Protein AF-A0A938VTD5-F1 (afdb_monomer)

Structure (mmCIF, N/CA/C/O backbone)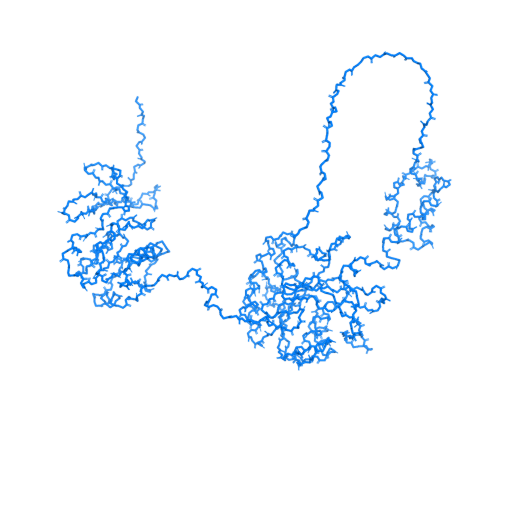:
data_AF-A0A938VTD5-F1
#
_entry.id   AF-A0A938VTD5-F1
#
loop_
_atom_site.group_PDB
_atom_site.id
_atom_site.type_symbol
_atom_site.label_atom_id
_atom_site.label_alt_id
_atom_site.label_comp_id
_atom_site.label_asym_id
_atom_site.label_entity_id
_atom_site.label_seq_id
_atom_site.pdbx_PDB_ins_code
_atom_site.Cartn_x
_atom_site.Cartn_y
_atom_site.Cartn_z
_atom_site.occupancy
_atom_site.B_iso_or_equiv
_atom_site.auth_seq_id
_atom_site.auth_comp_id
_atom_site.auth_asym_id
_atom_site.auth_atom_id
_atom_site.pdbx_PDB_model_num
ATOM 1 N N . MET A 1 1 ? 11.350 25.243 60.732 1.00 35.78 1 MET A N 1
ATOM 2 C CA . MET A 1 1 ? 10.054 25.683 60.171 1.00 35.78 1 MET A CA 1
ATOM 3 C C . MET A 1 1 ? 10.155 25.641 58.653 1.00 35.78 1 MET A C 1
ATOM 5 O O . MET A 1 1 ? 10.810 26.500 58.082 1.00 35.78 1 MET A O 1
ATOM 9 N N . LYS A 1 2 ? 9.618 24.600 58.004 1.00 32.19 2 LYS A N 1
ATOM 10 C CA . LYS A 1 2 ? 9.509 24.568 56.536 1.00 32.19 2 LYS A CA 1
ATOM 11 C C . LYS A 1 2 ? 8.369 25.510 56.149 1.00 32.19 2 LYS A C 1
ATOM 13 O O . LYS A 1 2 ? 7.269 25.360 56.676 1.00 32.19 2 LYS A O 1
ATOM 18 N N . SER A 1 3 ? 8.652 26.506 55.314 1.00 29.70 3 SER A N 1
ATOM 19 C CA . SER A 1 3 ? 7.646 27.438 54.814 1.00 29.70 3 SER A CA 1
ATOM 20 C C . SER A 1 3 ? 6.619 26.664 53.990 1.00 29.70 3 SER A C 1
ATOM 22 O O . SER A 1 3 ? 6.936 26.042 52.979 1.00 29.70 3 SER A O 1
ATOM 24 N N . VAL A 1 4 ? 5.375 26.669 54.459 1.00 34.66 4 VAL A N 1
ATOM 25 C CA . VAL A 1 4 ? 4.230 26.200 53.683 1.00 34.66 4 VAL A CA 1
ATOM 26 C C . VAL A 1 4 ? 3.960 27.281 52.642 1.00 34.66 4 VAL A C 1
ATOM 28 O O . VAL A 1 4 ? 3.379 28.321 52.949 1.00 34.66 4 VAL A O 1
ATOM 31 N N . THR A 1 5 ? 4.433 27.078 51.415 1.00 34.50 5 THR A N 1
ATOM 32 C CA . THR A 1 5 ? 4.006 27.866 50.258 1.00 34.50 5 THR A CA 1
ATOM 33 C C . THR A 1 5 ? 2.512 27.633 50.068 1.00 34.50 5 THR A C 1
ATOM 35 O O . THR A 1 5 ? 2.070 26.570 49.634 1.00 34.50 5 THR A O 1
ATOM 38 N N . ARG A 1 6 ? 1.712 28.628 50.458 1.00 35.59 6 ARG A N 1
ATOM 39 C CA . ARG A 1 6 ? 0.273 28.673 50.199 1.00 35.59 6 ARG A CA 1
ATOM 40 C C . ARG A 1 6 ? 0.091 28.610 48.671 1.00 35.59 6 ARG A C 1
ATOM 42 O O . ARG A 1 6 ? 0.716 29.422 47.986 1.00 35.59 6 ARG A O 1
ATOM 49 N N . PRO A 1 7 ? -0.689 27.664 48.116 1.00 40.06 7 PRO A N 1
ATOM 50 C CA . PRO A 1 7 ? -0.953 27.648 46.680 1.00 40.06 7 PRO A CA 1
ATOM 51 C C . PRO A 1 7 ? -1.590 28.987 46.271 1.00 40.06 7 PRO A C 1
ATOM 53 O O . PRO A 1 7 ? -2.241 29.616 47.115 1.00 40.06 7 PRO A O 1
ATOM 56 N N . PRO A 1 8 ? -1.393 29.446 45.020 1.00 46.22 8 PRO A N 1
ATOM 57 C CA . PRO A 1 8 ? -1.929 30.725 44.565 1.00 46.22 8 PRO A CA 1
ATOM 58 C C . PRO A 1 8 ? -3.423 30.792 44.883 1.00 46.22 8 PRO A C 1
ATOM 60 O O . PRO A 1 8 ? -4.145 29.812 44.680 1.00 46.22 8 PRO A O 1
ATOM 63 N N . SER A 1 9 ? -3.869 31.920 45.442 1.00 50.25 9 SER A N 1
ATOM 64 C CA . SER A 1 9 ? -5.270 32.140 45.789 1.00 50.25 9 SER A CA 1
ATOM 65 C C . SER A 1 9 ? -6.107 32.021 44.519 1.00 50.25 9 SER A C 1
ATOM 67 O O . SER A 1 9 ? -6.123 32.931 43.689 1.00 50.25 9 SER A O 1
ATOM 69 N N . ARG A 1 10 ? -6.763 30.871 44.344 1.00 60.66 10 ARG A N 1
ATOM 70 C CA . ARG A 1 10 ? -7.799 30.699 43.324 1.00 60.66 10 ARG A CA 1
ATOM 71 C C . ARG A 1 10 ? -8.911 31.717 43.585 1.00 60.66 10 ARG A C 1
ATOM 73 O O . ARG A 1 10 ? -9.015 32.240 44.697 1.00 60.66 10 ARG A O 1
ATOM 80 N N . GLY A 1 11 ? -9.683 32.030 42.545 1.00 65.56 11 GLY A N 1
ATOM 81 C CA . GLY A 1 11 ? -10.821 32.946 42.641 1.00 65.56 11 GLY A CA 1
ATOM 82 C C . GLY A 1 11 ? -11.805 32.541 43.743 1.00 65.56 11 GLY A C 1
ATOM 83 O O . GLY A 1 11 ? -11.663 31.501 44.388 1.00 65.56 11 GLY A O 1
ATOM 84 N N . ARG A 1 12 ? -12.816 33.373 43.985 1.00 77.50 12 ARG A N 1
ATOM 85 C CA . ARG A 1 12 ? -13.829 33.102 45.008 1.00 77.50 12 ARG A CA 1
ATOM 86 C C . ARG A 1 12 ? -14.551 31.782 44.709 1.00 77.50 12 ARG A C 1
ATOM 88 O O . ARG A 1 12 ? -14.943 31.542 43.573 1.00 77.50 12 ARG A O 1
ATOM 95 N N . GLU A 1 13 ? -14.719 30.933 45.720 1.00 84.69 13 GLU A N 1
ATOM 96 C CA . GLU A 1 13 ? -15.533 29.716 45.612 1.00 84.69 13 GLU A CA 1
ATOM 97 C C . GLU A 1 13 ? -17.001 30.096 45.351 1.00 84.69 13 GLU A C 1
ATOM 99 O O . GLU A 1 13 ? -17.585 30.865 46.118 1.00 84.69 13 GLU A O 1
ATOM 104 N N . THR A 1 14 ? -17.580 29.581 44.266 1.00 83.94 14 THR A N 1
ATOM 105 C CA . THR A 1 14 ? -18.966 29.857 43.840 1.00 83.94 14 THR A CA 1
ATOM 106 C C . THR A 1 14 ? -19.925 28.733 44.186 1.00 83.94 14 THR A C 1
ATOM 108 O O . THR A 1 14 ? -21.124 28.968 44.319 1.00 83.94 14 THR A O 1
ATOM 111 N N . GLY A 1 15 ? -19.415 27.514 44.348 1.00 85.69 15 GLY A N 1
ATOM 112 C CA . GLY A 1 15 ? -20.234 26.350 44.638 1.00 85.69 15 GLY A CA 1
ATOM 113 C C . GLY A 1 15 ? -19.402 25.164 45.095 1.00 85.69 15 GLY A C 1
ATOM 114 O O . GLY A 1 15 ? -18.248 24.998 44.703 1.00 85.69 15 GLY A O 1
ATOM 115 N N . ARG A 1 16 ? -20.008 24.312 45.919 1.00 90.12 16 ARG A N 1
ATOM 116 C CA . ARG A 1 16 ? -19.414 23.052 46.361 1.00 90.12 16 ARG A CA 1
ATOM 117 C C . ARG A 1 16 ? -20.474 21.971 46.367 1.00 90.12 16 ARG A C 1
ATOM 119 O O . ARG A 1 16 ? -21.520 22.135 46.989 1.00 90.12 16 ARG A O 1
ATOM 126 N N . LYS A 1 17 ? -20.185 20.859 45.701 1.00 92.25 17 LYS A N 1
ATOM 127 C CA . LYS A 1 17 ? -21.044 19.677 45.666 1.00 92.25 17 LYS A CA 1
ATOM 128 C C . LYS A 1 17 ? -20.249 18.448 46.091 1.00 92.25 17 LYS A C 1
ATOM 130 O O . LYS A 1 17 ? -19.060 18.336 45.793 1.00 92.25 17 LYS A O 1
ATOM 135 N N . ARG A 1 18 ? -20.904 17.565 46.837 1.00 93.94 18 ARG A N 1
ATOM 136 C CA . ARG A 1 18 ? -20.329 16.339 47.392 1.00 93.94 18 ARG A CA 1
ATOM 137 C C . ARG A 1 18 ? -21.072 15.139 46.824 1.00 93.94 18 ARG A C 1
ATOM 139 O O . ARG A 1 18 ? -22.299 15.157 46.799 1.00 93.94 18 ARG A O 1
ATOM 146 N N . TYR A 1 19 ? -20.322 14.134 46.395 1.00 94.81 19 TYR A N 1
ATOM 147 C CA . TYR A 1 19 ? -20.840 12.885 45.857 1.00 94.81 19 TYR A CA 1
ATOM 148 C C . TYR A 1 19 ? -20.260 11.722 46.658 1.00 94.81 19 TYR A C 1
ATOM 150 O O . TYR A 1 19 ? -19.058 11.463 46.605 1.00 94.81 19 TYR A O 1
ATOM 158 N N . ASP A 1 20 ? -21.099 11.049 47.436 1.00 95.19 20 ASP A N 1
ATOM 159 C CA . ASP A 1 20 ? -20.660 9.958 48.302 1.00 95.19 20 ASP A CA 1
ATOM 160 C C . ASP A 1 20 ? -20.623 8.630 47.532 1.00 95.19 20 ASP A C 1
ATOM 162 O O . ASP A 1 20 ? -21.620 8.204 46.946 1.00 95.19 20 ASP A O 1
ATOM 166 N N . ALA A 1 21 ? -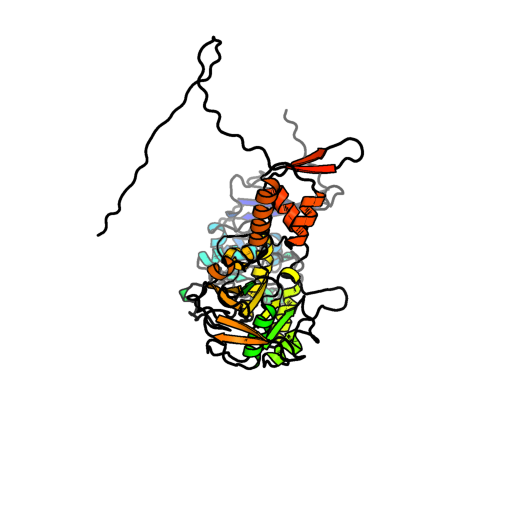19.475 7.950 47.562 1.00 94.06 21 ALA A N 1
ATOM 167 C CA . ALA A 1 21 ? -19.363 6.542 47.200 1.00 94.06 21 ALA A CA 1
ATOM 168 C C . ALA A 1 21 ? -19.863 5.705 48.379 1.00 94.06 21 ALA A C 1
ATOM 170 O O . ALA A 1 21 ? -19.200 5.619 49.418 1.00 94.06 21 ALA A O 1
ATOM 171 N N . VAL A 1 22 ? -21.036 5.099 48.219 1.00 95.94 22 VAL A N 1
ATOM 172 C CA . VAL A 1 22 ? -21.696 4.305 49.258 1.00 95.94 22 VAL A CA 1
ATOM 173 C C . VAL A 1 22 ? -21.588 2.826 48.905 1.00 95.94 22 VAL A C 1
ATOM 175 O O . VAL A 1 22 ? -21.912 2.433 47.786 1.00 95.94 22 VAL A O 1
ATOM 178 N N . ASP A 1 23 ? -21.123 2.003 49.843 1.00 93.88 23 ASP A N 1
ATOM 179 C CA . ASP A 1 23 ? -21.037 0.556 49.640 1.00 93.88 23 ASP A CA 1
ATOM 180 C C . ASP A 1 23 ? -22.402 -0.150 49.752 1.00 93.88 23 ASP A C 1
ATOM 182 O O . ASP A 1 23 ? -23.430 0.448 50.077 1.00 93.88 23 ASP A O 1
ATOM 186 N N . ALA A 1 24 ? -22.408 -1.462 49.506 1.00 92.12 24 ALA A N 1
ATOM 187 C CA . ALA A 1 24 ? -23.612 -2.289 49.570 1.00 92.12 24 ALA A CA 1
ATOM 188 C C . ALA A 1 24 ? -24.273 -2.338 50.964 1.00 92.12 24 ALA A C 1
ATOM 190 O O . ALA A 1 24 ? -25.438 -2.713 51.074 1.00 92.12 24 ALA A O 1
ATOM 191 N N . THR A 1 25 ? -23.557 -1.957 52.027 1.00 92.88 25 THR A N 1
ATOM 192 C CA . THR A 1 25 ? -24.091 -1.890 53.398 1.00 92.88 25 THR A CA 1
ATOM 193 C C . THR A 1 25 ? -24.717 -0.533 53.724 1.00 92.88 25 THR A C 1
ATOM 195 O O . THR A 1 25 ? -25.323 -0.375 54.782 1.00 92.88 25 THR A O 1
ATOM 198 N N . GLY A 1 26 ? -24.598 0.446 52.822 1.00 91.75 26 GLY A N 1
ATOM 199 C CA . GLY A 1 26 ? -25.057 1.815 53.041 1.00 91.75 26 GLY A CA 1
ATOM 200 C C . GLY A 1 26 ? -24.022 2.712 53.724 1.00 91.75 26 GLY A C 1
ATOM 201 O O . GLY A 1 26 ? -24.360 3.829 54.117 1.00 91.75 26 GLY A O 1
ATOM 202 N N . ARG A 1 27 ? -22.767 2.266 53.874 1.00 94.44 27 ARG A N 1
ATOM 203 C CA . ARG A 1 27 ? -21.697 3.069 54.476 1.00 94.44 27 ARG A CA 1
ATOM 204 C C . ARG A 1 27 ? -21.000 3.922 53.415 1.00 94.44 27 ARG A C 1
ATOM 206 O O . ARG A 1 27 ? -20.638 3.429 52.350 1.00 94.44 27 ARG A O 1
ATOM 213 N N . VAL A 1 28 ? -20.753 5.194 53.733 1.00 95.69 28 VAL A N 1
ATOM 214 C CA . VAL A 1 28 ? -19.911 6.076 52.909 1.00 95.69 28 VAL A CA 1
ATOM 215 C C . VAL A 1 28 ? -18.452 5.622 53.012 1.00 95.69 28 VAL A C 1
ATOM 217 O O . VAL A 1 28 ? -17.874 5.606 54.101 1.00 95.69 28 VAL A O 1
ATOM 220 N N . VAL A 1 29 ? -17.865 5.242 51.878 1.00 94.69 29 VAL A N 1
ATOM 221 C CA . VAL A 1 29 ? -16.475 4.769 51.762 1.00 94.69 29 VAL A CA 1
ATOM 222 C C . VAL A 1 29 ? -15.524 5.922 51.443 1.00 94.69 29 VAL A C 1
ATOM 224 O O . VAL A 1 29 ? -14.415 5.977 51.973 1.00 94.69 29 VAL A O 1
ATOM 227 N N . ALA A 1 30 ? -15.957 6.837 50.578 1.00 95.06 30 ALA A N 1
ATOM 228 C CA . ALA A 1 30 ? -15.243 8.051 50.203 1.00 95.06 30 ALA A CA 1
ATOM 229 C C . ALA A 1 30 ? -16.235 9.081 49.643 1.00 95.06 30 ALA A C 1
ATOM 231 O O . ALA A 1 30 ? -17.301 8.714 49.153 1.00 95.06 30 ALA A O 1
ATOM 232 N N . THR A 1 31 ? -15.860 10.354 49.657 1.00 95.19 31 THR A N 1
ATOM 233 C CA . THR A 1 31 ? -16.646 11.452 49.088 1.00 95.19 31 THR A CA 1
ATOM 234 C C . THR A 1 31 ? -15.836 12.149 48.002 1.00 95.19 31 THR A C 1
ATOM 236 O O . THR A 1 31 ? -14.723 12.619 48.248 1.00 95.19 31 THR A O 1
ATOM 239 N N . HIS A 1 32 ? -16.400 12.258 46.802 1.00 94.06 32 HIS A N 1
ATOM 240 C CA . HIS A 1 32 ? -15.864 13.083 45.730 1.00 94.06 32 HIS A CA 1
ATOM 241 C C . HIS A 1 32 ? -16.411 14.507 45.866 1.00 94.06 32 HIS A C 1
ATOM 243 O O . HIS A 1 32 ? -17.614 14.751 45.772 1.00 94.06 32 HIS A O 1
ATOM 249 N N . VAL A 1 33 ? -15.532 15.471 46.118 1.00 92.31 33 VAL A N 1
ATOM 250 C CA . VAL A 1 33 ? -15.890 16.879 46.293 1.00 92.31 33 VAL A CA 1
ATOM 251 C C . VAL A 1 33 ? -15.536 17.651 45.033 1.00 92.31 33 VAL A C 1
ATOM 253 O O . VAL A 1 33 ? -14.366 17.742 44.654 1.00 92.31 33 VAL A O 1
ATOM 256 N N . ARG A 1 34 ? -16.554 18.250 44.415 1.00 90.69 34 ARG A N 1
ATOM 257 C CA . ARG A 1 34 ? -16.419 19.214 43.323 1.00 90.69 34 ARG A CA 1
ATOM 258 C C . ARG A 1 34 ? -16.587 20.621 43.881 1.00 90.69 34 ARG A C 1
ATOM 260 O O . ARG A 1 34 ? -17.652 20.956 44.396 1.00 90.69 34 ARG A O 1
ATOM 267 N N . THR A 1 35 ? -15.565 21.448 43.721 1.00 89.56 35 THR A N 1
ATOM 268 C CA . THR A 1 35 ? -15.590 22.870 44.076 1.00 89.56 35 THR A CA 1
ATOM 269 C C . THR A 1 35 ? -15.479 23.714 42.815 1.00 89.56 35 THR A C 1
ATOM 271 O O . THR A 1 35 ? -14.586 23.493 41.997 1.00 89.56 35 THR A O 1
ATOM 274 N N . GLU A 1 36 ? -16.375 24.677 42.659 1.00 87.50 36 GLU A N 1
ATOM 275 C CA . GLU A 1 36 ? -16.405 25.638 41.560 1.00 87.50 36 GLU A CA 1
ATOM 276 C C . GLU A 1 36 ? -15.875 26.992 42.031 1.00 87.50 36 GLU A C 1
ATOM 278 O O . GLU A 1 36 ? -16.076 27.391 43.181 1.00 87.50 36 GLU A O 1
ATOM 283 N N . PHE A 1 37 ? -15.167 27.685 41.144 1.00 84.69 37 PHE A N 1
ATOM 284 C CA . PHE A 1 37 ? -14.532 28.968 41.423 1.00 84.69 37 PHE A CA 1
ATOM 285 C C . PHE A 1 37 ? -14.897 29.989 40.346 1.00 84.69 37 PHE A C 1
ATOM 287 O O . PHE A 1 37 ? -15.028 29.639 39.171 1.00 84.69 37 PHE A O 1
ATOM 294 N N . GLU A 1 38 ? -14.993 31.264 40.729 1.00 78.62 38 GLU A N 1
ATOM 295 C CA . GLU A 1 38 ? -15.067 32.367 39.770 1.00 78.62 38 GLU A CA 1
ATOM 296 C C . GLU A 1 38 ? -13.803 32.363 38.886 1.00 78.62 38 GLU A C 1
ATOM 298 O O . GLU A 1 38 ? -12.691 32.188 39.408 1.00 78.62 38 GLU A O 1
ATOM 303 N N . PRO A 1 39 ? -13.933 32.575 37.563 1.00 67.75 39 PRO A N 1
ATOM 304 C CA . PRO A 1 39 ? -12.782 32.741 36.684 1.00 67.75 39 PRO A CA 1
ATOM 305 C C . PRO A 1 39 ? -11.900 33.892 37.181 1.00 67.75 39 PRO A C 1
ATOM 307 O O . PRO A 1 39 ? -12.388 35.002 37.391 1.00 67.75 39 PRO A O 1
ATOM 310 N N . SER A 1 40 ? -10.600 33.653 37.370 1.00 62.31 40 SER A N 1
ATOM 311 C CA . SER A 1 40 ? -9.653 34.709 37.745 1.00 62.31 40 SER A CA 1
ATOM 312 C C . SER A 1 40 ? -8.772 35.091 36.557 1.00 62.31 40 SER A C 1
ATOM 314 O O . SER A 1 40 ? -8.508 34.271 35.677 1.00 62.31 40 SER A O 1
ATOM 316 N N . ALA A 1 41 ? -8.251 36.322 36.558 1.00 57.88 41 ALA A N 1
ATOM 317 C CA . ALA A 1 41 ? -7.318 36.802 35.534 1.00 57.88 41 ALA A CA 1
ATOM 318 C C . ALA A 1 41 ? -6.016 35.970 35.438 1.00 57.88 41 ALA A C 1
ATOM 320 O O . ALA A 1 41 ? -5.299 36.080 34.447 1.00 57.88 41 ALA A O 1
ATOM 321 N N . ALA A 1 42 ? -5.712 35.141 36.447 1.00 57.44 42 ALA A N 1
ATOM 322 C CA . ALA A 1 42 ? -4.509 34.311 36.517 1.00 57.44 42 ALA A CA 1
ATOM 323 C C . ALA A 1 42 ? -4.727 32.841 36.100 1.00 57.44 42 ALA A C 1
ATOM 325 O O . ALA A 1 42 ? -3.751 32.147 35.825 1.00 57.44 42 ALA A O 1
ATOM 326 N N . ASP A 1 43 ? -5.969 32.349 36.053 1.00 51.66 43 ASP A N 1
ATOM 327 C CA . ASP A 1 43 ? -6.275 30.967 35.656 1.00 51.66 43 ASP A CA 1
ATOM 328 C C . ASP A 1 43 ? -7.638 30.906 34.949 1.00 51.66 43 ASP A C 1
ATOM 330 O O . ASP A 1 43 ? -8.677 30.615 35.542 1.00 51.66 43 ASP A O 1
ATOM 334 N N . THR A 1 44 ? -7.633 31.213 33.650 1.00 52.06 44 THR A N 1
ATOM 335 C CA . THR A 1 44 ? -8.822 31.181 32.782 1.00 52.06 44 THR A CA 1
ATOM 336 C C . THR A 1 44 ? -9.228 29.766 32.363 1.00 52.06 44 THR A C 1
ATOM 338 O O . THR A 1 44 ? -10.259 29.595 31.718 1.00 52.06 44 THR A O 1
ATOM 341 N N . LYS A 1 45 ? -8.433 28.736 32.699 1.00 53.00 45 LYS A N 1
ATOM 342 C CA . LYS A 1 45 ? -8.572 27.383 32.133 1.00 53.00 45 LYS A CA 1
ATOM 343 C C . LYS A 1 45 ? -9.142 26.335 33.093 1.00 53.00 45 LYS A C 1
ATOM 345 O O . LYS A 1 45 ? -9.442 25.233 32.636 1.00 53.00 45 LYS A O 1
ATOM 350 N N . ARG A 1 46 ? -9.293 26.608 34.398 1.00 57.34 46 ARG A N 1
ATOM 351 C CA . ARG A 1 46 ? -9.763 25.600 35.380 1.00 57.34 46 ARG A CA 1
ATOM 352 C C . ARG A 1 46 ? -10.734 26.172 36.430 1.00 57.34 46 ARG A C 1
ATOM 354 O O . ARG A 1 46 ? -10.354 26.324 37.589 1.00 57.34 46 ARG A O 1
ATOM 361 N N . PRO A 1 47 ? -12.013 26.405 36.078 1.00 70.25 47 PRO A N 1
ATOM 362 C CA . PRO A 1 47 ? -13.031 26.926 37.003 1.00 70.25 47 PRO A CA 1
ATOM 363 C C . PRO A 1 47 ? -13.548 25.884 38.015 1.00 70.25 47 PRO A C 1
ATOM 365 O O . PRO A 1 47 ? -14.462 26.166 38.785 1.00 70.25 47 PRO A O 1
ATOM 368 N N . LYS A 1 48 ? -12.998 24.662 38.018 1.00 80.62 48 LYS A N 1
ATOM 369 C CA . LYS A 1 48 ? -13.438 23.555 38.875 1.00 80.62 48 LYS A CA 1
ATOM 370 C C . LYS A 1 48 ? -12.258 22.774 39.452 1.00 80.62 48 LYS A C 1
ATOM 372 O O . LYS A 1 48 ? -11.233 22.590 38.793 1.00 80.62 48 LYS A O 1
ATOM 377 N N . GLN A 1 49 ? -12.406 22.305 40.686 1.00 86.25 49 GLN A N 1
ATOM 378 C CA . GLN A 1 49 ? -11.477 21.407 41.364 1.00 86.25 49 GLN A CA 1
ATOM 379 C C . GLN A 1 49 ? -12.215 20.178 41.868 1.00 86.25 49 GLN A C 1
ATOM 381 O O . GLN A 1 49 ? -13.316 20.279 42.400 1.00 86.25 49 GLN A O 1
ATOM 386 N N . PHE A 1 50 ? -11.544 19.043 41.746 1.00 88.00 50 PHE A N 1
ATOM 387 C CA . PHE A 1 50 ? -11.990 17.768 42.266 1.00 88.00 50 PHE A CA 1
ATOM 388 C C . PHE A 1 50 ? -11.034 17.312 43.363 1.00 88.00 50 PHE A C 1
ATOM 390 O O . PHE A 1 50 ? -9.812 17.463 43.237 1.00 88.00 50 PHE A O 1
ATOM 397 N N . ARG A 1 51 ? -11.586 16.804 44.462 1.00 91.06 51 ARG A N 1
ATOM 398 C CA . ARG A 1 51 ? -10.832 16.257 45.590 1.00 91.06 51 ARG A CA 1
ATOM 399 C C . ARG A 1 51 ? -11.593 15.079 46.179 1.00 91.06 51 ARG A C 1
ATOM 401 O O . ARG A 1 51 ? -12.794 15.169 46.384 1.00 91.06 51 ARG A O 1
ATOM 408 N N . TRP A 1 52 ? -10.871 14.021 46.513 1.00 93.38 52 TRP A N 1
ATOM 409 C CA . TRP A 1 52 ? -11.396 12.944 47.345 1.00 93.38 52 TRP A CA 1
ATOM 410 C C . TRP A 1 52 ? -11.250 13.282 48.823 1.00 93.38 52 TRP A C 1
ATOM 412 O O . TRP A 1 52 ? -10.232 13.847 49.224 1.00 93.38 52 TRP A O 1
ATOM 422 N N . GLU A 1 53 ? -12.241 12.919 49.622 1.00 94.81 53 GLU A N 1
ATOM 423 C CA . GLU A 1 53 ? -12.207 12.981 51.081 1.00 94.81 53 GLU A CA 1
ATOM 424 C C . GLU A 1 53 ? -12.645 11.628 51.650 1.00 94.81 53 GLU A C 1
ATOM 426 O O . GLU A 1 53 ? -13.564 10.993 51.130 1.00 94.81 53 GLU A O 1
ATOM 431 N N . ARG A 1 54 ? -11.992 11.178 52.720 1.00 93.44 54 ARG A N 1
ATOM 432 C CA . ARG A 1 54 ? -12.337 9.945 53.428 1.00 93.44 54 ARG A CA 1
ATOM 433 C C . ARG A 1 54 ? -12.093 10.126 54.916 1.00 93.44 54 ARG A C 1
ATOM 435 O O . ARG A 1 54 ? -11.049 10.631 55.310 1.00 93.44 54 ARG A O 1
ATOM 442 N N . ASP A 1 55 ? -13.070 9.729 55.730 1.00 87.94 55 ASP A N 1
ATOM 443 C CA . ASP A 1 55 ? -13.019 9.844 57.195 1.00 87.94 55 ASP A CA 1
ATOM 444 C C . ASP A 1 55 ? -12.677 11.273 57.686 1.00 87.94 55 ASP A C 1
ATOM 446 O O . ASP A 1 55 ? -12.037 11.465 58.714 1.00 87.94 55 ASP A O 1
ATOM 450 N N . GLY A 1 56 ? -13.110 12.293 56.932 1.00 83.88 56 GLY A N 1
ATOM 451 C CA . GLY A 1 56 ? -12.845 13.709 57.217 1.00 83.88 56 GLY A CA 1
ATOM 452 C C . GLY A 1 56 ? -11.500 14.241 56.707 1.00 83.88 56 GLY A C 1
ATOM 453 O O . GLY A 1 56 ? -11.279 15.450 56.765 1.00 83.88 56 GLY A O 1
ATOM 454 N N . GLU A 1 57 ? -10.640 13.383 56.154 1.00 89.88 57 GLU A N 1
ATOM 455 C CA . GLU A 1 57 ? -9.302 13.737 55.674 1.00 89.88 57 GLU A CA 1
ATOM 456 C C . GLU A 1 57 ? -9.218 13.787 54.135 1.00 89.88 57 GLU A C 1
ATOM 458 O O . GLU A 1 57 ? -9.912 13.034 53.444 1.00 89.88 57 GLU A O 1
ATOM 463 N N . PRO A 1 58 ? -8.361 14.646 53.548 1.00 90.94 58 PRO A N 1
ATOM 464 C CA . PRO A 1 58 ? -8.127 14.667 52.106 1.00 90.94 58 PRO A CA 1
ATOM 465 C C . PRO A 1 58 ? -7.470 13.379 51.582 1.00 90.94 58 PRO A C 1
ATOM 467 O O . PRO A 1 58 ? -6.446 12.924 52.089 1.00 90.94 58 PRO A O 1
ATOM 470 N N . GLY A 1 59 ? -7.992 12.865 50.472 1.00 91.06 59 GLY A N 1
ATOM 471 C CA . GLY A 1 59 ? -7.507 11.681 49.768 1.00 91.06 59 GLY A CA 1
ATOM 472 C C . GLY A 1 59 ? -8.350 10.431 50.028 1.00 91.06 59 GLY A C 1
ATOM 473 O O . GLY A 1 59 ? -9.363 10.461 50.714 1.00 91.06 59 GLY A O 1
ATOM 474 N N . LEU A 1 60 ? -7.919 9.310 49.444 1.00 91.06 60 LEU A N 1
ATOM 475 C CA . LEU A 1 60 ? -8.609 8.015 49.535 1.00 91.06 60 LEU A CA 1
ATOM 476 C C . LEU A 1 60 ? -8.068 7.101 50.651 1.00 91.06 60 LEU A C 1
ATOM 478 O O . LEU A 1 60 ? -8.529 5.970 50.817 1.00 91.06 60 LEU A O 1
ATOM 482 N N . GLY A 1 61 ? -7.075 7.560 51.422 1.00 89.00 61 GLY A N 1
ATOM 483 C CA . GLY A 1 61 ? -6.505 6.788 52.534 1.00 89.00 61 GLY A CA 1
ATOM 484 C C . GLY A 1 61 ? -6.006 5.398 52.115 1.00 89.00 61 GLY A C 1
ATOM 485 O O . GLY A 1 61 ? -6.288 4.414 52.793 1.00 89.00 61 GLY A O 1
ATOM 486 N N . GLY A 1 62 ? -5.350 5.302 50.953 1.00 88.06 62 GLY A N 1
ATOM 487 C CA . GLY A 1 62 ? -4.829 4.046 50.400 1.00 88.06 62 GLY A CA 1
ATOM 488 C C . GLY A 1 62 ? -5.816 3.223 49.563 1.00 88.06 62 GLY A C 1
ATOM 489 O O . GLY A 1 62 ? -5.395 2.245 48.951 1.00 88.06 62 GLY A O 1
ATOM 490 N N . LEU A 1 63 ? -7.096 3.610 49.479 1.00 89.69 63 LEU A N 1
ATOM 491 C CA . LEU A 1 63 ? -8.021 2.990 48.525 1.00 89.69 63 LEU A CA 1
ATOM 492 C C . LEU A 1 63 ? -7.671 3.397 47.095 1.00 89.69 63 LEU A C 1
ATOM 494 O O . LEU A 1 63 ? -7.325 4.549 46.820 1.00 89.69 63 LEU A O 1
ATOM 498 N N . ARG A 1 64 ? -7.797 2.443 46.174 1.00 92.00 64 ARG A N 1
ATOM 499 C CA . ARG A 1 64 ? -7.677 2.714 44.744 1.00 92.00 64 ARG A CA 1
ATOM 500 C C . ARG A 1 64 ? -9.014 3.237 44.240 1.00 92.00 64 ARG A C 1
ATOM 502 O O . ARG A 1 64 ? -10.048 2.648 44.534 1.00 92.00 64 ARG A O 1
ATOM 509 N N . VAL A 1 65 ? -8.982 4.296 43.434 1.00 91.75 65 VAL A N 1
ATOM 510 C CA . VAL A 1 65 ? -10.201 4.883 42.853 1.00 91.75 65 VAL A CA 1
ATOM 511 C C . VAL A 1 65 ? -11.015 3.847 42.065 1.00 91.75 65 VAL A C 1
ATOM 513 O O . VAL A 1 65 ? -12.233 3.826 42.156 1.00 91.75 65 VAL A O 1
ATOM 516 N N . VAL A 1 66 ? -10.336 2.918 41.380 1.00 93.62 66 VAL A N 1
ATOM 517 C CA . VAL A 1 66 ? -10.964 1.836 40.602 1.00 93.62 66 VAL A CA 1
ATOM 518 C C . VAL A 1 66 ? -11.720 0.810 41.442 1.00 93.62 66 VAL A C 1
ATOM 520 O O . VAL A 1 66 ? -12.526 0.076 40.887 1.00 93.62 66 VAL A O 1
ATOM 523 N N . ASP A 1 67 ? -11.467 0.736 42.749 1.00 94.06 67 ASP A N 1
ATOM 524 C CA . ASP A 1 67 ? -12.168 -0.179 43.658 1.00 94.06 67 ASP A CA 1
ATOM 525 C C . ASP A 1 67 ? -13.314 0.499 44.412 1.00 94.06 67 ASP A C 1
ATOM 527 O O . ASP A 1 67 ? -13.963 -0.140 45.241 1.00 94.06 67 ASP A O 1
ATOM 531 N N . LEU A 1 68 ? -13.556 1.790 44.167 1.00 94.75 68 LEU A N 1
ATOM 532 C CA . LEU A 1 68 ? -14.680 2.472 44.787 1.00 94.75 68 LEU A CA 1
ATOM 533 C C . LEU A 1 68 ? -16.006 1.899 44.263 1.00 94.75 68 LEU A C 1
ATOM 535 O O . LEU A 1 68 ? -16.097 1.539 43.084 1.00 94.75 68 LEU A O 1
ATOM 539 N N . PRO A 1 69 ? -17.040 1.824 45.119 1.00 96.00 69 PRO A N 1
ATOM 540 C CA . PRO A 1 69 ? -18.397 1.534 44.678 1.00 96.00 69 PRO A CA 1
ATOM 541 C C . PRO A 1 69 ? -18.857 2.502 43.586 1.00 96.00 69 PRO A C 1
ATOM 543 O O . PRO A 1 69 ? -18.502 3.684 43.615 1.00 96.00 69 PRO A O 1
ATOM 546 N N . LEU A 1 70 ? -19.701 2.014 42.675 1.00 96.75 70 LEU A N 1
ATOM 547 C CA . LEU A 1 70 ? -20.401 2.871 41.722 1.00 96.75 70 LEU A CA 1
ATOM 548 C C . LEU A 1 70 ? -21.208 3.947 42.464 1.00 96.75 70 LEU A C 1
ATOM 550 O O . LEU A 1 70 ? -21.820 3.693 43.508 1.00 96.75 70 LEU A O 1
ATOM 554 N N . TYR A 1 71 ? -21.241 5.156 41.911 1.00 97.19 71 TYR A N 1
ATOM 555 C CA . TYR A 1 71 ? -22.121 6.201 42.414 1.00 97.19 71 TYR A CA 1
ATOM 556 C C . TYR A 1 71 ? -23.574 5.752 42.272 1.00 97.19 71 TYR A C 1
ATOM 558 O O . TYR A 1 71 ? -23.936 5.180 41.247 1.00 97.19 71 TYR A O 1
ATOM 566 N N . ASN A 1 72 ? -24.398 6.021 43.286 1.00 96.88 72 ASN A N 1
ATOM 567 C CA . ASN A 1 72 ? -25.792 5.570 43.361 1.00 96.88 72 ASN A CA 1
ATOM 568 C C . ASN A 1 72 ? -25.984 4.034 43.453 1.00 96.88 72 ASN A C 1
ATOM 570 O O . ASN A 1 72 ? -27.086 3.527 43.236 1.00 96.88 72 ASN A O 1
ATOM 574 N N . LEU A 1 73 ? -24.949 3.277 43.855 1.00 96.81 73 LEU A N 1
ATOM 575 C CA . LEU A 1 73 ? -25.034 1.823 44.067 1.00 96.81 73 LEU A CA 1
ATOM 576 C C . LEU A 1 73 ? -26.233 1.375 44.940 1.00 96.81 73 LEU A C 1
ATOM 578 O O . LEU A 1 73 ? -26.889 0.403 44.567 1.00 96.81 73 LEU A O 1
ATOM 582 N N . PRO A 1 74 ? -26.595 2.042 46.057 1.00 96.38 74 PRO A N 1
ATOM 583 C CA . PRO A 1 74 ? -27.748 1.618 46.855 1.00 96.38 74 PRO A CA 1
ATOM 584 C C . PRO A 1 74 ? -29.089 1.641 46.110 1.00 96.38 74 PRO A C 1
ATOM 586 O O . PRO A 1 74 ? -29.992 0.895 46.486 1.00 96.38 74 PRO A O 1
ATOM 589 N N . ALA A 1 75 ? -29.249 2.494 45.091 1.00 95.75 75 ALA A N 1
ATOM 590 C CA . ALA A 1 75 ? -30.444 2.495 44.251 1.00 95.75 75 ALA A CA 1
ATOM 591 C C . ALA A 1 75 ? -30.434 1.311 43.278 1.00 95.75 75 ALA A C 1
ATOM 593 O O . ALA A 1 75 ? -31.450 0.630 43.158 1.00 95.75 75 ALA A O 1
ATOM 594 N N . LEU A 1 76 ? -29.278 1.019 42.666 1.00 96.56 76 LEU A N 1
ATOM 595 C CA . LEU A 1 76 ? -29.087 -0.153 41.807 1.00 96.56 76 LEU A CA 1
ATOM 596 C C . LEU A 1 76 ? -29.428 -1.451 42.548 1.00 96.56 76 LEU A C 1
ATOM 598 O O . LEU A 1 76 ? -30.249 -2.226 42.076 1.00 96.56 76 LEU A O 1
ATOM 602 N N . LEU A 1 77 ? -28.897 -1.638 43.760 1.00 95.19 77 LEU A N 1
ATOM 603 C CA . LEU A 1 77 ? -29.131 -2.848 44.563 1.00 95.19 77 LEU A CA 1
ATOM 604 C C . LEU A 1 77 ? -30.591 -3.041 45.008 1.00 95.19 77 LEU A C 1
ATOM 606 O O . LEU A 1 77 ? -30.968 -4.144 45.399 1.00 95.19 77 LEU A O 1
ATOM 610 N N . LYS A 1 78 ? -31.403 -1.977 45.005 1.00 94.62 78 LYS A N 1
ATOM 611 C CA . LYS A 1 78 ? -32.837 -2.033 45.334 1.00 94.62 78 LYS A CA 1
ATOM 612 C C . LYS A 1 78 ? -33.722 -2.224 44.104 1.00 94.62 78 LYS A C 1
ATOM 614 O O . LYS A 1 78 ? -34.903 -2.527 44.269 1.00 94.62 78 LYS A O 1
ATOM 619 N N . ALA A 1 79 ? -33.194 -1.977 42.909 1.00 94.25 79 ALA A N 1
ATOM 620 C CA . ALA A 1 79 ? -33.947 -2.085 41.673 1.00 94.25 79 ALA A CA 1
ATOM 621 C C . ALA A 1 79 ? -34.185 -3.554 41.297 1.00 94.25 79 ALA A C 1
ATOM 623 O O . ALA A 1 79 ? -33.432 -4.445 41.685 1.00 94.25 79 ALA A O 1
ATOM 624 N N . ASP A 1 80 ? -35.239 -3.807 40.520 1.00 91.69 80 ASP A N 1
ATOM 625 C CA . ASP A 1 80 ? -35.418 -5.107 39.872 1.00 91.69 80 ASP A CA 1
ATOM 626 C C . ASP A 1 80 ? -34.258 -5.314 38.876 1.00 91.69 80 ASP A C 1
ATOM 628 O O . ASP A 1 80 ? -34.029 -4.426 38.048 1.00 91.69 80 ASP A O 1
ATOM 632 N N . PRO A 1 81 ? -33.537 -6.453 38.920 1.00 86.56 81 PRO A N 1
ATOM 633 C CA . PRO A 1 81 ? -32.474 -6.777 37.969 1.00 86.56 81 PRO A CA 1
ATOM 634 C C . PRO A 1 81 ? -32.881 -6.602 36.504 1.00 86.56 81 PRO A C 1
ATOM 636 O O . PRO A 1 81 ? -32.079 -6.208 35.678 1.00 86.56 81 PRO A O 1
ATOM 639 N N . ARG A 1 82 ? -34.154 -6.799 36.152 1.00 85.25 82 ARG A N 1
ATOM 640 C CA . ARG A 1 82 ? -34.633 -6.648 34.767 1.00 85.25 82 ARG A CA 1
ATOM 641 C C . ARG A 1 82 ? -34.736 -5.195 34.307 1.00 85.25 82 ARG A C 1
ATOM 643 O O . ARG A 1 82 ? -34.966 -4.943 33.125 1.00 85.25 82 ARG A O 1
ATOM 650 N N . VAL A 1 83 ? -34.627 -4.235 35.225 1.00 91.12 83 VAL A N 1
ATOM 651 C CA . VAL A 1 83 ? -34.660 -2.813 34.894 1.00 91.12 83 VAL A CA 1
ATOM 652 C C . VAL A 1 83 ? -33.304 -2.406 34.341 1.00 91.12 83 VAL A C 1
ATOM 654 O O . VAL A 1 83 ? -32.263 -2.593 34.971 1.00 91.12 83 VAL A O 1
ATOM 657 N N . ARG A 1 84 ? -33.358 -1.803 33.156 1.00 94.94 84 ARG A N 1
ATOM 658 C CA . ARG A 1 84 ? -32.215 -1.219 32.467 1.00 94.94 84 ARG A CA 1
ATOM 659 C C . ARG A 1 84 ? -31.571 -0.125 33.319 1.00 94.94 84 ARG A C 1
ATOM 661 O O . ARG A 1 84 ? -32.267 0.757 33.824 1.00 94.94 84 ARG A O 1
ATOM 668 N N . VAL A 1 85 ? -30.250 -0.171 33.438 1.00 97.75 85 VAL A N 1
ATOM 669 C CA . VAL A 1 85 ? -29.443 0.806 34.178 1.00 97.75 85 VAL A CA 1
ATOM 670 C C . VAL A 1 85 ? -28.588 1.604 33.205 1.00 97.75 85 VAL A C 1
ATOM 672 O O . VAL A 1 85 ? -27.931 1.032 32.340 1.00 97.75 85 VAL A O 1
ATOM 675 N N . VAL A 1 86 ? -28.573 2.928 33.345 1.00 98.12 86 VAL A N 1
ATOM 676 C CA . VAL A 1 86 ? -27.647 3.780 32.592 1.00 98.12 86 VAL A CA 1
ATOM 677 C C . VAL A 1 86 ? -26.354 3.962 33.383 1.00 98.12 86 VAL A C 1
ATOM 679 O O . VAL A 1 86 ? -26.379 4.372 34.541 1.00 98.12 86 VAL A O 1
ATOM 682 N N . VAL A 1 87 ? -25.217 3.684 32.756 1.00 97.62 87 VAL A N 1
ATOM 683 C CA . VAL A 1 87 ? -23.887 3.877 33.335 1.00 97.62 87 VAL A CA 1
ATOM 684 C C . VAL A 1 87 ? -23.277 5.140 32.737 1.00 97.62 87 VAL A C 1
ATOM 686 O O . VAL A 1 87 ? -23.064 5.216 31.528 1.00 97.62 87 VAL A O 1
ATOM 689 N N . THR A 1 88 ? -22.995 6.130 33.581 1.00 96.25 88 THR A N 1
ATOM 690 C CA . THR A 1 88 ? -22.361 7.395 33.186 1.00 96.25 88 THR A CA 1
ATOM 691 C C . THR A 1 88 ? -20.922 7.466 33.682 1.00 96.25 88 THR A C 1
ATOM 693 O O . THR A 1 88 ? -20.540 6.802 34.651 1.00 96.25 88 THR A O 1
ATOM 696 N N . GLU A 1 89 ? -20.098 8.301 33.048 1.00 92.50 89 GLU A N 1
ATOM 697 C CA . GLU A 1 89 ? -18.729 8.515 33.519 1.00 92.50 89 GLU A CA 1
ATOM 698 C C . GLU A 1 89 ? -18.733 9.156 34.915 1.00 92.50 89 GLU A C 1
ATOM 700 O O . GLU A 1 89 ? -18.174 8.597 35.866 1.00 92.50 89 GLU A O 1
ATOM 705 N N . GLY A 1 90 ? -19.399 10.308 35.034 1.00 89.88 90 GLY A N 1
ATOM 706 C CA . GLY A 1 90 ? -19.400 11.142 36.233 1.00 89.88 90 GLY A CA 1
ATOM 707 C C . GLY A 1 90 ? -20.712 11.141 37.018 1.00 89.88 90 GLY A C 1
ATOM 708 O O . GLY A 1 90 ? -21.767 10.697 36.561 1.00 89.88 90 GLY A O 1
ATOM 709 N N . GLU A 1 91 ? -20.648 11.714 38.218 1.00 94.56 91 GLU A N 1
ATOM 710 C CA . GLU A 1 91 ? -21.746 11.759 39.187 1.00 94.56 91 GLU A CA 1
ATOM 711 C C . GLU A 1 91 ? -22.807 12.795 38.811 1.00 94.56 91 GLU A C 1
ATOM 713 O O . GLU A 1 91 ? -23.994 12.578 39.030 1.00 94.56 91 GLU A O 1
ATOM 718 N N . LYS A 1 92 ? -22.403 13.909 38.183 1.00 93.62 92 LYS A N 1
ATOM 719 C CA . LYS A 1 92 ? -23.339 14.942 37.703 1.00 93.62 92 LYS A CA 1
ATOM 720 C C . LYS A 1 92 ? -24.288 14.387 36.631 1.00 93.62 92 LYS A C 1
ATOM 722 O O . LYS A 1 92 ? -25.480 14.677 36.681 1.00 93.62 92 LYS A O 1
ATOM 727 N N . ALA A 1 93 ? -23.763 13.607 35.689 1.00 95.12 93 ALA A N 1
ATOM 728 C CA . ALA A 1 93 ? -24.545 12.947 34.647 1.00 95.12 93 ALA A CA 1
ATOM 729 C C . ALA A 1 93 ? -25.509 11.909 35.252 1.00 95.12 93 ALA A C 1
ATOM 731 O O . ALA A 1 93 ? -26.696 11.900 34.927 1.00 95.12 93 ALA A O 1
ATOM 732 N N . CYS A 1 94 ? -25.031 11.111 36.215 1.00 96.81 94 CYS A N 1
ATOM 733 C CA . CYS A 1 94 ? -25.862 10.174 36.974 1.00 96.81 94 CYS A CA 1
ATOM 734 C C . CYS A 1 94 ? -27.011 10.884 37.716 1.00 96.81 94 CYS A C 1
ATOM 736 O O . CYS A 1 94 ? -28.164 10.456 37.630 1.00 96.81 94 CYS A O 1
ATOM 738 N N . ASP A 1 95 ? -26.723 11.988 38.412 1.00 97.00 95 ASP A N 1
ATOM 739 C CA . ASP A 1 95 ? -27.731 12.802 39.104 1.00 97.00 95 ASP A CA 1
ATOM 740 C C . ASP A 1 95 ? -28.777 13.364 38.138 1.00 97.00 95 ASP A C 1
ATOM 742 O O . ASP A 1 95 ? -29.966 13.373 38.455 1.00 97.00 95 ASP A O 1
ATOM 746 N N . ALA A 1 96 ? -28.352 13.833 36.960 1.00 96.69 96 ALA A N 1
ATOM 747 C CA . ALA A 1 96 ? -29.254 14.399 35.961 1.00 96.69 96 ALA A CA 1
ATOM 748 C C . ALA A 1 96 ? -30.258 13.361 35.437 1.00 96.69 96 ALA A C 1
ATOM 750 O O . ALA A 1 96 ? -31.442 13.669 35.297 1.00 96.69 96 ALA A O 1
ATOM 751 N N . LEU A 1 97 ? -29.814 12.123 35.209 1.00 97.69 97 LEU A N 1
ATOM 752 C CA . LEU A 1 97 ? -30.688 11.016 34.815 1.00 97.69 97 LEU A CA 1
ATOM 753 C C . LEU A 1 97 ? -31.594 10.566 35.967 1.00 97.69 97 LEU A C 1
ATOM 755 O O . LEU A 1 97 ? -32.806 10.422 35.788 1.00 97.69 97 LEU A O 1
ATOM 759 N N . THR A 1 98 ? -31.033 10.423 37.169 1.00 97.06 98 THR A N 1
ATOM 760 C CA . THR A 1 98 ? -31.785 10.016 38.367 1.00 97.06 98 THR A CA 1
ATOM 761 C C . THR A 1 98 ? -32.882 11.027 38.704 1.00 97.06 98 THR A C 1
ATOM 763 O O . THR A 1 98 ? -34.015 10.644 38.993 1.00 97.06 98 THR A O 1
ATOM 766 N N . GLY A 1 99 ? -32.595 12.328 38.577 1.00 96.44 99 GLY A N 1
ATOM 767 C CA . GLY A 1 99 ? -33.570 13.408 38.757 1.00 96.44 99 GLY A CA 1
ATOM 768 C C . GLY A 1 99 ? -34.733 13.376 37.760 1.00 96.44 99 GLY A C 1
ATOM 769 O O . GLY A 1 99 ? -35.769 13.990 38.006 1.00 96.44 99 GLY A O 1
ATOM 770 N N . ARG A 1 100 ? -34.593 12.627 36.660 1.00 96.31 100 ARG A N 1
ATOM 771 C CA . ARG A 1 100 ? -35.631 12.393 35.646 1.00 96.31 100 ARG A CA 1
ATOM 772 C C . ARG A 1 100 ? -36.301 11.020 35.788 1.00 96.31 100 ARG A C 1
ATOM 774 O O . ARG A 1 100 ? -37.077 10.635 34.919 1.00 96.31 100 ARG A O 1
ATOM 781 N N . GLY A 1 101 ? -36.032 10.299 36.880 1.00 95.38 101 GLY A N 1
ATOM 782 C CA . GLY A 1 101 ? -36.631 8.996 37.183 1.00 95.38 101 GLY A CA 1
ATOM 783 C C . GLY A 1 101 ? -35.967 7.810 36.480 1.00 95.38 101 GLY A C 1
ATOM 784 O O . GLY A 1 101 ? -36.553 6.732 36.433 1.00 95.38 101 GLY A O 1
ATOM 785 N N . ILE A 1 102 ? -34.766 7.990 35.929 1.00 96.88 102 ILE A N 1
ATOM 786 C CA . ILE A 1 102 ? -34.021 6.932 35.239 1.00 96.88 102 ILE A CA 1
ATOM 787 C C . ILE A 1 102 ? -33.048 6.293 36.225 1.00 96.88 102 ILE A C 1
ATOM 789 O O . ILE A 1 102 ? -32.306 6.996 36.909 1.00 96.88 102 ILE A O 1
ATOM 793 N N . LEU A 1 103 ? -33.031 4.959 36.289 1.00 97.69 103 LEU A N 1
ATOM 794 C CA . LEU A 1 103 ? -32.036 4.237 37.074 1.00 97.69 103 LEU A CA 1
ATOM 795 C C . LEU A 1 103 ? -30.656 4.444 36.441 1.00 97.69 103 LEU A C 1
ATOM 797 O O . LEU A 1 103 ? -30.393 3.949 35.346 1.00 97.69 103 LEU A O 1
ATOM 801 N N . ALA A 1 104 ? -29.787 5.176 37.132 1.00 98.06 104 ALA A N 1
ATOM 802 C CA . ALA A 1 104 ? -28.442 5.466 36.664 1.00 98.06 104 ALA A CA 1
ATOM 803 C C . ALA A 1 104 ? -27.403 5.275 37.770 1.00 98.06 104 ALA A C 1
ATOM 805 O O . ALA A 1 104 ? -27.702 5.450 38.956 1.00 98.06 104 ALA A O 1
ATOM 806 N N . VAL A 1 105 ? -26.183 4.939 37.360 1.00 97.81 105 VAL A N 1
ATOM 807 C CA . VAL A 1 105 ? -24.998 4.866 38.217 1.00 97.81 105 VAL A CA 1
ATOM 808 C C . VAL A 1 105 ? -23.813 5.557 37.552 1.00 97.81 105 VAL A C 1
ATOM 810 O O . VAL A 1 105 ? -23.691 5.568 36.329 1.00 97.81 105 VAL A O 1
ATOM 813 N N . GLY A 1 106 ? -22.924 6.124 38.364 1.00 95.88 106 GLY A N 1
ATOM 814 C CA . GLY A 1 106 ? -21.691 6.765 37.900 1.00 95.88 106 GLY A CA 1
ATOM 815 C C . GLY A 1 106 ? -20.461 5.904 38.179 1.00 95.88 106 GLY A C 1
ATOM 816 O O . GLY A 1 106 ? -20.368 5.279 39.235 1.00 95.88 106 GLY A O 1
ATOM 817 N N . SER A 1 107 ? -19.491 5.893 37.266 1.00 92.69 107 SER A N 1
ATOM 818 C CA . SER A 1 107 ? -18.298 5.039 37.385 1.00 92.69 107 SER A CA 1
ATOM 819 C C . SER A 1 107 ? -17.333 5.425 38.518 1.00 92.69 107 SER A C 1
ATOM 821 O O . SER A 1 107 ? -16.576 4.575 38.974 1.00 92.69 107 SER A O 1
ATOM 823 N N . MET A 1 108 ? -17.355 6.682 38.989 1.00 84.38 108 MET A N 1
ATOM 824 C CA . MET A 1 108 ? -16.503 7.237 40.068 1.00 84.38 108 MET A CA 1
ATOM 825 C C . MET A 1 108 ? -14.983 7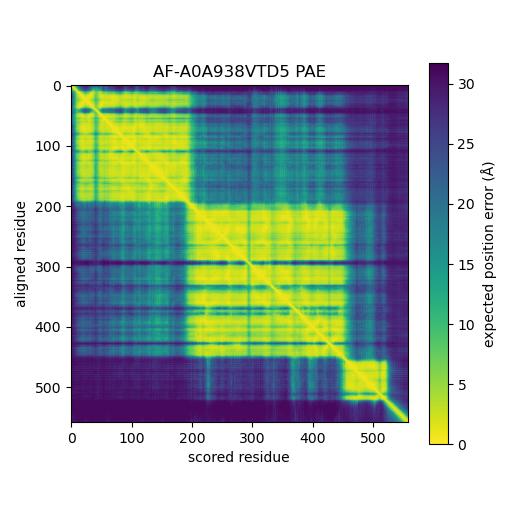.231 39.807 1.00 84.38 108 MET A C 1
ATOM 827 O O . MET A 1 108 ? -14.214 7.708 40.640 1.00 84.38 108 MET A O 1
ATOM 831 N N . THR A 1 109 ? -14.510 6.729 38.664 1.00 80.25 109 THR A N 1
ATOM 832 C CA . THR A 1 109 ? -13.074 6.576 38.364 1.00 80.25 109 THR A CA 1
ATOM 833 C C . THR A 1 109 ? -12.480 7.687 37.498 1.00 80.25 109 THR A C 1
ATOM 835 O O . THR A 1 109 ? -11.252 7.828 37.440 1.00 80.25 109 THR A O 1
ATOM 838 N N . GLY A 1 110 ? -13.347 8.486 36.864 1.00 69.88 110 GLY A N 1
ATOM 839 C CA . GLY A 1 110 ? -13.012 9.446 35.807 1.00 69.88 110 GLY A CA 1
ATOM 840 C C . GLY A 1 110 ? -12.562 8.764 34.506 1.00 69.88 110 GLY A C 1
ATOM 841 O O . GLY A 1 110 ? -12.096 7.625 34.534 1.00 69.88 110 GLY A O 1
ATOM 842 N N . ALA A 1 111 ? -12.622 9.482 33.377 1.00 63.94 111 ALA A N 1
ATOM 843 C CA . ALA A 1 111 ? -12.325 8.972 32.029 1.00 63.94 111 ALA A CA 1
ATOM 844 C C . ALA A 1 111 ? -10.961 8.272 31.840 1.00 63.94 111 ALA A C 1
ATOM 846 O O . ALA A 1 111 ? -10.714 7.635 30.821 1.00 63.94 111 ALA A O 1
ATOM 847 N N . GLY A 1 112 ? -10.008 8.440 32.764 1.00 74.25 112 GLY A N 1
ATOM 848 C CA . GLY A 1 112 ? -8.658 7.872 32.657 1.00 74.25 112 GLY A CA 1
ATOM 849 C C . GLY A 1 112 ? -8.502 6.455 33.213 1.00 74.25 112 GLY A C 1
ATOM 850 O O . GLY A 1 112 ? -7.435 5.864 33.055 1.00 74.25 112 GLY A O 1
ATOM 851 N N . HIS A 1 113 ? -9.513 5.914 33.899 1.00 86.25 113 HIS A N 1
ATOM 852 C CA . HIS A 1 113 ? -9.416 4.603 34.538 1.00 86.25 113 HIS A CA 1
ATOM 853 C C . HIS A 1 113 ? -10.739 3.860 34.469 1.00 86.25 113 HIS A C 1
ATOM 855 O O . HIS A 1 113 ? -11.784 4.411 34.787 1.00 86.25 113 HIS A O 1
ATOM 861 N N . THR A 1 114 ? -10.682 2.565 34.196 1.00 91.00 114 THR A N 1
ATOM 862 C CA . THR A 1 114 ? -11.866 1.704 34.205 1.00 91.00 114 THR A CA 1
ATOM 863 C C . THR A 1 114 ? -12.098 1.112 35.612 1.00 91.00 114 THR A C 1
ATOM 865 O O . THR A 1 114 ? -11.116 0.675 36.235 1.00 91.00 114 THR A O 1
ATOM 868 N N . PRO A 1 115 ? -13.345 1.023 36.124 1.00 93.94 115 PRO A N 1
ATOM 869 C CA . PRO A 1 115 ? -13.648 0.430 37.435 1.00 93.94 115 PRO A CA 1
ATOM 870 C C . PRO A 1 115 ? -13.344 -1.069 37.496 1.00 93.94 115 PRO A C 1
ATOM 872 O O . PRO A 1 115 ? -13.484 -1.783 36.501 1.00 93.94 115 PRO A O 1
ATOM 875 N N . SER A 1 116 ? -12.888 -1.561 38.646 1.00 94.31 116 SER A N 1
ATOM 876 C CA . SER A 1 116 ? -12.479 -2.955 38.821 1.00 94.31 116 SER A CA 1
ATOM 877 C C . SER A 1 116 ? -13.658 -3.924 38.701 1.00 94.31 116 SER A C 1
ATOM 879 O O . SER A 1 116 ? -14.814 -3.545 38.876 1.00 94.31 116 SER A O 1
ATOM 881 N N . VAL A 1 117 ? -13.361 -5.205 38.454 1.00 93.81 117 VAL A N 1
ATOM 882 C CA . VAL A 1 117 ? -14.372 -6.281 38.404 1.00 93.81 117 VAL A CA 1
ATOM 883 C C . VAL A 1 117 ? -15.260 -6.271 39.653 1.00 93.81 117 VAL A C 1
ATOM 885 O O . VAL A 1 117 ? -16.467 -6.453 39.553 1.00 93.81 117 VAL A O 1
ATOM 888 N N . ALA A 1 118 ? -14.687 -6.007 40.833 1.00 93.19 118 ALA A N 1
ATOM 889 C CA . ALA A 1 118 ? -15.447 -5.927 42.077 1.00 93.19 118 ALA A CA 1
ATOM 890 C C . ALA A 1 118 ? -16.440 -4.750 42.093 1.00 93.19 118 ALA A C 1
ATOM 892 O O . ALA A 1 118 ? -17.559 -4.920 42.573 1.00 93.19 118 ALA A O 1
ATOM 893 N N . SER A 1 119 ? -16.046 -3.593 41.552 1.00 94.69 119 SER A N 1
ATOM 894 C CA . SER A 1 119 ? -16.897 -2.401 41.449 1.00 94.69 119 SER A CA 1
ATOM 895 C C . SER A 1 119 ? -18.025 -2.579 40.426 1.00 94.69 119 SER A C 1
ATOM 897 O O . SER A 1 119 ? -19.155 -2.180 40.694 1.00 94.69 119 SER A O 1
ATOM 899 N N . LEU A 1 120 ? -17.748 -3.238 39.292 1.00 95.81 120 LEU A N 1
ATOM 900 C CA . LEU A 1 120 ? -18.726 -3.464 38.217 1.00 95.81 120 LEU A CA 1
ATOM 901 C C . LEU A 1 120 ? -19.673 -4.639 38.475 1.00 95.81 120 LEU A C 1
ATOM 903 O O . LEU A 1 120 ? -20.754 -4.681 37.899 1.00 95.81 120 LEU A O 1
ATOM 907 N N . ARG A 1 121 ? -19.307 -5.585 39.348 1.00 95.00 121 ARG A N 1
ATOM 908 C CA . ARG A 1 121 ? -20.107 -6.789 39.627 1.00 95.00 121 ARG A CA 1
ATOM 909 C C . ARG A 1 121 ? -21.597 -6.535 39.916 1.00 95.00 121 ARG A C 1
ATOM 911 O O . ARG A 1 121 ? -22.392 -7.353 39.465 1.00 95.00 121 ARG A O 1
ATOM 918 N N . PRO A 1 122 ? -22.006 -5.465 40.628 1.00 94.62 122 PRO A N 1
ATOM 919 C CA . PRO A 1 122 ? -23.419 -5.166 40.862 1.00 94.62 122 PRO A CA 1
ATOM 920 C C . PRO A 1 122 ? -24.240 -4.862 39.602 1.00 94.62 122 PRO A C 1
ATOM 922 O O . PRO A 1 122 ? -25.461 -4.899 39.681 1.00 94.62 122 PRO A O 1
ATOM 925 N N . LEU A 1 123 ? -23.604 -4.550 38.467 1.00 94.75 123 LEU A N 1
ATOM 926 C CA . LEU A 1 123 ? -24.298 -4.353 37.190 1.00 94.75 123 LEU A CA 1
ATOM 927 C C . LEU A 1 123 ? -24.743 -5.673 36.553 1.00 94.75 123 LEU A C 1
ATOM 929 O O . LEU A 1 123 ? -25.667 -5.659 35.748 1.00 94.75 123 LEU A O 1
ATOM 933 N N . LEU A 1 124 ? -24.121 -6.801 36.917 1.00 92.19 124 LEU A N 1
ATOM 934 C CA . LEU A 1 124 ? -24.449 -8.094 36.324 1.00 92.19 124 LEU A CA 1
ATOM 935 C C . LEU A 1 124 ? -25.925 -8.438 36.532 1.00 92.19 124 LEU A C 1
ATOM 937 O O . LEU A 1 124 ? -26.423 -8.457 37.659 1.00 92.19 124 LEU A O 1
ATOM 941 N N . GLY A 1 125 ? -26.592 -8.786 35.435 1.00 86.06 125 GLY A N 1
ATOM 942 C CA . GLY A 1 125 ? -28.012 -9.131 35.426 1.00 86.06 125 GLY A CA 1
ATOM 943 C C . GLY A 1 125 ? -28.940 -7.945 35.174 1.00 86.06 125 GLY A C 1
ATOM 944 O O . GLY A 1 125 ? -30.132 -8.188 35.002 1.00 86.06 125 GLY A O 1
ATOM 945 N N . HIS A 1 126 ? -28.407 -6.719 35.104 1.00 94.12 126 HIS A N 1
ATOM 946 C CA . HIS A 1 126 ? -29.104 -5.550 34.579 1.00 94.12 126 HIS A CA 1
ATOM 947 C C . HIS A 1 126 ? -28.729 -5.296 33.116 1.00 94.12 126 HIS A C 1
ATOM 949 O O . HIS A 1 126 ? -27.540 -5.290 32.808 1.00 94.12 126 HIS A O 1
ATOM 955 N N . PRO A 1 127 ? -29.692 -4.972 32.230 1.00 95.31 127 PRO A N 1
ATOM 956 C CA . PRO A 1 127 ? -29.369 -4.458 30.904 1.00 95.31 127 PRO A CA 1
ATOM 957 C C . PRO A 1 127 ? -28.629 -3.123 31.056 1.00 95.31 127 PRO A C 1
ATOM 959 O O . PRO A 1 127 ? -29.230 -2.113 31.442 1.00 95.31 127 PRO A O 1
ATOM 962 N N . ALA A 1 128 ? -27.323 -3.109 30.811 1.00 96.81 128 ALA A N 1
ATOM 963 C CA . ALA A 1 128 ? -26.490 -1.935 31.041 1.00 96.81 128 ALA A CA 1
ATOM 964 C C . ALA A 1 128 ? -26.458 -1.060 29.785 1.00 96.81 128 ALA A C 1
ATOM 966 O O . ALA A 1 128 ? -26.083 -1.524 28.715 1.00 96.81 128 ALA A O 1
ATOM 967 N N . VAL A 1 129 ? -26.812 0.220 29.900 1.00 98.00 129 VAL A N 1
ATOM 968 C CA . VAL A 1 129 ? -26.648 1.214 28.830 1.00 98.00 129 VAL A CA 1
ATOM 969 C C . VAL A 1 129 ? -25.497 2.134 29.182 1.00 98.00 129 VAL A C 1
ATOM 971 O O . VAL A 1 129 ? -25.606 2.974 30.072 1.00 98.00 129 VAL A O 1
ATOM 974 N N . LEU A 1 130 ? -24.395 1.987 28.465 1.00 97.12 130 LEU A N 1
ATOM 975 C CA . LEU A 1 130 ? -23.208 2.807 28.614 1.00 97.12 130 LEU A CA 1
ATOM 976 C C . LEU A 1 130 ? -23.428 4.134 27.888 1.00 97.12 130 LEU A C 1
ATOM 978 O O . LEU A 1 130 ? -23.687 4.145 26.684 1.00 97.12 130 LEU A O 1
ATOM 982 N N . TRP A 1 131 ? -23.354 5.245 28.618 1.00 96.69 131 TRP A N 1
ATOM 983 C CA . TRP A 1 131 ? -23.503 6.587 28.060 1.00 96.69 131 TRP A CA 1
ATOM 984 C C . TRP A 1 131 ? -22.166 7.335 28.155 1.00 96.69 131 TRP A C 1
ATOM 986 O O . TRP A 1 131 ? -21.851 7.874 29.220 1.00 96.69 131 TRP A O 1
ATOM 996 N N . PRO A 1 132 ? -21.376 7.376 27.067 1.00 94.56 132 PRO A N 1
ATOM 997 C CA . PRO A 1 132 ? -20.094 8.069 27.056 1.00 94.56 132 PRO A CA 1
ATOM 998 C C . PRO A 1 132 ? -20.270 9.587 26.975 1.00 94.56 132 PRO A C 1
ATOM 1000 O O . PRO A 1 132 ? -21.193 10.080 26.322 1.00 94.56 132 PRO A O 1
ATOM 1003 N N . ASP A 1 133 ? -19.330 10.326 27.558 1.00 94.19 133 ASP A N 1
ATOM 1004 C CA . ASP A 1 133 ? -19.128 11.734 27.222 1.00 94.19 133 ASP A CA 1
ATOM 1005 C C . ASP A 1 133 ? -18.766 11.840 25.726 1.00 94.19 133 ASP A C 1
ATOM 1007 O O . ASP A 1 133 ? -18.123 10.952 25.150 1.00 94.19 133 ASP A O 1
ATOM 1011 N N . ALA A 1 134 ? -19.200 12.914 25.064 1.00 92.69 134 ALA A N 1
ATOM 1012 C CA . ALA A 1 134 ? -19.060 13.104 23.620 1.00 92.69 134 ALA A CA 1
ATOM 1013 C C . ALA A 1 134 ? -17.638 13.529 23.200 1.00 92.69 134 ALA A C 1
ATOM 1015 O O . ALA A 1 134 ? -17.437 14.517 22.489 1.00 92.69 134 ALA A O 1
ATOM 1016 N N . ASP A 1 135 ? -16.638 12.756 23.617 1.00 90.81 135 ASP A N 1
ATOM 1017 C CA . ASP A 1 135 ? -15.232 12.867 23.242 1.00 90.81 135 ASP A CA 1
ATOM 1018 C C . ASP A 1 135 ? -14.556 11.480 23.176 1.00 90.81 135 ASP A C 1
ATOM 1020 O O . ASP A 1 135 ? -15.170 10.446 23.449 1.00 90.81 135 ASP A O 1
ATOM 1024 N N . ASP A 1 136 ? -13.302 11.433 22.716 1.00 89.44 136 ASP A N 1
ATOM 1025 C CA . ASP A 1 136 ? -12.570 10.167 22.566 1.00 89.44 136 ASP A CA 1
ATOM 1026 C C . ASP A 1 136 ? -12.310 9.475 23.909 1.00 89.44 136 ASP A C 1
ATOM 1028 O O . ASP A 1 136 ? -12.241 8.246 23.964 1.00 89.44 136 ASP A O 1
ATOM 1032 N N . GLN A 1 137 ? -12.169 10.244 24.992 1.00 89.94 137 GLN A N 1
ATOM 1033 C CA . GLN A 1 137 ? -11.822 9.708 26.301 1.00 89.94 137 GLN A CA 1
ATOM 1034 C C . GLN A 1 137 ? -13.033 9.047 26.968 1.00 89.94 137 GLN A C 1
ATOM 1036 O O . GLN A 1 137 ? -12.909 7.931 27.473 1.00 89.94 137 GLN A O 1
ATOM 1041 N N . GLY A 1 138 ? -14.204 9.683 26.900 1.00 90.50 138 GLY A N 1
ATOM 1042 C CA . GLY A 1 138 ? -15.474 9.136 27.370 1.00 90.50 138 GLY A CA 1
ATOM 1043 C C . GLY A 1 138 ? -15.873 7.881 26.596 1.00 90.50 138 GLY A C 1
ATOM 1044 O O . GLY A 1 138 ? -16.259 6.876 27.198 1.00 90.50 138 GLY A O 1
ATOM 1045 N N . ARG A 1 139 ? -15.687 7.884 25.265 1.00 91.12 139 ARG A N 1
ATOM 1046 C CA . ARG A 1 139 ? -15.869 6.681 24.431 1.00 91.12 139 ARG A CA 1
ATOM 1047 C C . ARG A 1 139 ? -14.929 5.557 24.848 1.00 91.12 139 ARG A C 1
ATOM 1049 O O . ARG A 1 139 ? -15.391 4.452 25.110 1.00 91.12 139 ARG A O 1
ATOM 1056 N N . TRP A 1 140 ? -13.630 5.838 24.966 1.00 91.06 140 TRP A N 1
ATOM 1057 C CA . TRP A 1 140 ? -12.643 4.854 25.416 1.00 91.06 140 TRP A CA 1
ATOM 1058 C C . TRP A 1 140 ? -12.993 4.280 26.795 1.00 91.06 140 TRP A C 1
ATOM 1060 O O . TRP A 1 140 ? -12.883 3.0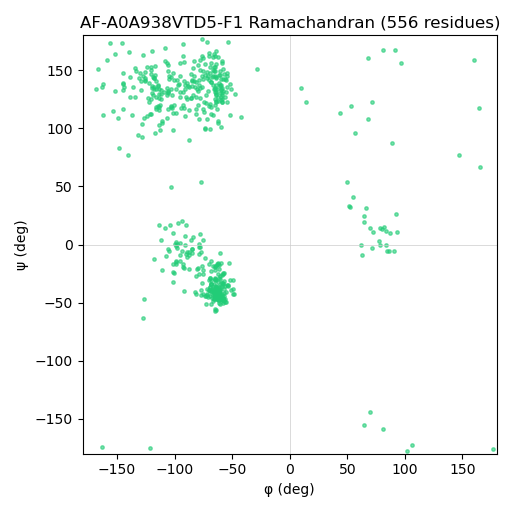73 27.013 1.00 91.06 140 TRP A O 1
ATOM 1070 N N . HIS A 1 141 ? -13.444 5.118 27.729 1.00 92.75 141 HIS A N 1
ATOM 1071 C CA . HIS A 1 141 ? -13.824 4.684 29.071 1.00 92.75 141 HIS A CA 1
ATOM 1072 C C . HIS A 1 141 ? -14.986 3.687 29.042 1.00 92.75 141 HIS A C 1
ATOM 1074 O O . HIS A 1 141 ? -14.889 2.615 29.645 1.00 92.75 141 HIS A O 1
ATOM 1080 N N . MET A 1 142 ? -16.043 3.998 28.286 1.00 94.12 142 MET A N 1
ATOM 1081 C CA . MET A 1 142 ? -17.201 3.114 28.149 1.00 94.12 142 MET A CA 1
ATOM 1082 C C . MET A 1 142 ? -16.882 1.840 27.360 1.00 94.12 142 MET A C 1
ATOM 1084 O O . MET A 1 142 ? -17.349 0.775 27.749 1.00 94.12 142 MET A O 1
ATOM 1088 N N . GLU A 1 143 ? -16.037 1.899 26.328 1.00 93.00 143 GLU A N 1
ATOM 1089 C CA . GLU A 1 143 ? -15.549 0.707 25.612 1.00 93.00 143 GLU A CA 1
ATOM 1090 C C . GLU A 1 143 ? -14.837 -0.272 26.561 1.00 93.00 143 GLU A C 1
ATOM 1092 O O . GLU A 1 143 ? -15.127 -1.467 26.574 1.00 93.00 143 GLU A O 1
ATOM 1097 N N . ASN A 1 144 ? -13.946 0.224 27.428 1.00 92.25 144 ASN A N 1
ATOM 1098 C CA . ASN A 1 144 ? -13.265 -0.636 28.401 1.00 92.25 144 ASN A CA 1
ATOM 1099 C C . ASN A 1 144 ? -14.206 -1.172 29.484 1.00 92.25 144 ASN A C 1
ATOM 1101 O O . ASN A 1 144 ? -14.013 -2.287 29.974 1.00 92.25 144 ASN A O 1
ATOM 1105 N N . LEU A 1 145 ? -15.202 -0.382 29.888 1.00 93.81 145 LEU A N 1
ATOM 1106 C CA . LEU A 1 145 ? -16.212 -0.821 30.846 1.00 93.81 145 LEU A CA 1
ATOM 1107 C C . LEU A 1 145 ? -17.070 -1.939 30.237 1.00 93.81 145 LEU A C 1
ATOM 1109 O O . LEU A 1 145 ? -17.224 -2.983 30.870 1.00 93.81 145 LEU A O 1
ATOM 1113 N N . GLY A 1 146 ? -17.536 -1.760 28.997 1.00 94.19 146 GLY A N 1
ATOM 1114 C CA . GLY A 1 146 ? -18.241 -2.785 28.226 1.00 94.19 146 GLY A CA 1
ATOM 1115 C C . GLY A 1 146 ? -17.411 -4.055 28.065 1.00 94.19 146 GLY A C 1
ATOM 1116 O O . GLY A 1 146 ? -17.904 -5.144 28.348 1.00 94.19 146 GLY A O 1
ATOM 1117 N N . GLY A 1 147 ? -16.120 -3.917 27.745 1.00 92.69 147 GLY A N 1
ATOM 1118 C CA . GLY A 1 147 ? -15.177 -5.037 27.677 1.00 92.69 147 GLY A CA 1
ATOM 1119 C C . GLY A 1 147 ? -15.094 -5.828 28.980 1.00 92.69 147 GLY A C 1
ATOM 1120 O O . GLY A 1 147 ? -15.223 -7.049 28.958 1.00 92.69 147 GLY A O 1
ATOM 1121 N N . ARG A 1 148 ? -14.971 -5.153 30.130 1.00 93.25 148 ARG A N 1
ATOM 1122 C CA . ARG A 1 148 ? -14.935 -5.833 31.438 1.00 93.25 148 ARG A CA 1
ATOM 1123 C C . ARG A 1 148 ? -16.248 -6.518 31.795 1.00 93.25 148 ARG A C 1
ATOM 1125 O O . ARG A 1 148 ? -16.215 -7.611 32.352 1.00 93.25 148 ARG A O 1
ATOM 1132 N N . LEU A 1 149 ? -17.390 -5.900 31.489 1.00 94.25 149 LEU A N 1
ATOM 1133 C CA . LEU A 1 149 ? -18.697 -6.538 31.678 1.00 94.25 149 LEU A CA 1
ATOM 1134 C C . LEU A 1 149 ? -18.819 -7.795 30.804 1.00 94.25 149 LEU A C 1
ATOM 1136 O O . LEU A 1 149 ? -19.220 -8.850 31.294 1.00 94.25 149 LEU A O 1
ATOM 1140 N N . HIS A 1 150 ? -18.370 -7.719 29.553 1.00 92.56 150 HIS A N 1
ATOM 1141 C CA . HIS A 1 150 ? -18.370 -8.849 28.630 1.00 92.56 150 HIS A CA 1
ATOM 1142 C C . HIS A 1 150 ? -17.444 -9.989 29.072 1.00 92.56 150 HIS A C 1
ATOM 1144 O O . HIS A 1 150 ? -17.847 -11.149 29.059 1.00 92.56 150 HIS A O 1
ATOM 1150 N N . GLU A 1 151 ? -16.236 -9.678 29.553 1.00 90.81 151 GLU A N 1
ATOM 1151 C CA . GLU A 1 151 ? -15.311 -10.657 30.148 1.00 90.81 151 GLU A CA 1
ATOM 1152 C C . GLU A 1 151 ? -15.900 -11.352 31.386 1.00 90.81 151 GLU A C 1
ATOM 1154 O O . GLU A 1 151 ? -15.592 -12.511 31.665 1.00 90.81 151 GLU A O 1
ATOM 1159 N N . MET A 1 152 ? -16.772 -10.660 32.124 1.00 92.88 152 MET A N 1
ATOM 1160 C CA . MET A 1 152 ? -17.523 -11.218 33.251 1.00 92.88 152 MET A CA 1
ATOM 1161 C C . MET A 1 152 ? -18.727 -12.075 32.814 1.00 92.88 152 MET A C 1
ATOM 1163 O O . MET A 1 152 ? -19.390 -12.657 33.674 1.00 92.88 152 MET A O 1
ATOM 1167 N N . GLY A 1 153 ? -18.993 -12.182 31.508 1.00 90.88 153 GLY A N 1
ATOM 1168 C CA . GLY A 1 153 ? -20.085 -12.959 30.922 1.00 90.88 153 GLY A CA 1
ATOM 1169 C C . GLY A 1 153 ? -21.374 -12.172 30.681 1.00 90.88 153 GLY A C 1
ATOM 1170 O O . GLY A 1 153 ? -22.396 -12.791 30.388 1.00 90.88 153 GLY A O 1
ATOM 1171 N N . ASP A 1 154 ? -21.356 -10.842 30.807 1.00 90.62 154 ASP A N 1
ATOM 1172 C CA . ASP A 1 154 ? -22.515 -10.005 30.504 1.00 90.62 154 ASP A CA 1
ATOM 1173 C C . ASP A 1 154 ? -22.620 -9.737 28.998 1.00 90.62 154 ASP A C 1
ATOM 1175 O O . ASP A 1 154 ? -21.739 -9.136 28.378 1.00 90.62 154 ASP A O 1
ATOM 1179 N N . THR A 1 155 ? -23.701 -10.212 28.390 1.00 87.94 155 THR A N 1
ATOM 1180 C CA . THR A 1 155 ? -23.973 -10.018 26.962 1.00 87.94 155 THR A CA 1
ATOM 1181 C C . THR A 1 155 ? -25.073 -8.993 26.701 1.00 87.94 155 THR A C 1
ATOM 1183 O O . THR A 1 155 ? -25.341 -8.706 25.538 1.00 87.94 155 THR A O 1
ATOM 1186 N N . ASP A 1 156 ? -25.711 -8.452 27.745 1.00 94.00 156 ASP A N 1
ATOM 1187 C CA . ASP A 1 156 ? -26.808 -7.478 27.638 1.00 94.00 156 ASP A CA 1
ATOM 1188 C C . ASP A 1 156 ? -26.307 -6.055 27.939 1.00 94.00 156 ASP A C 1
ATOM 1190 O O . ASP A 1 156 ? -26.839 -5.306 28.762 1.00 94.00 156 ASP A O 1
ATOM 1194 N N . VAL A 1 157 ? -25.209 -5.702 27.268 1.00 96.25 157 VAL A N 1
ATOM 1195 C CA . VAL A 1 157 ? -24.555 -4.397 27.361 1.00 96.25 157 VAL A CA 1
ATOM 1196 C C . VAL A 1 157 ? -24.850 -3.621 26.087 1.00 96.25 157 VAL A C 1
ATOM 1198 O O . VAL A 1 157 ? -24.686 -4.127 24.981 1.00 96.25 157 VAL A O 1
ATOM 1201 N N . HIS A 1 158 ? -25.260 -2.371 26.234 1.00 97.19 158 HIS A N 1
ATOM 1202 C CA . HIS A 1 158 ? -25.614 -1.463 25.156 1.00 97.19 158 HIS A CA 1
ATOM 1203 C C . HIS A 1 158 ? -24.726 -0.221 25.200 1.00 97.19 158 HIS A C 1
ATOM 1205 O O . HIS A 1 158 ? -24.393 0.260 26.280 1.00 97.19 158 HIS A O 1
ATOM 1211 N N . MET A 1 159 ? -24.399 0.348 24.040 1.00 95.94 159 MET A N 1
ATOM 1212 C CA . MET A 1 159 ? -23.666 1.616 23.947 1.00 95.94 159 MET A CA 1
ATOM 1213 C C . MET A 1 159 ? -24.568 2.684 23.340 1.00 95.94 159 MET A C 1
ATOM 1215 O O . MET A 1 159 ? -24.980 2.585 22.184 1.00 95.94 159 MET A O 1
ATOM 1219 N N . LEU A 1 160 ? -24.878 3.720 24.112 1.00 95.75 160 LEU A N 1
ATOM 1220 C CA . LEU A 1 160 ? -25.710 4.823 23.655 1.00 95.75 160 LEU A CA 1
ATOM 1221 C C . LEU A 1 160 ? -24.888 5.788 22.801 1.00 95.75 160 LEU A C 1
ATOM 1223 O O . LEU A 1 160 ? -23.813 6.232 23.192 1.00 95.75 160 LEU A O 1
ATOM 1227 N N . THR A 1 161 ? -25.433 6.155 21.641 1.00 90.19 161 THR A N 1
ATOM 1228 C CA . THR A 1 161 ? -24.877 7.210 20.786 1.00 90.19 161 THR A CA 1
ATOM 1229 C C . THR A 1 161 ? -25.854 8.377 20.719 1.00 90.19 161 THR A C 1
ATOM 1231 O O . THR A 1 161 ? -26.978 8.219 20.249 1.00 90.19 161 THR A O 1
ATOM 1234 N N . TRP A 1 162 ? -25.424 9.558 21.165 1.00 93.00 162 TRP A N 1
ATOM 1235 C CA . TRP A 1 162 ? -26.178 10.803 21.025 1.00 93.00 162 TRP A CA 1
ATOM 1236 C C . TRP A 1 162 ? -25.600 11.614 19.859 1.00 93.00 162 TRP A C 1
ATOM 1238 O O . TRP A 1 162 ? -24.574 12.271 20.000 1.00 93.00 162 TRP A O 1
ATOM 1248 N N . ALA A 1 163 ? -26.239 11.530 18.689 1.00 85.69 163 ALA A N 1
ATOM 1249 C CA . ALA A 1 163 ? -25.722 12.117 17.447 1.00 85.69 163 ALA A CA 1
ATOM 1250 C C . ALA A 1 163 ? -25.555 13.647 17.509 1.00 85.69 163 ALA A C 1
ATOM 1252 O O . ALA A 1 163 ? -24.579 14.177 16.986 1.00 85.69 163 ALA A O 1
ATOM 1253 N N . ASP A 1 164 ? -26.475 14.335 18.189 1.00 89.12 164 ASP A N 1
ATOM 1254 C CA . ASP A 1 164 ? -26.487 15.798 18.317 1.00 89.12 164 ASP A CA 1
ATOM 1255 C C . ASP A 1 164 ? -25.781 16.295 19.592 1.00 89.12 164 ASP A C 1
ATOM 1257 O O . ASP A 1 164 ? -26.047 17.403 20.067 1.00 89.12 164 ASP A O 1
ATOM 1261 N N . ALA A 1 165 ? -24.920 15.470 20.196 1.00 90.19 165 ALA A N 1
ATOM 1262 C CA . ALA A 1 165 ? -24.192 15.858 21.394 1.00 90.19 165 ALA A CA 1
ATOM 1263 C C . ALA A 1 165 ? -23.249 17.041 21.105 1.00 90.19 165 ALA A C 1
ATOM 1265 O O . ALA A 1 165 ? -22.500 17.008 20.122 1.00 90.19 165 ALA A O 1
ATOM 1266 N N . PRO A 1 166 ? -23.221 18.082 21.958 1.00 91.88 166 PRO A N 1
ATOM 1267 C CA . PRO A 1 166 ? -22.187 19.100 21.863 1.00 91.88 166 PRO A CA 1
ATOM 1268 C C . PRO A 1 166 ? -20.809 18.471 22.150 1.00 91.88 166 PRO A C 1
ATOM 1270 O O . PRO A 1 166 ? -20.734 17.462 22.852 1.00 91.88 166 PRO A O 1
ATOM 1273 N N . PRO A 1 167 ? -19.700 19.050 21.653 1.00 89.25 167 PRO A N 1
ATOM 1274 C CA . PRO A 1 167 ? -18.359 18.536 21.934 1.00 89.25 167 PRO A CA 1
ATOM 1275 C C . PRO A 1 167 ? -18.091 18.412 23.441 1.00 89.25 167 PRO A C 1
ATOM 1277 O O . PRO A 1 167 ? -18.185 19.404 24.166 1.00 89.25 167 PRO A O 1
ATOM 1280 N N . GLY A 1 168 ? -17.757 17.201 23.899 1.00 87.06 168 GLY A N 1
ATOM 1281 C CA . GLY A 1 168 ? -17.562 16.891 25.322 1.00 87.06 168 GLY A CA 1
ATOM 1282 C C . GLY A 1 168 ? -18.844 16.913 26.166 1.00 87.06 168 GLY A C 1
ATOM 1283 O O . GLY A 1 168 ? -18.755 16.978 27.387 1.00 87.06 168 GLY A O 1
ATOM 1284 N N . GLY A 1 169 ? -20.020 16.921 25.533 1.00 91.56 169 GLY A N 1
ATOM 1285 C CA . GLY A 1 169 ? -21.309 16.870 26.212 1.00 91.56 169 GLY A CA 1
ATOM 1286 C C . GLY A 1 169 ? -21.596 15.503 26.823 1.00 91.56 169 GLY A C 1
ATOM 1287 O O . GLY A 1 169 ? -21.248 14.475 26.243 1.00 91.56 169 GLY A O 1
ATOM 1288 N N . ASP A 1 170 ? -22.273 15.494 27.966 1.00 93.56 170 ASP A N 1
ATOM 1289 C CA . ASP A 1 170 ? -22.649 14.282 28.699 1.00 93.56 170 ASP A CA 1
ATOM 1290 C C . ASP A 1 170 ? -24.177 14.174 28.889 1.00 93.56 170 ASP A C 1
ATOM 1292 O O . ASP A 1 170 ? -24.964 14.988 28.394 1.00 93.56 170 ASP A O 1
ATOM 1296 N N . ALA A 1 171 ? -24.636 13.158 29.627 1.00 94.31 171 ALA A N 1
ATOM 1297 C CA . ALA A 1 171 ? -26.063 12.991 29.921 1.00 94.31 171 ALA A CA 1
ATOM 1298 C C . ALA A 1 171 ? -26.671 14.167 30.720 1.00 94.31 171 ALA A C 1
ATOM 1300 O O . ALA A 1 171 ? -27.887 14.365 30.694 1.00 94.31 171 ALA A O 1
ATOM 1301 N N . ALA A 1 172 ? -25.854 14.959 31.424 1.00 94.62 172 ALA A N 1
ATOM 1302 C CA . ALA A 1 172 ? -26.296 16.161 32.126 1.00 94.62 172 ALA A CA 1
ATOM 1303 C C . ALA A 1 172 ? -26.539 17.352 31.181 1.00 94.62 172 ALA A C 1
ATOM 1305 O O . ALA A 1 172 ? -27.241 18.285 31.578 1.00 94.62 172 ALA A O 1
ATOM 1306 N N . ASP A 1 173 ? -26.001 17.325 29.960 1.00 95.75 173 ASP A N 1
ATOM 1307 C CA . ASP A 1 173 ? -26.212 18.359 28.940 1.00 95.75 173 ASP A CA 1
ATOM 1308 C C . ASP A 1 173 ? -27.431 18.071 28.040 1.00 95.75 173 ASP A C 1
ATOM 1310 O O . ASP A 1 173 ? -27.869 18.933 27.272 1.00 95.75 173 ASP A O 1
ATOM 1314 N N . PHE A 1 174 ? -28.034 16.883 28.158 1.00 94.94 174 PHE A N 1
ATOM 1315 C CA . PHE A 1 174 ? -29.227 16.519 27.399 1.00 94.94 174 PHE A CA 1
ATOM 1316 C C . PHE A 1 174 ? -30.477 17.270 27.899 1.00 94.94 174 PHE A C 1
ATOM 1318 O O . PHE A 1 174 ? -31.052 16.961 28.947 1.00 94.94 174 PHE A O 1
ATOM 1325 N N . SER A 1 175 ? -30.952 18.231 27.104 1.00 92.88 175 SER A N 1
ATOM 1326 C CA . SER A 1 175 ? -32.098 19.101 27.427 1.00 92.88 175 SER A CA 1
ATOM 1327 C C . SER A 1 175 ? -33.432 18.680 26.788 1.00 92.88 175 SER A C 1
ATOM 1329 O O . SER A 1 175 ? -34.457 19.318 27.030 1.00 92.88 175 SER A O 1
ATOM 1331 N N . GLY A 1 176 ? -33.448 17.605 25.990 1.00 91.75 176 GLY A N 1
ATOM 1332 C CA . GLY A 1 176 ? -34.662 17.099 25.337 1.00 91.75 176 GLY A CA 1
ATOM 1333 C C . GLY A 1 176 ? -35.708 16.561 26.323 1.00 91.75 176 GLY A C 1
ATOM 1334 O O . GLY A 1 176 ? -35.393 16.273 27.478 1.00 91.75 176 GLY A O 1
ATOM 1335 N N . ALA A 1 177 ? -36.954 16.390 25.863 1.00 94.75 177 ALA A N 1
ATOM 1336 C CA . ALA A 1 177 ? -38.073 15.869 26.662 1.00 94.75 177 ALA A CA 1
ATOM 1337 C C . ALA A 1 177 ? -37.844 14.425 27.165 1.00 94.75 177 ALA A C 1
ATOM 1339 O O . ALA A 1 177 ? -36.992 13.703 26.642 1.00 94.75 177 ALA A O 1
ATOM 1340 N N . ASN A 1 178 ? -38.588 13.995 28.193 1.00 94.31 178 ASN A N 1
ATOM 1341 C CA . ASN A 1 178 ? -38.423 12.664 28.804 1.00 94.31 178 ASN A CA 1
ATOM 1342 C C . ASN A 1 178 ? -38.719 11.526 27.820 1.00 94.31 178 ASN A C 1
ATOM 1344 O O . ASN A 1 178 ? -38.066 10.489 27.879 1.00 94.31 178 ASN A O 1
ATOM 1348 N N . GLU A 1 179 ? -39.645 11.732 26.887 1.00 94.56 179 GLU A N 1
ATOM 1349 C CA . GLU A 1 179 ? -39.992 10.763 25.850 1.00 94.56 179 GLU A CA 1
ATOM 1350 C C . GLU A 1 179 ? -38.820 10.537 24.885 1.00 94.56 179 GLU A C 1
ATOM 1352 O O . GLU A 1 179 ? -38.510 9.398 24.542 1.00 94.56 179 GLU A O 1
ATOM 1357 N N . LEU A 1 180 ? -38.124 11.613 24.497 1.00 94.00 180 LEU A N 1
ATOM 1358 C CA . LEU A 1 180 ? -36.932 11.532 23.646 1.00 94.00 180 LEU A CA 1
ATOM 1359 C C . LEU A 1 180 ? -35.774 10.850 24.374 1.00 94.00 180 LEU A C 1
ATOM 1361 O O . LEU A 1 180 ? -35.102 10.000 23.796 1.00 94.00 180 LEU A O 1
ATOM 1365 N N . LEU A 1 181 ? -35.570 11.188 25.650 1.00 95.56 181 LEU A N 1
ATOM 1366 C CA . LEU A 1 181 ? -34.549 10.560 26.485 1.00 95.56 181 LEU A CA 1
ATOM 1367 C C . LEU A 1 181 ? -34.792 9.051 26.636 1.00 95.56 181 LEU A C 1
ATOM 1369 O O . LEU A 1 181 ? -33.875 8.251 26.454 1.00 95.56 181 LEU A O 1
ATOM 1373 N N . ALA A 1 182 ? -36.037 8.659 26.918 1.00 94.62 182 ALA A N 1
ATOM 1374 C CA . ALA A 1 182 ? -36.428 7.259 27.009 1.00 94.62 182 ALA A CA 1
ATOM 1375 C C . ALA A 1 182 ? -36.229 6.530 25.672 1.00 94.62 182 ALA A C 1
ATOM 1377 O O . ALA A 1 182 ? -35.713 5.418 25.670 1.00 94.62 182 ALA A O 1
ATOM 1378 N N . GLY A 1 183 ? -36.572 7.162 24.544 1.00 94.88 183 GLY A N 1
ATOM 1379 C CA . GLY A 1 183 ? -36.327 6.618 23.206 1.00 94.88 183 GLY A CA 1
ATOM 1380 C C . GLY A 1 183 ? -34.840 6.405 22.907 1.00 94.88 183 GLY A C 1
ATOM 1381 O O . GLY A 1 183 ? -34.469 5.354 22.391 1.00 94.88 183 GLY A O 1
ATOM 1382 N N . LEU A 1 184 ? -33.985 7.357 23.293 1.00 95.25 184 LEU A N 1
ATOM 1383 C CA . LEU A 1 184 ? -32.533 7.275 23.113 1.00 95.25 184 LEU A CA 1
ATOM 1384 C C . LEU A 1 184 ? -31.921 6.111 23.911 1.00 95.25 184 LEU A C 1
ATOM 1386 O O . LEU A 1 184 ? -31.123 5.343 23.381 1.00 95.25 184 LEU A O 1
ATOM 1390 N N . ILE A 1 185 ? -32.348 5.936 25.164 1.00 96.31 185 ILE A N 1
ATOM 1391 C CA . ILE A 1 185 ? -31.921 4.822 26.027 1.00 96.31 185 ILE A CA 1
ATOM 1392 C C . ILE A 1 185 ? -32.501 3.489 25.542 1.00 96.31 185 ILE A C 1
ATOM 1394 O O . ILE A 1 185 ? -31.825 2.460 25.585 1.00 96.31 185 ILE A O 1
ATOM 1398 N N . ALA A 1 186 ? -33.757 3.481 25.091 1.00 94.75 186 ALA A N 1
ATOM 1399 C CA . ALA A 1 186 ? -34.424 2.292 24.574 1.00 94.75 186 ALA A CA 1
ATOM 1400 C C . ALA A 1 186 ? -33.743 1.773 23.299 1.00 94.75 186 ALA A C 1
ATOM 1402 O O . ALA A 1 186 ? -33.533 0.567 23.173 1.00 94.75 186 ALA A O 1
ATOM 1403 N N . GLY A 1 187 ? -33.381 2.693 22.400 1.00 94.94 187 GLY A N 1
ATOM 1404 C CA . GLY A 1 187 ? -32.787 2.427 21.091 1.00 94.94 187 GLY A CA 1
ATOM 1405 C C . GLY A 1 187 ? -31.267 2.265 21.077 1.00 94.94 187 GLY A C 1
ATOM 1406 O O . GLY A 1 187 ? -30.708 2.113 19.994 1.00 94.94 187 GLY A O 1
ATOM 1407 N N . ALA A 1 188 ? -30.593 2.297 22.231 1.00 96.56 188 ALA A N 1
ATOM 1408 C CA . ALA A 1 188 ? -29.156 2.053 22.296 1.00 96.56 188 ALA A CA 1
ATOM 1409 C C . ALA A 1 188 ? -28.832 0.647 21.738 1.00 96.56 188 ALA A C 1
ATOM 1411 O O . ALA A 1 188 ? -29.388 -0.342 22.232 1.00 96.56 188 ALA A O 1
ATOM 1412 N N . PRO A 1 189 ? -27.976 0.520 20.707 1.00 95.62 189 PRO A N 1
ATOM 1413 C CA . PRO A 1 189 ? -27.615 -0.779 20.149 1.00 95.62 189 PRO A CA 1
ATOM 1414 C C . PRO A 1 189 ? -26.848 -1.625 21.168 1.00 95.62 189 PRO A C 1
ATOM 1416 O O . PRO A 1 189 ? -26.172 -1.088 22.048 1.00 95.62 189 PRO A O 1
ATOM 1419 N N . ILE A 1 190 ? -26.944 -2.951 21.028 1.00 95.12 190 ILE A N 1
ATOM 1420 C CA . ILE A 1 190 ? -26.094 -3.881 21.780 1.00 95.12 190 ILE A CA 1
ATOM 1421 C C . ILE A 1 190 ? -24.639 -3.581 21.414 1.00 95.12 190 ILE A C 1
ATOM 1423 O O . ILE A 1 190 ? -24.289 -3.456 20.239 1.00 95.12 190 ILE A O 1
ATOM 1427 N N . TRP A 1 191 ? -23.808 -3.430 22.434 1.00 94.50 191 TRP A N 1
ATOM 1428 C CA . TRP A 1 191 ? -22.380 -3.246 22.291 1.00 94.50 191 TRP A CA 1
ATOM 1429 C C . TRP A 1 191 ? -21.700 -4.600 22.087 1.00 94.50 191 TRP A C 1
ATOM 1431 O O . TRP A 1 191 ? -22.028 -5.595 22.738 1.00 94.50 191 TRP A O 1
ATOM 1441 N N . HIS A 1 192 ? -20.719 -4.627 21.193 1.00 87.81 192 HIS A N 1
ATOM 1442 C CA . HIS A 1 192 ? -19.872 -5.786 20.961 1.00 87.81 192 HIS A CA 1
ATOM 1443 C C . HIS A 1 192 ? -18.407 -5.364 21.051 1.00 87.81 192 HIS A C 1
ATOM 1445 O O . HIS A 1 192 ? -18.073 -4.263 20.606 1.00 87.81 192 HIS A O 1
ATOM 1451 N N . PRO A 1 193 ? -17.521 -6.228 21.574 1.00 83.44 193 PRO A N 1
ATOM 1452 C CA . PRO A 1 193 ? -16.097 -5.941 21.585 1.00 83.44 193 PRO A CA 1
ATOM 1453 C C . PRO A 1 193 ? -15.597 -5.708 20.158 1.00 83.44 193 PRO A C 1
ATOM 1455 O O . PRO A 1 193 ? -15.870 -6.498 19.252 1.00 83.44 193 PRO A O 1
ATOM 1458 N N . THR A 1 194 ? -14.845 -4.625 19.962 1.00 77.19 194 THR A N 1
ATOM 1459 C CA . THR A 1 194 ? -14.232 -4.317 18.665 1.00 77.19 194 THR A CA 1
ATOM 1460 C C . THR A 1 194 ? -13.199 -5.402 18.319 1.00 77.19 194 THR A C 1
ATOM 1462 O O . THR A 1 194 ? -12.234 -5.570 19.072 1.00 77.19 194 THR A O 1
ATOM 1465 N N . PRO A 1 195 ? -13.342 -6.140 17.199 1.00 73.38 195 PRO A N 1
ATOM 1466 C CA . PRO A 1 195 ? -12.360 -7.145 16.803 1.00 73.38 195 PRO A CA 1
ATOM 1467 C C . PRO A 1 195 ? -10.995 -6.502 16.525 1.00 73.38 195 PRO A C 1
ATOM 1469 O O . PRO A 1 195 ? -10.886 -5.577 15.723 1.00 73.38 195 PRO A O 1
ATOM 1472 N N . VAL A 1 196 ? -9.934 -7.009 17.157 1.00 77.56 196 VAL A N 1
ATOM 1473 C CA . VAL A 1 196 ? -8.547 -6.536 16.939 1.00 77.56 196 VAL A CA 1
ATOM 1474 C C . VAL A 1 196 ? -7.865 -7.199 15.735 1.00 77.56 196 VAL A C 1
ATOM 1476 O O . VAL A 1 196 ? -6.729 -6.872 15.394 1.00 77.56 196 VAL A O 1
ATOM 1479 N N . GLY A 1 197 ? -8.545 -8.148 15.096 1.00 76.31 197 GLY A N 1
ATOM 1480 C CA . GLY A 1 197 ? -8.053 -8.906 13.957 1.00 76.31 197 GLY A CA 1
ATOM 1481 C C . GLY A 1 197 ? -9.054 -9.971 13.522 1.00 76.31 197 GLY A C 1
ATOM 1482 O O . GLY A 1 197 ? -10.147 -10.072 14.075 1.00 76.31 197 GLY A O 1
ATOM 1483 N N . VAL A 1 198 ? -8.649 -10.762 12.535 1.00 79.94 198 VAL A N 1
ATOM 1484 C CA . VAL A 1 198 ? -9.369 -11.948 12.054 1.00 79.94 198 VAL A CA 1
ATOM 1485 C C . VAL A 1 198 ? -8.487 -13.168 12.286 1.00 79.94 198 VAL A C 1
ATOM 1487 O O . VAL A 1 198 ? -7.259 -13.075 12.152 1.00 79.94 198 VAL A O 1
ATOM 1490 N N . LEU A 1 199 ? -9.073 -14.309 12.649 1.00 82.38 199 LEU A N 1
ATOM 1491 C CA . LEU A 1 199 ? -8.295 -15.543 12.717 1.00 82.38 199 LEU A CA 1
ATOM 1492 C C . LEU A 1 199 ? -7.900 -15.946 11.296 1.00 82.38 199 LEU A C 1
ATOM 1494 O O . LEU A 1 199 ? -8.705 -15.861 10.374 1.00 82.38 199 LEU A O 1
ATOM 1498 N N . LEU A 1 200 ? -6.672 -16.434 11.097 1.00 72.06 200 LEU A N 1
ATOM 1499 C CA . LEU A 1 200 ? -6.237 -16.876 9.763 1.00 72.06 200 LEU A CA 1
ATOM 1500 C C . LEU A 1 200 ? -7.132 -17.987 9.189 1.00 72.06 200 LEU A C 1
ATOM 1502 O O . LEU A 1 200 ? -7.248 -18.098 7.977 1.00 72.06 200 LEU A O 1
ATOM 1506 N N . SER A 1 201 ? -7.793 -18.774 10.044 1.00 90.69 201 SER A N 1
ATOM 1507 C CA . SER A 1 201 ? -8.779 -19.789 9.651 1.00 90.69 201 SER A CA 1
ATOM 1508 C C . SER A 1 201 ? -10.090 -19.217 9.104 1.00 90.69 201 SER A C 1
ATOM 1510 O O . SER A 1 201 ? -10.859 -19.955 8.501 1.00 90.69 201 SER A O 1
ATOM 1512 N N . GLU A 1 202 ? -10.366 -17.935 9.338 1.00 87.50 202 GLU A N 1
ATOM 1513 C CA . GLU A 1 202 ? -11.549 -17.219 8.839 1.00 87.50 202 GLU A CA 1
ATOM 1514 C C . GLU A 1 202 ? -11.259 -16.495 7.515 1.00 87.50 202 GLU A C 1
ATOM 1516 O O . GLU A 1 202 ? -12.162 -15.925 6.904 1.00 87.50 202 GLU A O 1
ATOM 1521 N N . VAL A 1 203 ? -10.000 -16.498 7.064 1.00 84.75 203 VAL A N 1
ATOM 1522 C CA . VAL A 1 203 ? -9.573 -15.860 5.819 1.00 84.75 203 VAL A CA 1
ATOM 1523 C C . VAL A 1 203 ? -9.571 -16.893 4.696 1.00 84.75 203 VAL A C 1
ATOM 1525 O O . VAL A 1 203 ? -8.799 -17.849 4.724 1.00 84.75 203 VAL A O 1
ATOM 1528 N N . GLU A 1 204 ? -10.402 -16.671 3.677 1.00 88.19 204 GLU A N 1
ATOM 1529 C CA . GLU A 1 204 ? -10.445 -17.533 2.493 1.00 88.19 204 GLU A CA 1
ATOM 1530 C C . GLU A 1 204 ? -9.110 -17.461 1.718 1.00 88.19 204 GLU A C 1
ATOM 1532 O O . GLU A 1 204 ? -8.671 -16.361 1.352 1.00 88.19 204 GLU A O 1
ATOM 1537 N N . PRO A 1 205 ? -8.439 -18.598 1.445 1.00 87.88 205 PRO A N 1
ATOM 1538 C CA . PRO A 1 205 ? -7.187 -18.603 0.702 1.00 87.88 205 PRO A CA 1
ATOM 1539 C C . PRO A 1 205 ? -7.421 -18.229 -0.765 1.00 87.88 205 PRO A C 1
ATOM 1541 O O . PRO A 1 205 ? -8.110 -18.926 -1.506 1.00 87.88 205 PRO A O 1
ATOM 1544 N N . VAL A 1 206 ? -6.777 -17.153 -1.217 1.00 87.31 206 VAL A N 1
ATOM 1545 C CA . VAL A 1 206 ? -6.809 -16.712 -2.618 1.00 87.31 206 VAL A CA 1
ATOM 1546 C C . VAL A 1 206 ? -5.421 -16.786 -3.250 1.00 87.31 206 VAL A C 1
ATOM 1548 O O . VAL A 1 206 ? -4.409 -16.477 -2.618 1.00 87.31 206 VAL A O 1
ATOM 1551 N N . GLY A 1 207 ? -5.366 -17.207 -4.515 1.00 87.38 207 GLY A N 1
ATOM 1552 C CA . GLY A 1 207 ? -4.134 -17.194 -5.300 1.00 87.38 207 GLY A CA 1
ATOM 1553 C C . GLY A 1 207 ? -3.673 -15.770 -5.619 1.00 87.38 207 GLY A C 1
ATOM 1554 O O . GLY A 1 207 ? -4.470 -14.834 -5.654 1.00 87.38 207 GLY A O 1
ATOM 1555 N N . VAL A 1 208 ? -2.376 -15.601 -5.886 1.00 92.06 208 VAL A N 1
ATOM 1556 C CA . VAL A 1 208 ? -1.851 -14.318 -6.373 1.00 92.06 208 VAL A CA 1
ATOM 1557 C C . VAL A 1 208 ? -2.369 -14.077 -7.789 1.00 92.06 208 VAL A C 1
ATOM 1559 O O . VAL A 1 208 ? -2.051 -14.836 -8.704 1.00 92.06 208 VAL A O 1
ATOM 1562 N N . GLU A 1 209 ? -3.124 -13.000 -7.977 1.00 95.00 209 GLU A N 1
ATOM 1563 C CA . GLU A 1 209 ? -3.549 -12.548 -9.300 1.00 95.00 209 GLU A CA 1
ATOM 1564 C C . GLU A 1 209 ? -2.455 -11.698 -9.963 1.00 95.00 209 GLU A C 1
ATOM 1566 O O . GLU A 1 209 ? -1.793 -10.874 -9.323 1.00 95.00 209 GLU A O 1
ATOM 1571 N N . TRP A 1 210 ? -2.266 -11.879 -11.270 1.00 96.94 210 TRP A N 1
ATOM 1572 C CA . TRP A 1 210 ? -1.219 -11.205 -12.033 1.00 96.94 210 TRP A CA 1
ATOM 1573 C C . TRP A 1 210 ? -1.809 -10.410 -13.188 1.00 96.94 210 TRP A C 1
ATOM 1575 O O . TRP A 1 210 ? -2.675 -10.898 -13.907 1.00 96.94 210 TRP A O 1
ATOM 1585 N N . LEU A 1 211 ? -1.275 -9.207 -13.399 1.00 98.00 211 LEU A N 1
ATOM 1586 C CA . LEU A 1 211 ? -1.430 -8.504 -14.663 1.00 98.00 211 LEU A CA 1
ATOM 1587 C C . LEU A 1 211 ? -0.555 -9.182 -15.716 1.00 98.00 211 LEU A C 1
ATOM 1589 O O . LEU A 1 211 ? -1.055 -9.527 -16.773 1.00 98.00 211 LEU A O 1
ATOM 1593 N N . TRP A 1 212 ? 0.728 -9.394 -15.400 1.00 97.94 212 TRP A N 1
ATOM 1594 C CA . TRP A 1 212 ? 1.679 -10.164 -16.206 1.00 97.94 212 TRP A CA 1
ATOM 1595 C C . TRP A 1 212 ? 2.313 -11.242 -15.317 1.00 97.94 212 TRP A C 1
ATOM 1597 O O . TRP A 1 212 ? 3.093 -10.891 -14.420 1.00 97.94 212 TRP A O 1
ATOM 1607 N N . PRO A 1 213 ? 1.983 -12.532 -15.519 1.00 96.62 213 PRO A N 1
ATOM 1608 C CA . PRO A 1 213 ? 2.479 -13.631 -14.694 1.00 96.62 213 PRO A CA 1
ATOM 1609 C C . PRO A 1 213 ? 3.992 -13.591 -14.441 1.00 96.62 213 PRO A C 1
ATOM 1611 O O . PRO A 1 213 ? 4.801 -13.402 -15.351 1.00 96.62 213 PRO A O 1
ATOM 1614 N N . GLY A 1 214 ? 4.369 -13.712 -13.166 1.00 95.44 214 GLY A N 1
ATOM 1615 C CA . GLY A 1 214 ? 5.759 -13.683 -12.706 1.00 95.44 214 GLY A CA 1
ATOM 1616 C C . GLY A 1 214 ? 6.456 -12.317 -12.769 1.00 95.44 214 GLY A C 1
ATOM 1617 O O . GLY A 1 214 ? 7.606 -12.221 -12.344 1.00 95.44 214 GLY A O 1
ATOM 1618 N N . ARG A 1 215 ? 5.807 -11.255 -13.278 1.00 97.56 215 ARG A N 1
ATOM 1619 C CA . ARG A 1 215 ? 6.423 -9.921 -13.441 1.00 97.56 215 ARG A CA 1
ATOM 1620 C C . ARG A 1 215 ? 5.638 -8.792 -12.796 1.00 97.56 215 ARG A C 1
ATOM 1622 O O . ARG A 1 215 ? 6.244 -7.980 -12.105 1.00 97.56 215 ARG A O 1
ATOM 1629 N N . ILE A 1 216 ? 4.326 -8.721 -13.001 1.00 98.38 216 ILE A N 1
ATOM 1630 C CA . ILE A 1 216 ? 3.495 -7.600 -12.539 1.00 98.38 216 ILE A CA 1
ATOM 1631 C C . ILE A 1 216 ? 2.255 -8.156 -11.816 1.00 98.38 216 ILE A C 1
ATOM 1633 O O . ILE A 1 216 ? 1.281 -8.512 -12.481 1.00 98.38 216 ILE A O 1
ATOM 1637 N N . PRO A 1 217 ? 2.285 -8.292 -10.477 1.00 97.94 217 PRO A N 1
ATOM 1638 C CA . PRO A 1 217 ? 1.142 -8.751 -9.685 1.00 97.94 217 PRO A CA 1
ATOM 1639 C C . PRO A 1 217 ? 0.070 -7.658 -9.529 1.00 97.94 217 PRO A C 1
ATOM 1641 O O . PRO A 1 217 ? 0.400 -6.482 -9.355 1.00 97.94 217 PRO A O 1
ATOM 1644 N N . LEU A 1 218 ? -1.210 -8.045 -9.559 1.00 97.62 218 LEU A N 1
ATOM 1645 C CA . LEU A 1 218 ? -2.326 -7.141 -9.258 1.00 97.62 218 LEU A CA 1
ATOM 1646 C C . LEU A 1 218 ? -2.365 -6.821 -7.760 1.00 97.62 218 LEU A C 1
ATOM 1648 O O . LEU A 1 218 ? -1.968 -7.625 -6.916 1.00 97.62 218 LEU A O 1
ATOM 1652 N N . GLY A 1 219 ? -2.826 -5.618 -7.427 1.00 96.81 219 GLY A N 1
ATOM 1653 C CA . GLY A 1 219 ? -2.959 -5.158 -6.048 1.00 96.81 219 GLY A CA 1
ATOM 1654 C C . GLY A 1 219 ? -1.642 -4.837 -5.342 1.00 96.81 219 GLY A C 1
ATOM 1655 O O . GLY A 1 219 ? -1.626 -4.684 -4.122 1.00 96.81 219 GLY A O 1
ATOM 1656 N N . LYS A 1 220 ? -0.518 -4.785 -6.069 1.00 97.69 220 LYS A N 1
ATOM 1657 C CA . LYS A 1 220 ? 0.829 -4.607 -5.506 1.00 97.69 220 LYS A CA 1
ATOM 1658 C C . LYS A 1 220 ? 1.668 -3.653 -6.365 1.00 97.69 220 LYS A C 1
ATOM 1660 O O . LYS A 1 220 ? 1.349 -3.362 -7.516 1.00 97.69 220 LYS A O 1
ATOM 1665 N N . ILE A 1 221 ? 2.783 -3.202 -5.790 1.00 98.00 221 ILE A N 1
ATOM 1666 C CA . ILE A 1 221 ? 3.774 -2.354 -6.462 1.00 98.00 2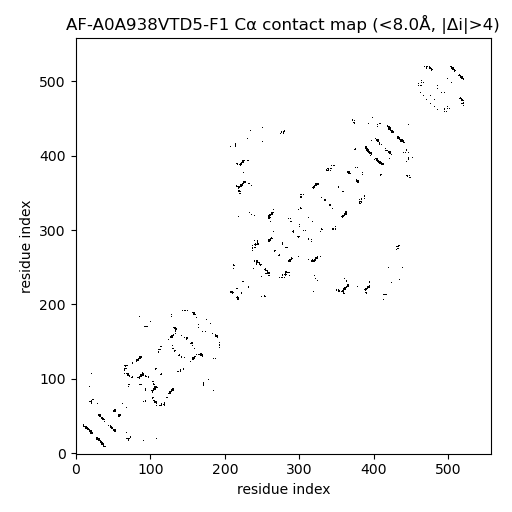21 ILE A CA 1
ATOM 1667 C C . ILE A 1 221 ? 4.846 -3.222 -7.136 1.00 98.00 221 ILE A C 1
ATOM 1669 O O . ILE A 1 221 ? 5.406 -4.137 -6.515 1.00 98.00 221 ILE A O 1
ATOM 1673 N N . THR A 1 222 ? 5.157 -2.874 -8.383 1.00 98.44 222 THR A N 1
ATOM 1674 C CA . THR A 1 222 ? 6.286 -3.356 -9.182 1.00 98.44 222 THR A CA 1
ATOM 1675 C C . THR A 1 222 ? 7.218 -2.194 -9.498 1.00 98.44 222 THR A C 1
ATOM 1677 O O . THR A 1 222 ? 6.760 -1.134 -9.920 1.00 98.44 222 THR A O 1
ATOM 1680 N N . VAL A 1 223 ? 8.523 -2.389 -9.324 1.00 97.62 223 VAL A N 1
ATOM 1681 C CA . VAL A 1 223 ? 9.541 -1.392 -9.696 1.00 97.62 223 VAL A CA 1
ATOM 1682 C C . VAL A 1 223 ? 10.212 -1.808 -10.999 1.00 97.62 223 VAL A C 1
ATOM 1684 O O . VAL A 1 223 ? 10.602 -2.964 -11.137 1.00 97.62 223 VAL A O 1
ATOM 1687 N N . LEU A 1 224 ? 10.362 -0.868 -11.932 1.00 97.31 224 LEU A N 1
ATOM 1688 C CA . LEU A 1 224 ? 11.123 -1.019 -13.168 1.00 97.31 224 LEU A CA 1
ATOM 1689 C C . LEU A 1 224 ? 12.345 -0.095 -13.141 1.00 97.31 224 LEU A C 1
ATOM 1691 O O . LEU A 1 224 ? 12.242 1.114 -13.366 1.00 97.31 224 LEU A O 1
ATOM 1695 N N . ASP A 1 225 ? 13.503 -0.686 -12.873 1.00 94.38 225 ASP A N 1
ATOM 1696 C CA . ASP A 1 225 ? 14.795 -0.012 -12.833 1.00 94.38 225 ASP A CA 1
ATOM 1697 C C . ASP A 1 225 ? 15.508 -0.064 -14.196 1.00 94.38 225 ASP A C 1
ATOM 1699 O O . ASP A 1 225 ? 15.266 -0.939 -15.030 1.00 94.38 225 ASP A O 1
ATOM 1703 N N . GLY A 1 226 ? 16.425 0.873 -14.433 1.00 88.88 226 GLY A N 1
ATOM 1704 C CA . GLY A 1 226 ? 17.310 0.862 -15.603 1.00 88.88 226 GLY A CA 1
ATOM 1705 C C . GLY A 1 226 ? 17.904 2.234 -15.908 1.00 88.88 226 GLY A C 1
ATOM 1706 O O . GLY A 1 226 ? 17.356 3.271 -15.517 1.00 88.88 226 GLY A O 1
ATOM 1707 N N . ASP A 1 227 ? 19.020 2.266 -16.630 1.00 81.88 227 ASP A N 1
ATOM 1708 C CA . ASP A 1 227 ? 19.689 3.522 -16.987 1.00 81.88 227 ASP A CA 1
ATOM 1709 C C . ASP A 1 227 ? 18.781 4.467 -17.802 1.00 81.88 227 ASP A C 1
ATOM 1711 O O . ASP A 1 227 ? 17.806 4.039 -18.435 1.00 81.88 227 ASP A O 1
ATOM 1715 N N . PRO A 1 228 ? 19.036 5.785 -17.798 1.00 79.94 228 PRO A N 1
ATOM 1716 C CA . PRO A 1 228 ? 18.394 6.697 -18.743 1.00 79.94 228 PRO A CA 1
ATOM 1717 C C . PRO A 1 228 ? 18.544 6.212 -20.199 1.00 79.94 228 PRO A C 1
ATOM 1719 O O . PRO A 1 228 ? 19.599 5.723 -20.601 1.00 79.94 228 PRO A O 1
ATOM 1722 N N . GLY A 1 229 ? 17.475 6.322 -20.994 1.00 81.25 229 GLY A N 1
ATOM 1723 C CA . GLY A 1 229 ? 17.498 5.990 -22.427 1.00 81.25 229 GLY A CA 1
ATOM 1724 C C . GLY A 1 229 ? 17.450 4.499 -22.797 1.00 81.25 229 GLY A C 1
ATOM 1725 O O . GLY A 1 229 ? 17.498 4.172 -23.980 1.00 81.25 229 GLY A O 1
ATOM 1726 N N . VAL A 1 230 ? 17.322 3.567 -21.843 1.00 87.94 230 VAL A N 1
ATOM 1727 C CA . VAL A 1 230 ? 17.202 2.121 -22.160 1.00 87.94 230 VAL A CA 1
ATOM 1728 C C . VAL A 1 230 ? 15.801 1.686 -22.615 1.00 87.94 230 VAL A C 1
ATOM 1730 O O . VAL A 1 230 ? 15.619 0.522 -22.955 1.00 87.94 230 VAL A O 1
ATOM 1733 N N . GLY A 1 231 ? 14.822 2.598 -22.644 1.00 90.44 231 GLY A N 1
ATOM 1734 C CA . GLY A 1 231 ? 13.465 2.321 -23.137 1.00 90.44 231 GLY A CA 1
ATOM 1735 C C . GLY A 1 231 ? 12.444 1.883 -22.080 1.00 90.44 231 GLY A C 1
ATOM 1736 O O . GLY A 1 231 ? 11.484 1.206 -22.427 1.00 90.44 231 GLY A O 1
ATOM 1737 N N . LYS A 1 232 ? 12.619 2.259 -20.804 1.00 94.38 232 LYS A N 1
ATOM 1738 C CA . LYS A 1 232 ? 11.685 1.913 -19.707 1.00 94.38 232 LYS A CA 1
ATOM 1739 C C . LYS A 1 232 ? 10.258 2.415 -19.954 1.00 94.38 232 LYS A C 1
ATOM 1741 O O . LYS A 1 232 ? 9.322 1.631 -19.860 1.00 94.38 232 LYS A O 1
ATOM 1746 N N . SER A 1 233 ? 10.110 3.679 -20.342 1.00 93.38 233 SER A N 1
ATOM 1747 C CA . SER A 1 233 ? 8.816 4.296 -20.661 1.00 93.38 233 SER A CA 1
ATOM 1748 C C . SER A 1 233 ? 8.155 3.602 -21.852 1.00 93.38 233 SER A C 1
ATOM 1750 O O . SER A 1 233 ? 6.995 3.208 -21.786 1.00 93.38 233 SER A O 1
ATOM 1752 N N . ALA A 1 234 ? 8.923 3.314 -22.911 1.00 95.06 234 ALA A N 1
ATOM 1753 C CA . ALA A 1 234 ? 8.442 2.530 -24.051 1.00 95.06 234 ALA A CA 1
ATOM 1754 C C . ALA A 1 234 ? 7.990 1.114 -23.642 1.00 95.06 234 ALA A C 1
ATOM 1756 O O . ALA A 1 234 ? 6.995 0.615 -24.163 1.00 95.06 234 ALA A O 1
ATOM 1757 N N . LEU A 1 235 ? 8.674 0.483 -22.680 1.00 97.62 235 LEU A N 1
ATOM 1758 C CA . LEU A 1 235 ? 8.284 -0.812 -22.125 1.00 97.62 235 LEU A CA 1
ATOM 1759 C C . LEU A 1 235 ? 6.986 -0.741 -21.327 1.00 97.62 235 LEU A C 1
ATOM 1761 O O . LEU A 1 235 ? 6.104 -1.570 -21.545 1.00 97.62 235 LEU A O 1
ATOM 1765 N N . ALA A 1 236 ? 6.831 0.249 -20.451 1.00 97.88 236 ALA A N 1
ATOM 1766 C CA . ALA A 1 236 ? 5.585 0.437 -19.717 1.00 97.88 236 ALA A CA 1
ATOM 1767 C C . ALA A 1 236 ? 4.399 0.704 -20.657 1.00 97.88 236 ALA A C 1
ATOM 1769 O O . ALA A 1 236 ? 3.330 0.123 -20.473 1.00 97.88 236 ALA A O 1
ATOM 1770 N N . LEU A 1 237 ? 4.599 1.497 -21.716 1.00 97.38 237 LEU A N 1
ATOM 1771 C CA . LEU A 1 237 ? 3.574 1.727 -22.737 1.00 97.38 237 LEU A CA 1
ATOM 1772 C C . LEU A 1 237 ? 3.279 0.473 -23.572 1.00 97.38 237 LEU A C 1
ATOM 1774 O O . LEU A 1 237 ? 2.124 0.247 -23.917 1.00 97.38 237 LEU A O 1
ATOM 1778 N N . ALA A 1 238 ? 4.268 -0.381 -23.852 1.00 97.38 238 ALA A N 1
ATOM 1779 C CA . ALA A 1 238 ? 4.040 -1.665 -24.520 1.00 97.38 238 ALA A CA 1
ATOM 1780 C C . ALA A 1 238 ? 3.221 -2.637 -23.648 1.00 97.38 238 ALA A C 1
ATOM 1782 O O . ALA A 1 238 ? 2.335 -3.329 -24.152 1.00 97.38 238 ALA A O 1
ATOM 1783 N N . VAL A 1 239 ? 3.464 -2.656 -22.332 1.00 98.12 239 VAL A N 1
ATOM 1784 C CA . VAL A 1 239 ? 2.646 -3.408 -21.364 1.00 98.12 239 VAL A CA 1
ATOM 1785 C C . VAL A 1 239 ? 1.215 -2.867 -21.338 1.00 98.12 239 VAL A C 1
ATOM 1787 O O . VAL A 1 239 ? 0.264 -3.644 -21.443 1.00 98.12 239 VAL A O 1
ATOM 1790 N N . ALA A 1 240 ? 1.046 -1.543 -21.265 1.00 98.12 240 ALA A N 1
ATOM 1791 C CA . ALA A 1 240 ? -0.269 -0.910 -21.334 1.00 98.12 240 ALA A CA 1
ATOM 1792 C C . ALA A 1 240 ? -0.978 -1.210 -22.668 1.00 98.12 240 ALA A C 1
ATOM 1794 O O . ALA A 1 240 ? -2.169 -1.504 -22.676 1.00 98.12 240 ALA A O 1
ATOM 1795 N N . ALA A 1 241 ? -0.259 -1.222 -23.792 1.00 97.75 241 ALA A N 1
ATOM 1796 C CA . ALA A 1 241 ? -0.818 -1.575 -25.094 1.00 97.75 241 ALA A CA 1
ATOM 1797 C C . ALA A 1 241 ? -1.380 -3.008 -25.108 1.00 97.75 241 ALA A C 1
ATOM 1799 O O . ALA A 1 241 ? -2.529 -3.194 -25.518 1.00 97.75 241 ALA A O 1
ATOM 1800 N N . CYS A 1 242 ? -0.639 -3.991 -24.576 1.00 97.88 242 CYS A N 1
ATOM 1801 C CA . CYS A 1 242 ? -1.129 -5.369 -24.428 1.00 97.88 242 CYS A CA 1
ATOM 1802 C C . CYS A 1 242 ? -2.413 -5.413 -23.588 1.00 97.88 242 CYS A C 1
ATOM 1804 O O . CYS A 1 242 ? -3.419 -5.972 -24.028 1.00 97.88 242 CYS A O 1
ATOM 1806 N N . LEU A 1 243 ? -2.414 -4.728 -22.438 1.00 98.31 243 LEU A N 1
ATOM 1807 C CA . LEU A 1 243 ? -3.565 -4.625 -21.539 1.00 98.31 243 LEU A CA 1
ATOM 1808 C C . LEU A 1 243 ? -4.798 -4.025 -22.221 1.00 98.31 243 LEU A C 1
ATOM 1810 O O . LEU A 1 243 ? -5.895 -4.567 -22.115 1.00 98.31 243 LEU A O 1
ATOM 1814 N N . THR A 1 244 ? -4.641 -2.923 -22.950 1.00 98.44 244 THR A N 1
ATOM 1815 C CA . THR A 1 244 ? -5.783 -2.219 -23.558 1.00 98.44 244 THR A CA 1
ATOM 1816 C C . THR A 1 244 ? -6.540 -3.082 -24.568 1.00 98.44 244 THR A C 1
ATOM 1818 O O . THR A 1 244 ? -7.759 -2.941 -24.715 1.00 98.44 244 THR A O 1
ATOM 1821 N N . ARG A 1 245 ? -5.846 -4.024 -25.216 1.00 97.44 245 ARG A N 1
ATOM 1822 C CA . ARG A 1 245 ? -6.410 -4.946 -26.208 1.00 97.44 245 ARG A CA 1
ATOM 1823 C C . ARG A 1 245 ? -6.684 -6.353 -25.673 1.00 97.44 245 ARG A C 1
ATOM 1825 O O . ARG A 1 245 ? -7.428 -7.087 -26.313 1.00 97.44 245 ARG A O 1
ATOM 1832 N N . GLY A 1 246 ? -6.107 -6.726 -24.531 1.00 97.00 246 GLY A N 1
ATOM 1833 C CA . GLY A 1 246 ? -6.064 -8.117 -24.073 1.00 97.00 246 GLY A CA 1
ATOM 1834 C C . GLY A 1 246 ? -5.203 -9.006 -24.975 1.00 97.00 246 GLY A C 1
ATOM 1835 O O . GLY A 1 246 ? -5.518 -10.173 -25.183 1.00 97.00 246 GLY A O 1
ATOM 1836 N N . HIS A 1 247 ? -4.155 -8.442 -25.581 1.00 96.69 247 HIS A N 1
ATOM 1837 C CA . HIS A 1 247 ? -3.206 -9.230 -26.366 1.00 96.69 247 HIS A CA 1
ATOM 1838 C C . HIS A 1 247 ? -2.272 -10.008 -25.434 1.00 96.69 247 HIS A C 1
ATOM 1840 O O . HIS A 1 247 ? -1.893 -9.468 -24.392 1.00 96.69 247 HIS A O 1
ATOM 1846 N N . PRO A 1 248 ? -1.848 -11.230 -25.804 1.00 97.25 248 PRO A N 1
ATOM 1847 C CA . PRO A 1 248 ? -0.842 -11.955 -25.042 1.00 97.25 248 PRO A CA 1
ATOM 1848 C C . PRO A 1 248 ? 0.433 -11.130 -24.846 1.00 97.25 248 PRO A C 1
ATOM 1850 O O . PRO A 1 248 ? 0.861 -10.387 -25.734 1.00 97.25 248 PRO A O 1
ATOM 1853 N N . PHE A 1 249 ? 1.059 -11.295 -23.686 1.00 97.56 249 PHE A N 1
ATOM 1854 C CA . PHE A 1 249 ? 2.398 -10.788 -23.416 1.00 97.56 249 PHE A CA 1
ATOM 1855 C C . PHE A 1 249 ? 3.434 -11.482 -24.314 1.00 97.56 249 PHE A C 1
ATOM 1857 O O . PHE A 1 249 ? 3.174 -12.554 -24.865 1.00 97.56 249 PHE A O 1
ATOM 1864 N N . PRO A 1 250 ? 4.635 -10.905 -24.476 1.00 94.19 250 PRO A N 1
ATOM 1865 C CA . PRO A 1 250 ? 5.671 -11.445 -25.367 1.00 94.19 250 PRO A CA 1
ATOM 1866 C C . PRO A 1 250 ? 6.194 -12.843 -25.020 1.00 94.19 250 PRO A C 1
ATOM 1868 O O . PRO A 1 250 ? 6.836 -13.472 -25.856 1.00 94.19 250 PRO A O 1
ATOM 1871 N N . ASP A 1 251 ? 5.956 -13.324 -23.802 1.00 94.69 251 ASP A N 1
ATOM 1872 C CA . ASP A 1 251 ? 6.252 -14.695 -23.379 1.00 94.69 251 ASP A CA 1
ATOM 1873 C C . ASP A 1 251 ? 5.073 -15.659 -23.596 1.00 94.69 251 ASP A C 1
ATOM 1875 O O . ASP A 1 251 ? 5.132 -16.811 -23.176 1.00 94.69 251 ASP A O 1
ATOM 1879 N N . GLY A 1 252 ? 4.008 -15.197 -24.256 1.00 95.38 252 GLY A N 1
ATOM 1880 C CA . GLY A 1 252 ? 2.797 -15.962 -24.537 1.00 95.38 252 GLY A CA 1
ATOM 1881 C C . GLY A 1 252 ? 1.783 -15.975 -23.395 1.00 95.38 252 GLY A C 1
ATOM 1882 O O . GLY A 1 252 ? 0.724 -16.577 -23.552 1.00 95.38 252 GLY A O 1
ATOM 1883 N N . ALA A 1 253 ? 2.064 -15.318 -22.263 1.00 95.94 253 ALA A N 1
ATOM 1884 C CA . ALA A 1 253 ? 1.114 -15.248 -21.161 1.00 95.94 253 ALA A CA 1
ATOM 1885 C C . ALA A 1 253 ? -0.149 -14.475 -21.572 1.00 95.94 253 ALA A C 1
ATOM 1887 O O . ALA A 1 253 ? -0.068 -13.396 -22.162 1.00 95.94 253 ALA A O 1
ATOM 1888 N N . GLU A 1 254 ? -1.322 -15.012 -21.242 1.00 95.75 254 GLU A N 1
ATOM 1889 C CA . GLU A 1 254 ? -2.593 -14.348 -21.526 1.00 95.75 254 GLU A CA 1
ATOM 1890 C C . GLU A 1 254 ? -2.717 -13.027 -20.754 1.00 95.75 254 GLU A C 1
ATOM 1892 O O . GLU A 1 254 ? -2.288 -12.910 -19.604 1.00 95.75 254 GLU A O 1
ATOM 1897 N N . CYS A 1 255 ? -3.334 -12.027 -21.385 1.00 95.88 255 CYS A N 1
ATOM 1898 C CA . CYS A 1 255 ? -3.634 -10.744 -20.764 1.00 95.88 255 CYS A CA 1
ATOM 1899 C C . CYS A 1 255 ? -5.138 -10.488 -20.827 1.00 95.88 255 CYS A C 1
ATOM 1901 O O . CYS A 1 255 ? -5.728 -10.436 -21.907 1.00 95.88 255 CYS A O 1
ATOM 1903 N N . LYS A 1 256 ? -5.774 -10.285 -19.671 1.00 94.94 256 LYS A N 1
ATOM 1904 C CA . LYS A 1 256 ? -7.170 -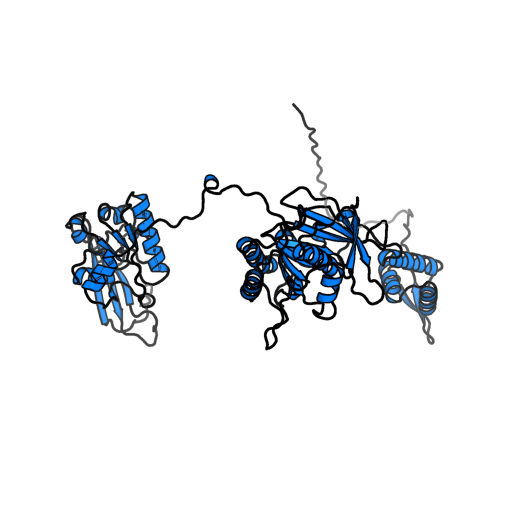9.846 -19.631 1.00 94.94 256 LYS A CA 1
ATOM 1905 C C . LYS A 1 256 ? -7.247 -8.381 -20.052 1.00 94.94 256 LYS A C 1
ATOM 1907 O O . LYS A 1 256 ? -6.552 -7.546 -19.483 1.00 94.94 256 LYS A O 1
ATOM 1912 N N . ALA A 1 257 ? -8.120 -8.067 -21.007 1.00 97.19 257 ALA A N 1
ATOM 1913 C CA . ALA A 1 257 ? -8.285 -6.695 -21.470 1.00 97.19 257 ALA A CA 1
ATOM 1914 C C . ALA A 1 257 ? -8.732 -5.755 -20.331 1.00 97.19 257 ALA A C 1
ATOM 1916 O O . ALA A 1 257 ? -9.631 -6.095 -19.559 1.00 97.19 257 ALA A O 1
ATOM 1917 N N . GLY A 1 258 ? -8.145 -4.561 -20.259 1.00 97.19 258 GLY A N 1
ATOM 1918 C CA . GLY A 1 258 ? -8.412 -3.580 -19.205 1.00 97.19 258 GLY A CA 1
ATOM 1919 C C . GLY A 1 258 ? -7.945 -2.172 -19.569 1.00 97.19 258 GLY A C 1
ATOM 1920 O O . GLY A 1 258 ? -7.514 -1.923 -20.694 1.00 97.19 258 GLY A O 1
ATOM 1921 N N . CYS A 1 259 ? -8.044 -1.249 -18.616 1.00 98.50 259 CYS A N 1
ATOM 1922 C CA . CYS A 1 259 ? -7.600 0.137 -18.779 1.00 98.50 259 CYS A CA 1
ATOM 1923 C C . CYS A 1 259 ? -6.314 0.410 -17.991 1.00 98.50 259 CYS A C 1
ATOM 1925 O O . CYS A 1 259 ? -6.035 -0.257 -16.990 1.00 98.50 259 CYS A O 1
ATOM 1927 N N . ALA A 1 260 ? -5.559 1.418 -18.425 1.00 98.44 260 ALA A N 1
ATOM 1928 C CA . ALA A 1 260 ? -4.375 1.911 -17.734 1.00 98.44 260 ALA A CA 1
ATOM 1929 C C . ALA A 1 260 ? -4.543 3.380 -17.325 1.00 98.44 260 ALA A C 1
ATOM 1931 O O . ALA A 1 260 ? -5.123 4.170 -18.069 1.00 98.44 260 ALA A O 1
ATOM 1932 N N . VAL A 1 261 ? -3.994 3.742 -16.168 1.00 98.31 261 VAL A N 1
ATOM 1933 C CA . VAL A 1 261 ? -3.790 5.129 -15.739 1.00 98.31 261 VAL A CA 1
ATOM 1934 C C . VAL A 1 261 ? -2.302 5.457 -15.841 1.00 98.31 261 VAL A C 1
ATOM 1936 O O . VAL A 1 261 ? -1.466 4.658 -15.421 1.00 98.31 261 VAL A O 1
ATOM 1939 N N . LEU A 1 262 ? -1.963 6.615 -16.404 1.00 96.75 262 LEU A N 1
ATOM 1940 C CA . LEU A 1 262 ? -0.586 7.071 -16.587 1.00 96.75 262 LEU A CA 1
ATOM 1941 C C . LEU A 1 262 ? -0.342 8.378 -15.831 1.00 96.75 262 LEU A C 1
ATOM 1943 O O . LEU A 1 262 ? -1.064 9.358 -16.016 1.00 96.75 262 LEU A O 1
ATOM 1947 N N . LEU A 1 263 ? 0.720 8.385 -15.033 1.00 94.81 263 LEU A N 1
ATOM 1948 C CA . LEU A 1 263 ? 1.341 9.564 -14.451 1.00 94.81 263 LEU A CA 1
ATOM 1949 C C . LEU A 1 263 ? 2.701 9.720 -15.138 1.00 94.81 263 LEU A C 1
ATOM 1951 O O . LEU A 1 263 ? 3.618 8.940 -14.881 1.00 94.81 263 LEU A O 1
ATOM 1955 N N . THR A 1 264 ? 2.801 10.682 -16.053 1.00 88.75 264 THR A N 1
ATOM 1956 C CA . THR A 1 264 ? 4.015 10.972 -16.830 1.00 88.75 264 THR A CA 1
ATOM 1957 C C . THR A 1 264 ? 4.463 12.398 -16.561 1.00 88.75 264 THR A C 1
ATOM 1959 O O . THR A 1 264 ? 3.648 13.314 -16.624 1.00 88.75 264 THR A O 1
ATOM 1962 N N . ALA A 1 265 ? 5.746 12.571 -16.253 1.00 82.94 265 ALA A N 1
ATOM 1963 C CA . ALA A 1 265 ? 6.346 13.884 -16.026 1.00 82.94 265 ALA A CA 1
ATOM 1964 C C . ALA A 1 265 ? 7.331 14.300 -17.127 1.00 82.94 265 ALA A C 1
ATOM 1966 O O . ALA A 1 265 ? 7.621 15.483 -17.280 1.00 82.94 265 ALA A O 1
ATOM 1967 N N . GLU A 1 266 ? 7.878 13.332 -17.868 1.00 76.12 266 GLU A N 1
ATOM 1968 C CA . GLU A 1 266 ? 8.950 13.567 -18.847 1.00 76.12 266 GLU A CA 1
ATOM 1969 C C . GLU A 1 266 ? 8.442 13.605 -20.293 1.00 76.12 266 GLU A C 1
ATOM 1971 O O . GLU A 1 266 ? 8.996 14.326 -21.121 1.00 76.12 266 GLU A O 1
ATOM 1976 N N . ASP A 1 267 ? 7.396 12.834 -20.602 1.00 84.25 267 ASP A N 1
ATOM 1977 C CA . ASP A 1 267 ? 6.900 12.647 -21.965 1.00 84.25 267 ASP A CA 1
ATOM 1978 C C . ASP A 1 267 ? 5.584 13.410 -22.196 1.00 84.25 267 ASP A C 1
ATOM 1980 O O . ASP A 1 267 ? 4.612 13.257 -21.446 1.00 84.25 267 ASP A O 1
ATOM 1984 N N . GLY A 1 268 ? 5.524 14.168 -23.295 1.00 86.19 268 GLY A N 1
ATOM 1985 C CA . GLY A 1 268 ? 4.322 14.870 -23.737 1.00 86.19 268 GLY A CA 1
ATOM 1986 C C . GLY A 1 268 ? 3.216 13.918 -24.205 1.00 86.19 268 GLY A C 1
ATOM 1987 O O . GLY A 1 268 ? 3.451 12.918 -24.892 1.00 86.19 268 GLY A O 1
ATOM 1988 N N . LEU A 1 269 ? 1.963 14.227 -23.854 1.00 91.44 269 LEU A N 1
ATOM 1989 C CA . LEU A 1 269 ? 0.832 13.348 -24.175 1.00 91.44 269 LEU A CA 1
ATOM 1990 C C . LEU A 1 269 ? 0.579 13.232 -25.684 1.00 91.44 269 LEU A C 1
ATOM 1992 O O . LEU A 1 269 ? 0.308 12.138 -26.184 1.00 91.44 269 LEU A O 1
ATOM 1996 N N . ALA A 1 270 ? 0.658 14.356 -26.399 1.00 90.62 270 ALA A N 1
ATOM 1997 C CA . ALA A 1 270 ? 0.288 14.447 -27.809 1.00 90.62 270 ALA A CA 1
ATOM 1998 C C . ALA A 1 270 ? 1.398 13.981 -28.762 1.00 90.62 270 ALA A C 1
ATOM 2000 O O . ALA A 1 270 ? 1.105 13.309 -29.748 1.00 90.62 270 ALA A O 1
ATOM 2001 N N . ASP A 1 271 ? 2.651 14.330 -28.475 1.00 87.75 271 ASP A N 1
ATOM 2002 C CA . ASP A 1 271 ? 3.798 14.066 -29.351 1.00 87.75 271 ASP A CA 1
ATOM 2003 C C . ASP A 1 271 ? 4.516 12.749 -29.032 1.00 87.75 271 ASP A C 1
ATOM 2005 O O . ASP A 1 271 ? 5.205 12.200 -29.892 1.00 87.75 271 ASP A O 1
ATOM 2009 N N . THR A 1 272 ? 4.320 12.211 -27.824 1.00 89.31 272 THR A N 1
ATOM 2010 C CA . THR A 1 272 ? 5.113 11.088 -27.328 1.00 89.31 272 THR A CA 1
ATOM 2011 C C . THR A 1 272 ? 4.250 9.933 -26.837 1.00 89.31 272 THR A C 1
ATOM 2013 O O . THR A 1 272 ? 4.294 8.849 -27.422 1.00 89.31 272 THR A O 1
ATOM 2016 N N . VAL A 1 273 ? 3.437 10.128 -25.796 1.00 92.88 273 VAL A N 1
ATOM 2017 C CA . VAL A 1 273 ? 2.703 9.023 -25.150 1.00 92.88 273 VAL A CA 1
ATOM 2018 C C . VAL A 1 273 ? 1.685 8.398 -26.095 1.00 92.88 273 VAL A C 1
ATOM 2020 O O . VAL A 1 273 ? 1.737 7.191 -26.341 1.00 92.88 273 VAL A O 1
ATOM 2023 N N . ARG A 1 274 ? 0.775 9.202 -26.659 1.00 94.94 274 ARG A N 1
ATOM 2024 C CA . ARG A 1 274 ? -0.271 8.684 -27.547 1.00 94.94 274 ARG A CA 1
ATOM 2025 C C . ARG A 1 274 ? 0.311 8.004 -28.796 1.00 94.94 274 ARG A C 1
ATOM 2027 O O . ARG A 1 274 ? -0.057 6.849 -29.024 1.00 94.94 274 ARG A O 1
ATOM 2034 N N . PRO A 1 275 ? 1.240 8.623 -29.554 1.00 94.94 275 PRO A N 1
ATOM 2035 C CA . PRO A 1 275 ? 1.847 7.968 -30.710 1.00 94.94 275 PRO A CA 1
ATOM 2036 C C . PRO A 1 275 ? 2.539 6.643 -30.365 1.00 94.94 275 PRO A C 1
ATOM 2038 O O . PRO A 1 275 ? 2.431 5.684 -31.124 1.00 94.94 275 PRO A O 1
ATOM 2041 N N . ARG A 1 276 ? 3.211 6.543 -29.206 1.00 94.94 276 ARG A N 1
ATOM 2042 C CA . ARG A 1 276 ? 3.861 5.296 -28.764 1.00 94.94 276 ARG A CA 1
ATOM 2043 C C . ARG A 1 276 ? 2.857 4.204 -28.394 1.00 94.94 276 ARG A C 1
ATOM 2045 O O . ARG A 1 276 ? 3.086 3.047 -28.738 1.00 94.94 276 ARG A O 1
ATOM 2052 N N . VAL A 1 277 ? 1.747 4.547 -27.732 1.00 95.88 277 VAL A N 1
ATOM 2053 C CA . VAL A 1 277 ? 0.664 3.585 -27.440 1.00 95.88 277 VAL A CA 1
ATOM 2054 C C . VAL A 1 277 ? 0.081 3.030 -28.738 1.00 95.88 277 VAL A C 1
ATOM 2056 O O . VAL A 1 277 ? -0.063 1.816 -28.874 1.00 95.88 277 VAL A O 1
ATOM 2059 N N . GLU A 1 278 ? -0.213 3.901 -29.705 1.00 95.50 278 GLU A N 1
ATOM 2060 C CA . GLU A 1 278 ? -0.750 3.506 -31.012 1.00 95.50 278 GLU A CA 1
ATOM 2061 C C . GLU A 1 278 ? 0.265 2.658 -31.801 1.00 95.50 278 GLU A C 1
ATOM 2063 O O . GLU A 1 278 ? -0.088 1.590 -32.303 1.00 95.50 278 GLU A O 1
ATOM 2068 N N . ALA A 1 279 ? 1.542 3.057 -31.834 1.00 93.94 279 ALA A N 1
ATOM 2069 C CA . ALA A 1 279 ? 2.612 2.307 -32.498 1.00 93.94 279 ALA A CA 1
ATOM 2070 C C . ALA A 1 279 ? 2.881 0.935 -31.853 1.00 93.94 279 ALA A C 1
ATOM 2072 O O . ALA A 1 279 ? 3.277 -0.005 -32.542 1.00 93.94 279 ALA A O 1
ATOM 2073 N N . ALA A 1 280 ? 2.643 0.792 -30.547 1.00 94.06 280 ALA A N 1
ATOM 2074 C CA . ALA A 1 280 ? 2.686 -0.488 -29.842 1.00 94.06 280 ALA A CA 1
ATOM 2075 C C . ALA A 1 280 ? 1.420 -1.350 -30.055 1.00 94.06 280 ALA A C 1
ATOM 2077 O O . ALA A 1 280 ? 1.339 -2.453 -29.517 1.00 94.06 280 ALA A O 1
ATOM 2078 N N . GLY A 1 281 ? 0.437 -0.877 -30.832 1.00 94.44 281 GLY A N 1
ATOM 2079 C CA . GLY A 1 281 ? -0.815 -1.587 -31.124 1.00 94.44 281 GLY A CA 1
ATOM 2080 C C . GLY A 1 281 ? -1.909 -1.422 -30.061 1.00 94.44 281 GLY A C 1
ATOM 2081 O O . GLY A 1 281 ? -2.911 -2.142 -30.087 1.00 94.44 281 GLY A O 1
ATOM 2082 N N . GLY A 1 282 ? -1.743 -0.488 -29.123 1.00 96.75 282 GLY A N 1
ATOM 2083 C CA . GLY A 1 282 ? -2.689 -0.228 -28.041 1.00 96.75 282 GLY A CA 1
ATOM 2084 C C . GLY A 1 282 ? -3.987 0.451 -28.491 1.00 96.75 282 GLY A C 1
ATOM 2085 O O . GLY A 1 282 ? -4.175 0.819 -29.653 1.00 96.75 282 GLY A O 1
ATOM 2086 N N . ASP A 1 283 ? -4.922 0.594 -27.553 1.00 97.75 283 ASP A N 1
ATOM 2087 C CA . ASP A 1 283 ? -6.125 1.417 -27.707 1.00 97.75 283 ASP A CA 1
ATOM 2088 C C . ASP A 1 283 ? -6.036 2.648 -26.787 1.00 97.75 283 ASP A C 1
ATOM 2090 O O . ASP A 1 283 ? -6.228 2.509 -25.574 1.00 97.75 283 ASP A O 1
ATOM 2094 N N . PRO A 1 284 ? -5.783 3.860 -27.322 1.00 96.81 284 PRO A N 1
ATOM 2095 C CA . PRO A 1 284 ? -5.644 5.062 -26.501 1.00 96.81 284 PRO A CA 1
ATOM 2096 C C . PRO A 1 284 ? -6.933 5.435 -25.753 1.00 96.81 284 PRO A C 1
ATOM 2098 O O . PRO A 1 284 ? -6.867 6.139 -24.753 1.00 96.81 284 PRO A O 1
ATOM 2101 N N . ARG A 1 285 ? -8.107 4.925 -26.159 1.00 97.44 285 ARG A N 1
ATOM 2102 C CA . ARG A 1 285 ? -9.382 5.159 -25.446 1.00 97.44 285 ARG A CA 1
ATOM 2103 C C . ARG A 1 285 ? -9.443 4.468 -24.081 1.00 97.44 285 ARG A C 1
ATOM 2105 O O . ARG A 1 285 ? -10.340 4.750 -23.296 1.00 97.44 285 ARG A O 1
ATOM 2112 N N . ARG A 1 286 ? -8.523 3.536 -23.821 1.00 98.12 286 ARG A N 1
ATOM 2113 C CA . ARG A 1 286 ? -8.399 2.770 -22.572 1.00 98.12 286 ARG A CA 1
ATOM 2114 C C . ARG A 1 286 ? -7.180 3.190 -21.750 1.00 98.12 286 ARG A C 1
ATOM 2116 O O . ARG A 1 286 ? -6.776 2.477 -20.835 1.00 98.12 286 ARG A O 1
ATOM 2123 N N . VAL A 1 287 ? -6.590 4.336 -22.081 1.00 97.94 287 VAL A N 1
ATOM 2124 C CA . VAL A 1 287 ? -5.452 4.915 -21.373 1.00 97.94 287 VAL A CA 1
ATOM 2125 C C . VAL A 1 287 ? -5.852 6.300 -20.880 1.00 97.94 287 VAL A C 1
ATOM 2127 O O . VAL A 1 287 ? -6.067 7.207 -21.679 1.00 97.94 287 VAL A O 1
ATOM 2130 N N . LEU A 1 288 ? -5.956 6.465 -19.564 1.00 97.44 288 LEU A N 1
ATOM 2131 C CA . LEU A 1 288 ? -6.208 7.755 -18.927 1.00 97.44 288 LEU A CA 1
ATOM 2132 C C . LEU A 1 288 ? -4.877 8.314 -18.430 1.00 97.44 288 LEU A C 1
ATOM 2134 O O . LEU A 1 288 ? -4.268 7.753 -17.527 1.00 97.44 288 LEU A O 1
ATOM 2138 N N . ALA A 1 289 ? -4.415 9.415 -19.009 1.00 94.56 289 ALA A N 1
ATOM 2139 C CA . ALA A 1 289 ? -3.282 10.152 -18.464 1.00 94.56 289 ALA A CA 1
ATOM 2140 C C . ALA A 1 289 ? -3.793 11.245 -17.523 1.00 94.56 289 ALA A C 1
ATOM 2142 O O . ALA A 1 289 ? -4.703 11.987 -17.895 1.00 94.56 289 ALA A O 1
ATOM 2143 N N . ILE A 1 290 ? -3.228 11.333 -16.320 1.00 90.62 290 ILE A N 1
ATOM 2144 C CA . ILE A 1 290 ? -3.511 12.442 -15.407 1.00 90.62 290 ILE A CA 1
ATOM 2145 C C . ILE A 1 290 ? -2.629 13.610 -15.864 1.00 90.62 290 ILE A C 1
ATOM 2147 O O . ILE A 1 290 ? -1.404 13.477 -15.813 1.00 90.62 290 ILE A O 1
ATOM 2151 N N . PRO A 1 291 ? -3.212 14.705 -16.384 1.00 73.31 291 PRO A N 1
ATOM 2152 C CA . PRO A 1 291 ? -2.427 15.854 -16.807 1.00 73.31 291 PRO A CA 1
ATOM 2153 C C . PRO A 1 291 ? -1.838 16.568 -15.589 1.00 73.31 291 PRO A C 1
ATOM 2155 O O . PRO A 1 291 ? -2.312 16.402 -14.464 1.00 73.31 291 PRO A O 1
ATOM 2158 N N . GLU A 1 292 ? -0.852 17.427 -15.828 1.00 69.88 292 GLU A N 1
ATOM 2159 C CA . GLU A 1 292 ? -0.525 18.480 -14.869 1.00 69.88 292 GLU A CA 1
ATOM 2160 C C . GLU A 1 292 ? -1.784 19.333 -14.675 1.00 69.88 292 GLU A C 1
ATOM 2162 O O . GLU A 1 292 ? -2.371 19.814 -15.651 1.00 69.88 292 GLU A O 1
ATOM 2167 N N . THR A 1 293 ? -2.269 19.462 -13.441 1.00 56.81 293 THR A N 1
ATOM 2168 C CA . THR A 1 293 ? -3.463 20.269 -13.176 1.00 56.81 293 THR A CA 1
ATOM 2169 C C . THR A 1 293 ? -3.125 21.737 -13.407 1.00 56.81 293 THR A C 1
ATOM 2171 O O . THR A 1 293 ? -2.309 22.315 -12.690 1.00 56.81 293 THR A O 1
ATOM 2174 N N . GLY A 1 294 ? -3.731 22.320 -14.445 1.00 47.62 294 GLY A N 1
ATOM 2175 C CA . GLY A 1 294 ? -3.704 23.757 -14.688 1.00 47.62 294 GLY A CA 1
ATOM 2176 C C . GLY A 1 294 ? -4.466 24.488 -13.586 1.00 47.62 294 GLY A C 1
ATOM 2177 O O . GLY A 1 294 ? -5.541 24.040 -13.198 1.00 47.62 294 GLY A O 1
ATOM 2178 N N . ASP A 1 295 ? -3.877 25.594 -13.134 1.00 44.75 295 ASP A N 1
ATOM 2179 C CA . ASP A 1 295 ? -4.256 26.459 -12.008 1.00 44.75 295 ASP A CA 1
ATOM 2180 C C . ASP A 1 295 ? -3.627 26.006 -10.665 1.00 44.75 295 ASP A C 1
ATOM 2182 O O . ASP A 1 295 ? -4.182 25.225 -9.900 1.00 44.75 295 ASP A O 1
ATOM 2186 N N . ASP A 1 296 ? -2.404 26.497 -10.414 1.00 46.75 296 ASP A N 1
ATOM 2187 C CA . ASP A 1 296 ? -1.605 26.458 -9.167 1.00 46.75 296 ASP A CA 1
ATOM 2188 C C . ASP A 1 296 ? -1.153 25.108 -8.556 1.00 46.75 296 ASP A C 1
ATOM 2190 O O . ASP A 1 296 ? -0.295 25.127 -7.670 1.00 46.75 296 ASP A O 1
ATOM 2194 N N . HIS A 1 297 ? -1.617 23.942 -9.026 1.00 51.53 297 HIS A N 1
ATOM 2195 C CA . HIS A 1 297 ? -1.395 22.666 -8.308 1.00 51.53 297 HIS A CA 1
ATOM 2196 C C . HIS A 1 297 ? -0.334 21.690 -8.866 1.00 51.53 297 HIS A C 1
ATOM 2198 O O . HIS A 1 297 ? 0.002 20.726 -8.185 1.00 51.53 297 HIS A O 1
ATOM 2204 N N . GLY A 1 298 ? 0.278 21.941 -10.030 1.00 69.38 298 GLY A N 1
ATOM 2205 C CA . GLY A 1 298 ? 1.411 21.130 -10.521 1.00 69.38 298 GLY A CA 1
ATOM 2206 C C . GLY A 1 298 ? 1.072 19.659 -10.838 1.00 69.38 298 GLY A C 1
ATOM 2207 O O . GLY A 1 298 ? -0.060 19.335 -11.194 1.00 69.38 298 GLY A O 1
ATOM 2208 N N . GLN A 1 299 ? 2.075 18.773 -10.785 1.00 77.75 299 GLN A N 1
ATOM 2209 C CA . GLN A 1 299 ? 1.897 17.315 -10.907 1.00 77.75 299 GLN A CA 1
ATOM 2210 C C . GLN A 1 299 ? 1.375 16.715 -9.590 1.00 77.75 299 GLN A C 1
ATOM 2212 O O . GLN A 1 299 ? 1.747 17.222 -8.534 1.00 77.75 299 GLN A O 1
ATOM 2217 N N . PRO A 1 300 ? 0.601 15.609 -9.619 1.00 86.50 300 PRO A N 1
ATOM 2218 C CA . PRO A 1 300 ? 0.173 14.923 -8.400 1.00 86.50 300 PRO A CA 1
ATOM 2219 C C . PRO A 1 300 ? 1.353 14.531 -7.499 1.00 86.50 300 PRO A C 1
ATOM 2221 O O . PRO A 1 300 ? 2.341 13.964 -7.964 1.00 86.50 300 PRO A O 1
ATOM 2224 N N . ILE A 1 301 ? 1.236 14.760 -6.197 1.00 89.31 301 ILE A N 1
ATOM 2225 C CA . ILE A 1 301 ? 2.273 14.465 -5.211 1.00 89.31 301 ILE A CA 1
ATOM 2226 C C . ILE A 1 301 ? 1.827 13.329 -4.288 1.00 89.31 301 ILE A C 1
ATOM 2228 O O . ILE A 1 301 ? 0.753 13.348 -3.698 1.00 89.31 301 ILE A O 1
ATOM 2232 N N . LEU A 1 302 ? 2.672 12.312 -4.119 1.00 89.12 302 LEU A N 1
ATOM 2233 C CA . LEU A 1 302 ? 2.411 11.178 -3.235 1.00 89.12 302 LEU A CA 1
ATOM 2234 C C . LEU A 1 302 ? 2.897 11.452 -1.800 1.00 89.12 302 LEU A C 1
ATOM 2236 O O . LEU A 1 302 ? 4.048 11.848 -1.619 1.00 89.12 302 LEU A O 1
ATOM 2240 N N . PRO A 1 303 ? 2.117 11.122 -0.754 1.00 89.62 303 PRO A N 1
ATOM 2241 C CA . PRO A 1 303 ? 0.817 10.446 -0.786 1.00 89.62 303 PRO A CA 1
ATOM 2242 C C . PRO A 1 303 ? -0.397 11.394 -0.857 1.00 89.62 303 PRO A C 1
ATOM 2244 O O . PRO A 1 303 ? -1.524 10.904 -0.859 1.00 89.62 303 PRO A O 1
ATOM 2247 N N . ASP A 1 304 ? -0.181 12.707 -0.883 1.00 89.00 304 ASP A N 1
ATOM 2248 C CA . ASP A 1 304 ? -1.219 13.723 -0.660 1.00 89.00 304 ASP A CA 1
ATOM 2249 C C . ASP A 1 304 ? -2.332 13.693 -1.727 1.00 89.00 304 ASP A C 1
ATOM 2251 O O . ASP A 1 304 ? -3.515 13.746 -1.390 1.00 89.00 304 ASP A O 1
ATOM 2255 N N . ASP A 1 305 ? -1.975 13.467 -2.993 1.00 90.75 305 ASP A N 1
ATOM 2256 C CA . ASP A 1 305 ? -2.897 13.444 -4.137 1.00 90.75 305 ASP A CA 1
ATOM 2257 C C . ASP A 1 305 ? -3.361 12.031 -4.536 1.00 90.75 305 ASP A C 1
ATOM 2259 O O . ASP A 1 305 ? -3.895 11.809 -5.629 1.00 90.75 305 ASP A O 1
ATOM 2263 N N . LEU A 1 306 ? -3.220 11.043 -3.642 1.00 93.06 306 LEU A N 1
ATOM 2264 C CA . LEU A 1 306 ? -3.788 9.706 -3.859 1.00 93.06 306 LEU A CA 1
ATOM 2265 C C . LEU A 1 306 ? -5.294 9.703 -4.180 1.00 93.06 306 LEU A C 1
ATOM 2267 O O . LEU A 1 306 ? -5.680 8.885 -5.017 1.00 93.06 306 LEU A O 1
ATOM 2271 N N . PRO A 1 307 ? -6.147 10.587 -3.616 1.00 92.38 307 PRO A N 1
ATOM 2272 C CA . PRO A 1 307 ? -7.560 10.651 -3.998 1.00 92.38 307 PRO A CA 1
ATOM 2273 C C . PRO A 1 307 ? -7.791 10.932 -5.492 1.00 92.38 307 PRO A C 1
ATOM 2275 O O . PRO A 1 307 ? -8.737 10.403 -6.078 1.00 92.38 307 PRO A O 1
ATOM 2278 N N . VAL A 1 308 ? -6.917 11.713 -6.141 1.00 92.19 308 VAL A N 1
ATOM 2279 C CA . VAL A 1 308 ? -6.998 11.990 -7.588 1.00 92.19 308 VAL A CA 1
ATOM 2280 C C . VAL A 1 308 ? -6.667 10.730 -8.385 1.00 92.19 308 VAL A C 1
ATOM 2282 O O . VAL A 1 308 ? -7.385 10.373 -9.321 1.00 92.19 308 VAL A O 1
ATOM 2285 N N . ILE A 1 309 ? -5.619 10.011 -7.972 1.00 94.75 309 ILE A N 1
ATOM 2286 C CA . ILE A 1 309 ? -5.212 8.743 -8.589 1.00 94.75 309 ILE A CA 1
ATOM 2287 C C . ILE A 1 309 ? -6.312 7.689 -8.409 1.00 94.75 309 ILE A C 1
ATOM 2289 O O . ILE A 1 309 ? -6.655 6.988 -9.359 1.00 94.75 309 ILE A O 1
ATOM 2293 N N . GLU A 1 310 ? -6.916 7.603 -7.223 1.00 95.94 310 GLU A N 1
ATOM 2294 C CA . GLU A 1 310 ? -8.039 6.707 -6.948 1.00 95.94 310 GLU A CA 1
ATOM 2295 C C . GLU A 1 310 ? -9.258 7.023 -7.823 1.00 95.94 310 GLU A C 1
ATOM 2297 O O . GLU A 1 310 ? -9.854 6.112 -8.404 1.00 95.94 310 GLU A O 1
ATOM 2302 N N . SER A 1 311 ? -9.605 8.304 -7.965 1.00 94.88 311 SER A N 1
ATOM 2303 C CA . SER A 1 311 ? -10.689 8.746 -8.846 1.00 94.88 311 SER A CA 1
ATOM 2304 C C . SER A 1 311 ? -10.434 8.331 -10.298 1.00 94.88 311 SER A C 1
ATOM 2306 O O . SER A 1 311 ? -11.306 7.735 -10.933 1.00 94.88 311 SER A O 1
ATOM 2308 N N . ALA A 1 312 ? -9.209 8.534 -10.795 1.00 96.00 312 ALA A N 1
ATOM 2309 C CA . ALA A 1 312 ? -8.803 8.116 -12.135 1.00 96.00 312 ALA A CA 1
ATOM 2310 C C . ALA A 1 312 ? -8.876 6.591 -12.325 1.00 96.00 312 ALA A C 1
ATOM 2312 O O . ALA A 1 312 ? -9.403 6.122 -13.337 1.00 96.00 312 ALA A O 1
ATOM 2313 N N . ILE A 1 313 ? -8.407 5.804 -11.346 1.00 97.44 313 ILE A N 1
ATOM 2314 C CA . ILE A 1 313 ? -8.513 4.336 -11.368 1.00 97.44 313 ILE A CA 1
ATOM 2315 C C . ILE A 1 313 ? -9.979 3.916 -11.476 1.00 97.44 313 ILE A C 1
ATOM 2317 O O . ILE A 1 313 ? -10.318 3.099 -12.333 1.00 97.44 313 ILE A O 1
ATOM 2321 N N . ARG A 1 314 ? -10.858 4.485 -10.643 1.00 96.50 314 ARG A N 1
ATOM 2322 C CA . ARG A 1 314 ? -12.289 4.150 -10.621 1.00 96.50 314 ARG A CA 1
ATOM 2323 C C . ARG A 1 314 ? -13.003 4.576 -11.902 1.00 96.50 314 ARG A C 1
ATOM 2325 O O . ARG A 1 314 ? -13.804 3.802 -12.419 1.00 96.50 314 ARG A O 1
ATOM 2332 N N . GLN A 1 315 ? -12.676 5.750 -12.444 1.00 96.06 315 GLN A N 1
ATOM 2333 C CA . GLN A 1 315 ? -13.287 6.297 -13.659 1.00 96.06 315 GLN A CA 1
ATOM 2334 C C . GLN A 1 315 ? -13.182 5.338 -14.849 1.00 96.06 315 GLN A C 1
ATOM 2336 O O . GLN A 1 315 ? -14.136 5.201 -15.613 1.00 96.06 315 GLN A O 1
ATOM 2341 N N . VAL A 1 316 ? -12.036 4.671 -15.010 1.00 96.88 316 VAL A N 1
ATOM 2342 C CA . VAL A 1 316 ? -11.803 3.750 -16.137 1.00 96.88 316 VAL A CA 1
ATOM 2343 C C . VAL A 1 316 ? -11.708 2.285 -15.721 1.00 96.88 316 VAL A C 1
ATOM 2345 O O . VAL A 1 316 ? -11.449 1.438 -16.573 1.00 96.88 316 VAL A O 1
ATOM 2348 N N . SER A 1 317 ? -11.921 1.975 -14.436 1.00 96.19 317 SER A N 1
ATOM 2349 C CA . SER A 1 317 ? -11.689 0.643 -13.855 1.00 96.19 317 SER A CA 1
ATOM 2350 C C . SER A 1 317 ? -10.299 0.102 -14.220 1.00 96.19 317 SER A C 1
ATOM 2352 O O . SER A 1 317 ? -10.154 -0.961 -14.826 1.00 96.19 317 SER A O 1
ATOM 2354 N N . ALA A 1 318 ? -9.268 0.897 -13.927 1.00 97.94 318 ALA A N 1
ATOM 2355 C CA . ALA A 1 318 ? -7.902 0.615 -14.348 1.00 97.94 318 ALA A CA 1
ATOM 2356 C C . ALA A 1 318 ? -7.343 -0.652 -13.686 1.00 97.94 318 ALA A C 1
ATOM 2358 O O . ALA A 1 318 ? -7.415 -0.818 -12.471 1.00 97.94 318 ALA A O 1
ATOM 2359 N N . ALA A 1 319 ? -6.710 -1.509 -14.486 1.00 98.19 319 ALA A N 1
ATOM 2360 C CA . ALA A 1 319 ? -5.969 -2.675 -14.003 1.00 98.19 319 ALA A CA 1
ATOM 2361 C C . ALA A 1 319 ? -4.466 -2.384 -13.837 1.00 98.19 319 ALA A C 1
ATOM 2363 O O . ALA A 1 319 ? -3.758 -3.150 -13.184 1.00 98.19 319 ALA A O 1
ATOM 2364 N N . LEU A 1 320 ? -3.981 -1.275 -14.403 1.00 98.75 320 LEU A N 1
ATOM 2365 C CA . LEU A 1 320 ? -2.590 -0.834 -14.332 1.00 98.75 320 LEU A CA 1
ATOM 2366 C C . LEU A 1 320 ? -2.516 0.671 -14.060 1.00 98.75 320 LEU A C 1
ATOM 2368 O O . LEU A 1 320 ? -3.189 1.454 -14.723 1.00 98.75 320 LEU A O 1
ATOM 2372 N N . VAL A 1 321 ? -1.636 1.067 -13.149 1.00 98.62 321 VAL A N 1
ATOM 2373 C CA . VAL A 1 321 ? -1.185 2.447 -12.953 1.00 98.62 321 VAL A CA 1
ATOM 2374 C C . VAL A 1 321 ? 0.308 2.496 -13.255 1.00 98.62 321 VAL A C 1
ATOM 2376 O O . VAL A 1 321 ? 1.066 1.715 -12.684 1.00 98.62 321 VAL A O 1
ATOM 2379 N N . VAL A 1 322 ? 0.742 3.396 -14.134 1.00 98.31 322 VAL A N 1
ATOM 2380 C CA . VAL A 1 322 ? 2.164 3.636 -14.426 1.00 98.31 322 VAL A CA 1
ATOM 2381 C C . VAL A 1 322 ? 2.569 4.989 -13.857 1.00 98.31 322 VAL A C 1
ATOM 2383 O O . VAL A 1 322 ? 1.884 5.977 -14.104 1.00 98.31 322 VAL A O 1
ATOM 2386 N N . ILE A 1 323 ? 3.684 5.030 -13.128 1.00 96.62 323 ILE A N 1
ATOM 2387 C CA . ILE A 1 323 ? 4.275 6.255 -12.575 1.00 96.62 323 ILE A CA 1
ATOM 2388 C C . ILE A 1 323 ? 5.686 6.414 -13.142 1.00 96.62 323 ILE A C 1
ATOM 2390 O O . ILE A 1 323 ? 6.567 5.603 -12.829 1.00 96.62 323 ILE A O 1
ATOM 2394 N N . ASP A 1 324 ? 5.894 7.440 -13.969 1.00 92.38 324 ASP A N 1
ATOM 2395 C CA . ASP A 1 324 ? 7.116 7.616 -14.754 1.00 92.38 324 ASP A CA 1
ATOM 2396 C C . ASP A 1 324 ? 7.651 9.064 -14.781 1.00 92.38 324 ASP A C 1
ATOM 2398 O O . ASP A 1 324 ? 7.045 9.930 -15.424 1.00 92.38 324 ASP A O 1
ATOM 2402 N N . PRO A 1 325 ? 8.805 9.336 -14.141 1.00 88.75 325 PRO A N 1
ATOM 2403 C CA . PRO A 1 325 ? 9.496 8.531 -13.126 1.00 88.75 325 PRO A CA 1
ATOM 2404 C C . PRO A 1 325 ? 8.920 8.775 -11.720 1.00 88.75 325 PRO A C 1
ATOM 2406 O O . PRO A 1 325 ? 8.407 9.852 -11.432 1.00 88.75 325 PRO A O 1
ATOM 2409 N N . LEU A 1 326 ? 9.102 7.833 -10.780 1.00 89.69 326 LEU A N 1
ATOM 2410 C CA . LEU A 1 326 ? 8.623 7.974 -9.386 1.00 89.69 326 LEU A CA 1
ATOM 2411 C C . LEU A 1 326 ? 8.997 9.314 -8.747 1.00 89.69 326 LEU A C 1
ATOM 2413 O O . LEU A 1 326 ? 8.205 9.906 -8.026 1.00 89.69 326 LEU A O 1
ATOM 2417 N N . VAL A 1 327 ? 10.238 9.744 -8.976 1.00 83.19 327 VAL A N 1
ATOM 2418 C CA . VAL A 1 327 ? 10.842 10.896 -8.298 1.00 83.19 327 VAL A CA 1
ATOM 2419 C C . VAL A 1 327 ? 10.153 12.217 -8.628 1.00 83.19 327 VAL A C 1
ATOM 2421 O O . VAL A 1 327 ? 10.277 13.142 -7.836 1.00 83.19 327 VAL A O 1
ATOM 2424 N N . ALA A 1 328 ? 9.431 12.301 -9.750 1.00 83.62 328 ALA A N 1
ATOM 2425 C CA . ALA A 1 328 ? 8.679 13.494 -10.131 1.00 83.62 328 ALA A CA 1
ATOM 2426 C C . ALA A 1 328 ? 7.389 13.667 -9.309 1.00 83.62 328 ALA A C 1
ATOM 2428 O O . ALA A 1 328 ? 6.943 14.785 -9.092 1.00 83.62 328 ALA A O 1
ATOM 2429 N N . PHE A 1 329 ? 6.848 12.566 -8.779 1.00 87.81 329 PHE A N 1
ATOM 2430 C CA . PHE A 1 329 ? 5.595 12.532 -8.017 1.00 87.81 329 PHE A CA 1
ATOM 2431 C C . PHE A 1 329 ? 5.840 12.401 -6.504 1.00 87.81 329 PHE A C 1
ATOM 2433 O O . PHE A 1 329 ? 4.949 12.005 -5.755 1.00 87.81 329 PHE A O 1
ATOM 2440 N N . LEU A 1 330 ? 7.062 12.679 -6.034 1.00 85.06 330 LEU A N 1
ATOM 2441 C CA . LEU A 1 330 ? 7.400 12.738 -4.610 1.00 85.06 330 LEU A CA 1
ATOM 2442 C C . LEU A 1 330 ? 7.558 14.205 -4.166 1.00 85.06 330 LEU A C 1
ATOM 2444 O O . LEU A 1 330 ? 8.075 15.014 -4.936 1.00 85.06 330 LEU A O 1
ATOM 2448 N N . PRO A 1 331 ? 7.175 14.562 -2.924 1.00 79.06 331 PRO A N 1
ATOM 2449 C CA . PRO A 1 331 ? 7.291 15.927 -2.430 1.00 79.06 331 PRO A CA 1
ATOM 2450 C C . PRO A 1 331 ? 8.737 16.426 -2.493 1.00 79.06 331 PRO A C 1
ATOM 2452 O O . PRO A 1 331 ? 9.664 15.691 -2.152 1.00 79.06 331 PRO A O 1
ATOM 2455 N N . ALA A 1 332 ? 8.938 17.705 -2.822 1.00 65.12 332 ALA A N 1
ATOM 2456 C CA . ALA A 1 332 ? 10.272 18.312 -2.917 1.00 65.12 332 ALA A CA 1
ATOM 2457 C C . ALA A 1 332 ? 11.099 18.213 -1.613 1.00 65.12 332 ALA A C 1
ATOM 2459 O O . ALA A 1 332 ? 12.328 18.239 -1.650 1.00 65.12 332 ALA A O 1
ATOM 2460 N N . GLY A 1 333 ? 10.429 18.085 -0.460 1.00 57.44 333 GLY A N 1
ATOM 2461 C CA . GLY A 1 333 ? 11.052 17.880 0.851 1.00 57.44 333 GLY A CA 1
ATOM 2462 C C . GLY A 1 333 ? 11.376 16.421 1.201 1.00 57.44 333 GLY A C 1
ATOM 2463 O O . GLY A 1 333 ? 12.016 16.179 2.224 1.00 57.44 333 GLY A O 1
ATOM 2464 N N . VAL A 1 334 ? 10.955 15.442 0.391 1.00 59.69 334 VAL A N 1
ATOM 2465 C CA . VAL A 1 334 ? 11.271 14.026 0.620 1.00 59.69 334 VAL A CA 1
ATOM 2466 C C . VAL A 1 334 ? 12.718 13.768 0.235 1.00 59.69 334 VAL A C 1
ATOM 2468 O O . VAL A 1 334 ? 13.110 13.839 -0.932 1.00 59.69 334 VAL A O 1
ATOM 2471 N N . ASN A 1 335 ? 13.527 13.389 1.224 1.00 60.38 335 ASN A N 1
ATOM 2472 C CA . ASN A 1 335 ? 14.850 12.871 0.942 1.00 60.38 335 ASN A CA 1
ATOM 2473 C C . ASN A 1 335 ? 14.699 11.455 0.378 1.00 60.38 335 ASN A C 1
ATOM 2475 O O . ASN A 1 335 ? 14.541 10.484 1.117 1.00 60.38 335 ASN A O 1
ATOM 2479 N N . THR A 1 336 ? 14.792 11.327 -0.944 1.00 58.22 336 THR A N 1
ATOM 2480 C CA . THR A 1 336 ? 14.695 10.039 -1.644 1.00 58.22 336 THR A CA 1
ATOM 2481 C C . THR A 1 336 ? 15.774 9.036 -1.236 1.00 58.22 336 THR A C 1
ATOM 2483 O O . THR A 1 336 ? 15.669 7.883 -1.631 1.00 58.22 336 THR A O 1
ATOM 2486 N N . PHE A 1 337 ? 16.769 9.414 -0.425 1.00 58.94 337 PHE A N 1
ATOM 2487 C CA . PHE A 1 337 ? 17.776 8.529 0.170 1.00 58.94 337 PHE A CA 1
ATOM 2488 C C . PHE A 1 337 ? 17.466 8.112 1.619 1.00 58.94 337 PHE A C 1
ATOM 2490 O O . PHE A 1 337 ? 18.212 7.312 2.184 1.00 58.94 337 PHE A O 1
ATOM 2497 N N . ARG A 1 338 ? 16.379 8.610 2.225 1.00 65.50 338 ARG A N 1
ATOM 2498 C CA . ARG A 1 338 ? 15.922 8.214 3.561 1.00 65.50 338 ARG A CA 1
ATOM 2499 C C . ARG A 1 338 ? 14.761 7.227 3.457 1.00 65.50 338 ARG A C 1
ATOM 2501 O O . ARG A 1 338 ? 13.651 7.574 3.066 1.00 65.50 338 ARG A O 1
ATOM 2508 N N . ASP A 1 339 ? 15.010 5.993 3.885 1.00 69.31 339 ASP A N 1
ATOM 2509 C CA . ASP A 1 339 ? 14.044 4.888 3.818 1.00 69.31 339 ASP A CA 1
ATOM 2510 C C . ASP A 1 339 ? 12.691 5.188 4.472 1.00 69.31 339 ASP A C 1
ATOM 2512 O O . ASP A 1 339 ? 11.662 4.718 3.991 1.00 69.31 339 ASP A O 1
ATOM 2516 N N . GLN A 1 340 ? 12.681 5.958 5.560 1.00 71.19 340 GLN A N 1
ATOM 2517 C CA . GLN A 1 340 ? 11.456 6.296 6.281 1.00 71.19 340 GLN A CA 1
ATOM 2518 C C . GLN A 1 340 ? 10.513 7.170 5.441 1.00 71.19 340 GLN A C 1
ATOM 2520 O O . GLN A 1 340 ? 9.327 6.857 5.357 1.00 71.19 340 GLN A O 1
ATOM 2525 N N . ASP A 1 341 ? 11.051 8.193 4.773 1.00 74.94 341 ASP A N 1
ATOM 2526 C CA . ASP A 1 341 ? 10.272 9.169 4.000 1.00 74.94 341 ASP A CA 1
ATOM 2527 C C . ASP A 1 341 ? 9.675 8.520 2.740 1.00 74.94 341 ASP A C 1
ATOM 2529 O O . ASP A 1 341 ? 8.533 8.768 2.352 1.00 74.94 341 ASP A O 1
ATOM 2533 N N . VAL A 1 342 ? 10.419 7.601 2.121 1.00 76.56 342 VAL A N 1
ATOM 2534 C CA . VAL A 1 342 ? 9.913 6.859 0.961 1.00 76.56 342 VAL A CA 1
ATOM 2535 C C . VAL A 1 342 ? 8.839 5.848 1.370 1.00 76.56 342 VAL A C 1
ATOM 2537 O O . VAL A 1 342 ? 7.827 5.700 0.683 1.00 76.56 342 VAL A O 1
ATOM 2540 N N . ARG A 1 343 ? 8.997 5.176 2.517 1.00 80.06 343 ARG A N 1
ATOM 2541 C CA . ARG A 1 343 ? 7.962 4.263 3.028 1.00 80.06 343 ARG A CA 1
ATOM 2542 C C . ARG A 1 343 ? 6.666 4.993 3.367 1.00 80.06 343 ARG A C 1
ATOM 2544 O O . ARG A 1 343 ? 5.605 4.430 3.105 1.00 80.06 343 ARG A O 1
ATOM 2551 N N . SER A 1 344 ? 6.724 6.216 3.900 1.00 84.50 344 SER A N 1
ATOM 2552 C CA . SER A 1 344 ? 5.510 6.996 4.180 1.00 84.50 344 SER A CA 1
ATOM 2553 C C . SER A 1 344 ? 4.735 7.374 2.917 1.00 84.50 344 SER A C 1
ATOM 2555 O O . SER A 1 344 ? 3.514 7.441 2.983 1.00 84.50 344 SER A O 1
ATOM 2557 N N . ALA A 1 345 ? 5.407 7.536 1.772 1.00 85.38 345 ALA A N 1
ATOM 2558 C CA . ALA A 1 345 ? 4.745 7.781 0.488 1.00 85.38 345 ALA A CA 1
ATOM 2559 C C . ALA A 1 345 ? 4.230 6.488 -0.177 1.00 85.38 345 ALA A C 1
ATOM 2561 O O . ALA A 1 345 ? 3.105 6.438 -0.673 1.00 85.38 345 ALA A O 1
ATOM 2562 N N . LEU A 1 346 ? 5.024 5.409 -0.163 1.00 91.00 346 LEU A N 1
ATOM 2563 C CA . LEU A 1 346 ? 4.681 4.166 -0.868 1.00 91.00 346 LEU A CA 1
ATOM 2564 C C . LEU A 1 346 ? 3.702 3.262 -0.112 1.00 91.00 346 LEU A C 1
ATOM 2566 O O . LEU A 1 346 ? 2.977 2.502 -0.751 1.00 91.00 346 LEU A O 1
ATOM 2570 N N . ALA A 1 347 ? 3.653 3.304 1.224 1.00 91.56 347 ALA A N 1
ATOM 2571 C CA . ALA A 1 347 ? 2.727 2.462 1.984 1.00 91.56 347 ALA A CA 1
ATOM 2572 C C . ALA A 1 347 ? 1.245 2.814 1.722 1.00 91.56 347 ALA A C 1
ATOM 2574 O O . ALA A 1 347 ? 0.462 1.890 1.493 1.00 91.56 347 ALA A O 1
ATOM 2575 N N . PRO A 1 348 ? 0.835 4.098 1.692 1.00 94.12 348 PRO A N 1
ATOM 2576 C CA . PRO A 1 348 ? -0.499 4.485 1.235 1.00 94.12 348 PRO A CA 1
ATOM 2577 C C . PRO A 1 348 ? -0.794 4.062 -0.212 1.00 94.12 348 PRO A C 1
ATOM 2579 O O . PRO A 1 348 ? -1.857 3.501 -0.469 1.00 94.12 348 PRO A O 1
ATOM 2582 N N . LEU A 1 349 ? 0.161 4.229 -1.135 1.00 95.31 349 LEU A N 1
ATOM 2583 C CA . LEU A 1 349 ? 0.014 3.792 -2.530 1.00 95.31 349 LEU A CA 1
ATOM 2584 C C . LEU A 1 349 ? -0.176 2.269 -2.649 1.00 95.31 349 LEU A C 1
ATOM 2586 O O . LEU A 1 349 ? -0.989 1.803 -3.443 1.00 95.31 349 LEU A O 1
ATOM 2590 N N . ALA A 1 350 ? 0.534 1.480 -1.837 1.00 95.62 350 ALA A N 1
ATOM 2591 C CA . ALA A 1 350 ? 0.369 0.029 -1.797 1.00 95.62 350 ALA A CA 1
ATOM 2592 C C . ALA A 1 350 ? -1.030 -0.380 -1.308 1.00 95.62 350 ALA A C 1
ATOM 2594 O O . ALA A 1 350 ? -1.617 -1.305 -1.866 1.00 95.62 350 ALA A O 1
ATOM 2595 N N . ARG A 1 351 ? -1.584 0.327 -0.311 1.00 95.19 351 ARG A N 1
ATOM 2596 C CA . ARG A 1 351 ? -2.967 0.107 0.150 1.00 95.19 351 ARG A CA 1
ATOM 2597 C C . ARG A 1 351 ? -3.991 0.476 -0.921 1.00 95.19 351 ARG A C 1
ATOM 2599 O O . ARG A 1 351 ? -4.956 -0.259 -1.094 1.00 95.19 351 ARG A O 1
ATOM 2606 N N . LEU A 1 352 ? -3.767 1.570 -1.654 1.00 95.56 352 LEU A N 1
ATOM 2607 C CA . LEU A 1 352 ? -4.620 1.950 -2.783 1.00 95.56 352 LEU A CA 1
ATOM 2608 C C . LEU A 1 352 ? -4.624 0.857 -3.860 1.00 95.56 352 LEU A C 1
ATOM 2610 O O . LEU A 1 352 ? -5.693 0.443 -4.305 1.00 95.56 352 LEU A O 1
ATOM 2614 N N . ALA A 1 353 ? -3.440 0.354 -4.231 1.00 96.75 353 ALA A N 1
ATOM 2615 C CA . ALA A 1 353 ? -3.304 -0.736 -5.193 1.00 96.75 353 ALA A CA 1
ATOM 2616 C C . ALA A 1 353 ? -4.115 -1.965 -4.758 1.00 96.75 353 ALA A C 1
ATOM 2618 O O . ALA A 1 353 ? -4.903 -2.489 -5.543 1.00 96.75 353 ALA A O 1
ATOM 2619 N N . GLU A 1 354 ? -3.963 -2.387 -3.500 1.00 95.19 354 GLU A N 1
ATOM 2620 C CA . GLU A 1 354 ? -4.665 -3.536 -2.921 1.00 95.19 354 GLU A CA 1
ATOM 2621 C C . GLU A 1 354 ? -6.186 -3.341 -2.891 1.00 95.19 354 GLU A C 1
ATOM 2623 O O . GLU A 1 354 ? -6.919 -4.213 -3.359 1.00 95.19 354 GLU A O 1
ATOM 2628 N N . GLY A 1 355 ? -6.662 -2.182 -2.426 1.00 93.06 355 GLY A N 1
ATOM 2629 C CA . GLY A 1 355 ? -8.090 -1.864 -2.351 1.00 93.06 355 GLY A CA 1
ATOM 2630 C C . GLY A 1 355 ? -8.767 -1.776 -3.722 1.00 93.06 355 GLY A C 1
ATOM 2631 O O . GLY A 1 355 ? -9.888 -2.251 -3.888 1.00 93.06 355 GLY A O 1
ATOM 2632 N N . CYS A 1 356 ? -8.072 -1.226 -4.722 1.00 93.88 356 CYS A N 1
ATOM 2633 C CA . CYS A 1 356 ? -8.577 -1.113 -6.094 1.00 93.88 356 CYS A CA 1
ATOM 2634 C C . CYS A 1 356 ? -8.292 -2.349 -6.965 1.00 93.88 356 CYS A C 1
ATOM 2636 O O . CYS A 1 356 ? -8.751 -2.407 -8.104 1.00 93.88 356 CYS A O 1
ATOM 2638 N N . ARG A 1 357 ? -7.525 -3.326 -6.459 1.00 94.25 357 ARG A N 1
ATOM 2639 C CA . ARG A 1 357 ? -7.022 -4.494 -7.206 1.00 94.25 357 ARG A CA 1
ATOM 2640 C C . ARG A 1 357 ? -6.310 -4.139 -8.520 1.00 94.25 357 ARG A C 1
ATOM 2642 O O . ARG A 1 357 ? -6.353 -4.907 -9.477 1.00 94.25 357 ARG A O 1
ATOM 2649 N N . CYS A 1 358 ? -5.619 -3.002 -8.576 1.00 96.69 358 CYS A N 1
ATOM 2650 C CA . CYS A 1 358 ? -4.833 -2.592 -9.742 1.00 96.69 358 CYS A CA 1
ATOM 2651 C C . CYS A 1 358 ? -3.338 -2.852 -9.512 1.00 96.69 358 CYS A C 1
ATOM 2653 O O . CYS A 1 358 ? -2.844 -2.758 -8.386 1.00 96.69 358 CYS A O 1
ATOM 2655 N N . ALA A 1 359 ? -2.588 -3.178 -10.563 1.00 98.50 359 ALA A N 1
ATOM 2656 C CA . ALA A 1 359 ? -1.132 -3.226 -10.480 1.00 98.50 359 ALA A CA 1
ATOM 2657 C C . ALA A 1 359 ? -0.553 -1.809 -10.556 1.00 98.50 359 ALA A C 1
ATOM 2659 O O . ALA A 1 359 ? -1.016 -0.997 -11.354 1.00 98.50 359 ALA A O 1
ATOM 2660 N N . VAL A 1 360 ? 0.491 -1.523 -9.779 1.00 98.62 360 VAL A N 1
ATOM 2661 C CA . VAL A 1 360 ? 1.218 -0.249 -9.867 1.00 98.62 360 VAL A CA 1
ATOM 2662 C C . VAL A 1 360 ? 2.628 -0.518 -10.380 1.00 98.62 360 VAL A C 1
ATOM 2664 O O . VAL A 1 360 ? 3.393 -1.232 -9.733 1.00 98.62 360 VAL A O 1
ATOM 2667 N N . LEU A 1 361 ? 2.977 0.047 -11.534 1.00 98.56 361 LEU A N 1
ATOM 2668 C CA . LEU A 1 361 ? 4.302 -0.018 -12.141 1.00 98.56 361 LEU A CA 1
ATOM 2669 C C . LEU A 1 361 ? 5.013 1.324 -11.975 1.00 98.56 361 LEU A C 1
ATOM 2671 O O . LEU A 1 361 ? 4.593 2.340 -12.520 1.00 98.56 361 LEU A O 1
ATOM 2675 N N . VAL A 1 362 ? 6.114 1.315 -11.238 1.00 96.94 362 VAL A N 1
ATOM 2676 C CA . VAL A 1 362 ? 6.873 2.515 -10.896 1.00 96.94 362 VAL A CA 1
ATOM 2677 C C . VAL A 1 362 ? 8.226 2.490 -11.596 1.00 96.94 362 VAL A C 1
ATOM 2679 O O . VAL A 1 362 ? 8.990 1.540 -11.420 1.00 96.94 362 VAL A O 1
ATOM 2682 N N . ILE A 1 363 ? 8.546 3.536 -12.358 1.00 93.50 363 ILE A N 1
ATOM 2683 C CA . ILE A 1 363 ? 9.805 3.638 -13.102 1.00 93.50 363 ILE A CA 1
ATOM 2684 C C . ILE A 1 363 ? 10.842 4.434 -12.314 1.00 93.50 363 ILE A C 1
ATOM 2686 O O . ILE A 1 363 ? 10.551 5.470 -11.707 1.00 93.50 363 ILE A O 1
ATOM 2690 N N . ARG A 1 364 ? 12.084 3.940 -12.332 1.00 89.12 364 ARG A N 1
ATOM 2691 C CA . ARG A 1 364 ? 13.213 4.547 -11.628 1.00 89.12 364 ARG A CA 1
ATOM 2692 C C . ARG A 1 364 ? 14.518 4.402 -12.413 1.00 89.12 364 ARG A C 1
ATOM 2694 O O . ARG A 1 364 ? 14.736 3.434 -13.142 1.00 89.12 364 ARG A O 1
ATOM 2701 N N . HIS A 1 365 ? 15.397 5.392 -12.283 1.00 84.25 365 HIS A N 1
ATOM 2702 C CA . HIS A 1 365 ? 16.750 5.330 -12.842 1.00 84.25 365 HIS A CA 1
ATOM 2703 C C . HIS A 1 365 ? 17.703 4.596 -11.906 1.00 84.25 365 HIS A C 1
ATOM 2705 O O . HIS A 1 365 ? 17.535 4.662 -10.693 1.00 84.25 365 HIS A O 1
ATOM 2711 N N . LEU A 1 366 ? 18.740 3.960 -12.448 1.00 79.19 366 LEU A N 1
ATOM 2712 C CA . LEU A 1 366 ? 19.824 3.402 -11.638 1.00 79.19 366 LEU A CA 1
ATOM 2713 C C . LEU A 1 366 ? 20.686 4.503 -11.001 1.00 79.19 366 LEU A C 1
ATOM 2715 O O . LEU A 1 366 ? 20.813 5.615 -11.519 1.00 79.19 366 LEU A O 1
ATOM 2719 N N . ASN A 1 367 ? 21.298 4.185 -9.862 1.00 72.19 367 ASN A N 1
ATOM 2720 C CA . ASN A 1 367 ? 22.307 5.025 -9.235 1.00 72.19 367 ASN A CA 1
ATOM 2721 C C . ASN A 1 367 ? 23.670 4.887 -9.943 1.00 72.19 367 ASN A C 1
ATOM 2723 O O . ASN A 1 367 ? 23.962 3.899 -10.612 1.00 72.19 367 ASN A O 1
ATOM 2727 N N . LYS A 1 368 ? 24.535 5.893 -9.761 1.00 62.47 368 LYS A N 1
ATOM 2728 C CA . LYS A 1 368 ? 25.883 5.941 -10.358 1.00 62.47 368 LYS A CA 1
ATOM 2729 C C . LYS A 1 368 ? 26.918 5.067 -9.628 1.00 62.47 368 LYS A C 1
ATOM 2731 O O . LYS A 1 368 ? 28.109 5.244 -9.865 1.00 62.47 368 LYS A O 1
ATOM 2736 N N . ARG A 1 369 ? 26.507 4.215 -8.677 1.00 62.56 369 ARG A N 1
ATOM 2737 C CA . ARG A 1 369 ? 27.448 3.360 -7.940 1.00 62.56 369 ARG A CA 1
ATOM 2738 C C . ARG A 1 369 ? 27.843 2.185 -8.827 1.00 62.56 369 ARG A C 1
ATOM 2740 O O . ARG A 1 369 ? 26.981 1.563 -9.439 1.00 62.56 369 ARG A O 1
ATOM 2747 N N . ASP A 1 370 ? 29.137 1.896 -8.866 1.00 58.84 370 ASP A N 1
ATOM 2748 C CA . ASP A 1 370 ? 29.685 0.737 -9.566 1.00 58.84 370 ASP A CA 1
ATOM 2749 C C . ASP A 1 370 ? 29.759 -0.462 -8.607 1.00 58.84 370 ASP A C 1
ATOM 2751 O O . ASP A 1 370 ? 30.186 -0.320 -7.461 1.00 58.84 370 ASP A O 1
ATOM 2755 N N . GLY A 1 371 ? 29.372 -1.646 -9.093 1.00 61.06 371 GLY A N 1
ATOM 2756 C CA . GLY A 1 371 ? 29.435 -2.907 -8.344 1.00 61.06 371 GLY A CA 1
ATOM 2757 C C . GLY A 1 371 ? 28.280 -3.148 -7.358 1.00 61.06 371 GLY A C 1
ATOM 2758 O O . GLY A 1 371 ? 27.489 -2.256 -7.051 1.00 61.06 371 GLY A O 1
ATOM 2759 N N . GLY A 1 372 ? 28.182 -4.391 -6.876 1.00 65.31 372 GLY A N 1
ATOM 2760 C CA . GLY A 1 372 ? 27.165 -4.853 -5.923 1.00 65.31 372 GLY A CA 1
ATOM 2761 C C . GLY A 1 372 ? 25.888 -5.434 -6.562 1.00 65.31 372 GLY A C 1
ATOM 2762 O O . GLY A 1 372 ? 25.683 -5.273 -7.766 1.00 65.31 372 GLY A O 1
ATOM 2763 N N . PRO A 1 373 ? 25.033 -6.106 -5.762 1.00 71.69 373 PRO A N 1
ATOM 2764 C CA . PRO A 1 373 ? 23.834 -6.794 -6.252 1.00 71.69 373 PRO A CA 1
ATOM 2765 C C . PRO A 1 373 ? 22.840 -5.864 -6.953 1.00 71.69 373 PRO A C 1
ATOM 2767 O O . PRO A 1 373 ? 22.583 -4.748 -6.484 1.00 71.69 373 PRO A O 1
ATOM 2770 N N . ALA A 1 374 ? 22.205 -6.348 -8.021 1.00 71.88 374 ALA A N 1
ATOM 2771 C CA . ALA A 1 374 ? 21.303 -5.565 -8.861 1.00 71.88 374 ALA A CA 1
ATOM 2772 C C . ALA A 1 374 ? 20.118 -4.949 -8.111 1.00 71.88 374 ALA A C 1
ATOM 2774 O O . ALA A 1 374 ? 19.721 -3.818 -8.395 1.00 71.88 374 ALA A O 1
ATOM 2775 N N . VAL A 1 375 ? 19.608 -5.635 -7.087 1.00 74.00 375 VAL A N 1
ATOM 2776 C CA . VAL A 1 375 ? 18.510 -5.145 -6.239 1.00 74.00 375 VAL A CA 1
ATOM 2777 C C . VAL A 1 375 ? 18.823 -3.802 -5.551 1.00 74.00 375 VAL A C 1
ATOM 2779 O O . VAL A 1 375 ? 17.910 -3.032 -5.261 1.00 74.00 375 VAL A O 1
ATOM 2782 N N . TYR A 1 376 ? 20.102 -3.469 -5.335 1.00 77.19 376 TYR A N 1
ATOM 2783 C CA . TYR A 1 376 ? 20.536 -2.225 -4.679 1.00 77.19 376 TYR A CA 1
ATOM 2784 C C . TYR A 1 376 ? 20.970 -1.124 -5.656 1.00 77.19 376 TYR A C 1
ATOM 2786 O O . TYR A 1 376 ? 21.421 -0.054 -5.238 1.00 77.19 376 TYR A O 1
ATOM 2794 N N . ARG A 1 377 ? 20.865 -1.373 -6.965 1.00 77.81 377 ARG A N 1
ATOM 2795 C CA . ARG A 1 377 ? 21.378 -0.467 -8.002 1.00 77.81 377 ARG A CA 1
ATOM 2796 C C . ARG A 1 377 ? 20.371 0.581 -8.457 1.00 77.81 377 ARG A C 1
ATOM 2798 O O . ARG A 1 377 ? 20.770 1.538 -9.112 1.00 77.81 377 ARG A O 1
ATOM 2805 N N . GLY A 1 378 ? 19.101 0.471 -8.080 1.00 66.94 378 GLY A N 1
ATOM 2806 C CA . GLY A 1 378 ? 18.133 1.535 -8.325 1.00 66.94 378 GLY A CA 1
ATOM 2807 C C . GLY A 1 378 ? 18.446 2.826 -7.554 1.00 66.94 378 GLY A C 1
ATOM 2808 O O . GLY A 1 378 ? 19.058 2.819 -6.485 1.00 66.94 378 GLY A O 1
ATOM 2809 N N . GLY A 1 379 ? 18.064 3.957 -8.136 1.00 57.59 379 GLY A N 1
ATOM 2810 C CA . GLY A 1 379 ? 18.272 5.303 -7.607 1.00 57.59 379 GLY A CA 1
ATOM 2811 C C . GLY A 1 379 ? 17.489 5.567 -6.322 1.00 57.59 379 GLY A C 1
ATOM 2812 O O . GLY A 1 379 ? 16.440 4.975 -6.084 1.00 57.59 379 GLY A O 1
ATOM 2813 N N . GLY A 1 380 ? 17.990 6.465 -5.477 1.00 65.00 380 GLY A N 1
ATOM 2814 C CA . GLY A 1 380 ? 17.358 6.766 -4.191 1.00 65.00 380 GLY A CA 1
ATOM 2815 C C . GLY A 1 380 ? 17.470 5.617 -3.181 1.00 65.00 380 GLY A C 1
ATOM 2816 O O . GLY A 1 380 ? 18.491 4.938 -3.092 1.00 65.00 380 GLY A O 1
ATOM 2817 N N . SER A 1 381 ? 16.424 5.441 -2.383 1.00 69.25 381 SER A N 1
ATOM 2818 C CA . SER A 1 381 ? 16.384 4.600 -1.191 1.00 69.25 381 SER A CA 1
ATOM 2819 C C . SER A 1 381 ? 16.121 3.129 -1.525 1.00 69.25 381 SER A C 1
ATOM 2821 O O . SER A 1 381 ? 15.320 2.787 -2.404 1.00 69.25 381 SER A O 1
ATOM 2823 N N . ILE A 1 382 ? 16.749 2.237 -0.750 1.00 76.31 382 ILE A N 1
ATOM 2824 C CA . ILE A 1 382 ? 16.475 0.790 -0.771 1.00 76.31 382 ILE A CA 1
ATOM 2825 C C . ILE A 1 382 ? 15.018 0.513 -0.349 1.00 76.31 382 ILE A C 1
ATOM 2827 O O . ILE A 1 382 ? 14.409 -0.461 -0.794 1.00 76.31 382 ILE A O 1
ATOM 2831 N N . GLY A 1 383 ? 14.410 1.412 0.430 1.00 72.88 383 GLY A N 1
ATOM 2832 C CA . GLY A 1 383 ? 13.000 1.384 0.812 1.00 72.88 383 GLY A CA 1
ATOM 2833 C C . GLY A 1 383 ? 12.023 1.256 -0.363 1.00 72.88 383 GLY A C 1
ATOM 2834 O O . GLY A 1 383 ? 10.991 0.608 -0.201 1.00 72.88 383 GLY A O 1
ATOM 2835 N N . ILE A 1 384 ? 12.361 1.780 -1.549 1.00 83.38 384 ILE A N 1
ATOM 2836 C CA . ILE A 1 384 ? 11.515 1.690 -2.755 1.00 83.38 384 ILE A CA 1
ATOM 2837 C C . ILE A 1 384 ? 11.366 0.235 -3.209 1.00 83.38 384 ILE A C 1
ATOM 2839 O O . ILE A 1 384 ? 10.260 -0.299 -3.282 1.00 83.38 384 ILE A O 1
ATOM 2843 N N . ILE A 1 385 ? 12.492 -0.435 -3.473 1.00 85.31 385 ILE A N 1
ATOM 2844 C CA . ILE A 1 385 ? 12.487 -1.834 -3.917 1.00 85.31 385 ILE A CA 1
ATOM 2845 C C . ILE A 1 385 ? 12.033 -2.770 -2.791 1.00 85.31 385 ILE A C 1
ATOM 2847 O O . ILE A 1 385 ? 11.426 -3.809 -3.050 1.00 85.31 385 ILE A O 1
ATOM 2851 N N . ALA A 1 386 ? 12.270 -2.400 -1.528 1.00 84.56 386 ALA A N 1
ATOM 2852 C CA . ALA A 1 386 ? 11.784 -3.142 -0.370 1.00 84.56 386 ALA A CA 1
ATOM 2853 C C . ALA A 1 386 ? 10.246 -3.162 -0.297 1.00 84.56 386 ALA A C 1
ATOM 2855 O O . ALA A 1 386 ? 9.684 -4.225 -0.027 1.00 84.56 386 ALA A O 1
ATOM 2856 N N . ALA A 1 387 ? 9.582 -2.038 -0.593 1.00 87.69 387 ALA A N 1
ATOM 2857 C CA . ALA A 1 387 ? 8.121 -1.923 -0.614 1.00 87.69 387 ALA A CA 1
ATOM 2858 C C . ALA A 1 387 ? 7.466 -2.697 -1.775 1.00 87.69 387 ALA A C 1
ATOM 2860 O O . ALA A 1 387 ? 6.335 -3.170 -1.648 1.00 87.69 387 ALA A O 1
ATOM 2861 N N . ALA A 1 388 ? 8.179 -2.865 -2.891 1.00 93.56 388 ALA A N 1
ATOM 2862 C CA . ALA A 1 388 ? 7.689 -3.600 -4.051 1.00 93.56 388 ALA A CA 1
ATOM 2863 C C . ALA A 1 388 ? 7.678 -5.123 -3.827 1.00 93.56 388 ALA A C 1
ATOM 2865 O O . ALA A 1 388 ? 8.558 -5.688 -3.166 1.00 93.56 388 ALA A O 1
ATOM 2866 N N . ARG A 1 389 ? 6.688 -5.810 -4.413 1.00 94.94 389 ARG A N 1
ATOM 2867 C CA . ARG A 1 389 ? 6.608 -7.288 -4.415 1.00 94.94 389 ARG A CA 1
ATOM 2868 C C . ARG A 1 389 ? 7.272 -7.916 -5.637 1.00 94.94 389 ARG A C 1
ATOM 2870 O O . ARG A 1 389 ? 7.659 -9.081 -5.570 1.00 94.94 389 ARG A O 1
ATOM 2877 N N . SER A 1 390 ? 7.445 -7.121 -6.689 1.00 97.06 390 SER A N 1
ATOM 2878 C CA . SER A 1 390 ? 8.203 -7.456 -7.888 1.00 97.06 390 SER A CA 1
ATOM 2879 C C . SER A 1 390 ? 9.173 -6.325 -8.235 1.00 97.06 390 SER A C 1
ATOM 2881 O O . SER A 1 390 ? 8.867 -5.145 -8.050 1.00 97.06 390 SER A O 1
ATOM 2883 N N . GLY A 1 391 ? 10.354 -6.687 -8.717 1.00 96.81 391 GLY A N 1
ATOM 2884 C CA . GLY A 1 391 ? 11.379 -5.773 -9.190 1.00 96.81 391 GLY A CA 1
ATOM 2885 C C . GLY A 1 391 ? 11.936 -6.267 -10.512 1.00 96.81 391 GLY A C 1
ATOM 2886 O O . GLY A 1 391 ? 12.397 -7.405 -10.614 1.00 96.81 391 GLY A O 1
ATOM 2887 N N . LEU A 1 392 ? 11.922 -5.390 -11.505 1.00 97.81 392 LEU A N 1
ATOM 2888 C CA . LEU A 1 392 ? 12.373 -5.631 -12.864 1.00 97.81 392 LEU A CA 1
ATOM 2889 C C . LEU A 1 392 ? 13.500 -4.656 -13.208 1.00 97.81 392 LEU A C 1
ATOM 2891 O O . LEU A 1 392 ? 13.535 -3.529 -12.716 1.00 97.81 392 LEU A O 1
ATOM 2895 N N . LEU A 1 393 ? 14.403 -5.084 -14.081 1.00 96.56 393 LEU A N 1
ATOM 2896 C CA . LEU A 1 393 ? 15.522 -4.295 -14.572 1.00 96.56 393 LEU A CA 1
ATOM 2897 C C . LEU A 1 393 ? 15.553 -4.335 -16.097 1.00 96.56 393 LEU A C 1
ATOM 2899 O O . LEU A 1 393 ? 15.510 -5.414 -16.686 1.00 96.56 393 LEU A O 1
ATOM 2903 N N . VAL A 1 394 ? 15.711 -3.170 -16.724 1.00 96.38 394 VAL A N 1
ATOM 2904 C CA . VAL A 1 394 ? 16.090 -3.062 -18.135 1.00 96.38 394 VAL A CA 1
ATOM 2905 C C . VAL A 1 394 ? 17.568 -2.705 -18.240 1.00 96.38 394 VAL A C 1
ATOM 2907 O O . VAL A 1 394 ? 17.988 -1.627 -17.815 1.00 96.38 394 VAL A O 1
ATOM 2910 N N . GLY A 1 395 ? 18.344 -3.597 -18.850 1.00 92.19 395 GLY A N 1
ATOM 2911 C CA . GLY A 1 395 ? 19.757 -3.392 -19.164 1.00 92.19 395 GLY A CA 1
ATOM 2912 C C . GLY A 1 395 ? 20.039 -3.473 -20.661 1.00 92.19 395 GLY A C 1
ATOM 2913 O O . GLY A 1 395 ? 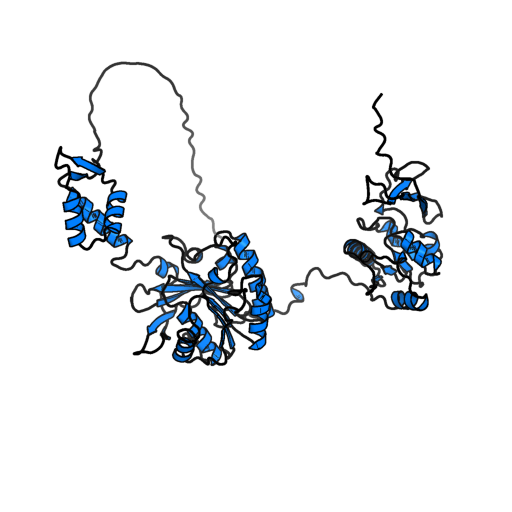19.207 -3.925 -21.452 1.00 92.19 395 GLY A O 1
ATOM 2914 N N . ARG A 1 396 ? 21.227 -3.022 -21.069 1.00 90.69 396 ARG A N 1
ATOM 2915 C CA . ARG A 1 396 ? 21.737 -3.284 -22.422 1.00 90.69 396 ARG A CA 1
ATOM 2916 C C . ARG A 1 396 ? 22.123 -4.751 -22.535 1.00 90.69 396 ARG A C 1
ATOM 2918 O O . ARG A 1 396 ? 22.614 -5.321 -21.568 1.00 90.69 396 ARG A O 1
ATOM 2925 N N . ASP A 1 397 ? 21.883 -5.345 -23.695 1.00 90.94 397 ASP A N 1
ATOM 2926 C CA . ASP A 1 397 ? 22.298 -6.718 -23.945 1.00 90.94 397 ASP A CA 1
ATOM 2927 C C . ASP A 1 397 ? 23.828 -6.791 -24.119 1.00 90.94 397 ASP A C 1
ATOM 2929 O O . ASP A 1 397 ? 24.357 -6.116 -25.010 1.00 90.94 397 ASP A O 1
ATOM 2933 N N . PRO A 1 398 ? 24.535 -7.590 -23.293 1.00 87.06 398 PRO A N 1
ATOM 2934 C CA . PRO A 1 398 ? 25.979 -7.775 -23.389 1.00 87.06 398 PRO A CA 1
ATOM 2935 C C . PRO A 1 398 ? 26.471 -8.273 -24.746 1.00 87.06 398 PRO A C 1
ATOM 2937 O O . PRO A 1 398 ? 27.586 -7.944 -25.150 1.00 87.06 398 PRO A O 1
ATOM 2940 N N . ASP A 1 399 ? 25.643 -9.062 -25.432 1.00 87.81 399 ASP A N 1
ATOM 2941 C CA . ASP A 1 399 ? 26.016 -9.765 -26.657 1.00 87.81 399 ASP A CA 1
ATOM 2942 C C . ASP A 1 399 ? 25.539 -9.023 -27.916 1.00 87.81 399 ASP A C 1
ATOM 2944 O O . ASP A 1 399 ? 25.971 -9.336 -29.024 1.00 87.81 399 ASP A O 1
ATOM 2948 N N . ASN A 1 400 ? 24.629 -8.049 -27.777 1.00 86.44 400 ASN A N 1
ATOM 2949 C CA . ASN A 1 400 ? 24.102 -7.284 -28.906 1.00 86.44 400 ASN A CA 1
ATOM 2950 C C . ASN A 1 400 ? 23.721 -5.841 -28.505 1.00 86.44 400 ASN A C 1
ATOM 2952 O O . ASN A 1 400 ? 22.676 -5.631 -27.887 1.00 86.44 400 ASN A O 1
ATOM 2956 N N . PRO A 1 401 ? 24.472 -4.812 -28.938 1.00 83.81 401 PRO A N 1
ATOM 2957 C CA . PRO A 1 401 ? 24.236 -3.426 -28.523 1.00 83.81 401 PRO A CA 1
ATOM 2958 C C . PRO A 1 401 ? 22.888 -2.836 -28.983 1.00 83.81 401 PRO A C 1
ATOM 2960 O O . PRO A 1 401 ? 22.425 -1.843 -28.407 1.00 83.81 401 PRO A O 1
ATOM 2963 N N . GLU A 1 402 ? 22.230 -3.431 -29.981 1.00 86.94 402 GLU A N 1
ATOM 2964 C CA . GLU A 1 402 ? 20.902 -3.014 -30.450 1.00 86.94 402 GLU A CA 1
ATOM 2965 C C . GLU A 1 402 ? 19.770 -3.533 -29.557 1.00 86.94 402 GLU A C 1
ATOM 2967 O O . GLU A 1 402 ? 18.671 -2.975 -29.563 1.00 86.94 402 GLU A O 1
ATOM 2972 N N . ARG A 1 403 ? 20.026 -4.580 -28.760 1.00 93.69 403 ARG A N 1
ATOM 2973 C CA . ARG A 1 403 ? 19.032 -5.198 -27.879 1.00 93.69 403 ARG A CA 1
ATOM 2974 C C . ARG A 1 403 ? 19.098 -4.654 -26.455 1.00 93.69 403 ARG A C 1
ATOM 2976 O O . ARG A 1 403 ? 20.101 -4.116 -25.972 1.00 93.69 403 ARG A O 1
ATOM 2983 N N . ARG A 1 404 ? 17.976 -4.784 -25.767 1.00 95.94 404 ARG A N 1
ATOM 2984 C CA . ARG A 1 404 ? 17.789 -4.546 -24.340 1.00 95.94 404 ARG A CA 1
ATOM 2985 C C . ARG A 1 404 ? 17.214 -5.804 -23.721 1.00 95.94 404 ARG A C 1
ATOM 2987 O O . ARG A 1 404 ? 16.547 -6.580 -24.404 1.00 95.94 404 ARG A O 1
ATOM 2994 N N . ILE A 1 405 ? 17.482 -6.002 -22.440 1.00 97.62 405 ILE A N 1
ATOM 2995 C CA . ILE A 1 405 ? 17.035 -7.178 -21.701 1.00 97.62 405 ILE A CA 1
ATOM 2996 C C . ILE A 1 405 ? 16.222 -6.717 -20.504 1.00 97.62 405 ILE A C 1
ATOM 2998 O O . ILE A 1 405 ? 16.696 -5.905 -19.713 1.00 97.62 405 ILE A O 1
ATOM 3002 N N . LEU A 1 406 ? 15.008 -7.249 -20.395 1.00 98.25 406 LEU A N 1
ATOM 3003 C CA . LEU A 1 406 ? 14.151 -7.177 -19.223 1.00 98.25 406 LEU A CA 1
ATOM 3004 C C . LEU A 1 406 ? 14.425 -8.402 -18.346 1.00 98.25 406 LEU A C 1
ATOM 3006 O O . LEU A 1 406 ? 14.061 -9.517 -18.721 1.00 98.25 406 LEU A O 1
ATOM 3010 N N . ALA A 1 407 ? 15.041 -8.190 -17.189 1.00 97.19 407 ALA A N 1
ATOM 3011 C CA . ALA A 1 407 ? 15.364 -9.228 -16.215 1.00 97.19 407 ALA A CA 1
ATOM 3012 C C . ALA A 1 407 ? 14.631 -8.990 -14.885 1.00 97.19 407 ALA A C 1
ATOM 3014 O O . ALA A 1 407 ? 14.305 -7.855 -14.534 1.00 97.19 407 ALA A O 1
ATOM 3015 N N . SER A 1 408 ? 14.383 -10.058 -14.128 1.00 96.25 408 SER A N 1
ATOM 3016 C CA . SER A 1 408 ? 13.842 -9.971 -12.766 1.00 96.25 408 SER A CA 1
ATOM 3017 C C . SER A 1 408 ? 14.978 -9.768 -11.760 1.00 96.25 408 SER A C 1
ATOM 3019 O O . SER A 1 408 ? 15.907 -10.568 -11.720 1.00 96.25 408 SER A O 1
ATOM 3021 N N . VAL A 1 409 ? 14.888 -8.733 -10.919 1.00 92.75 409 VAL A N 1
ATOM 3022 C CA . VAL A 1 409 ? 15.801 -8.500 -9.775 1.00 92.75 409 VAL A CA 1
ATOM 3023 C C . VAL A 1 409 ? 15.204 -8.936 -8.442 1.00 92.75 409 VAL A C 1
ATOM 3025 O O . VAL A 1 409 ? 15.935 -9.215 -7.496 1.00 92.75 409 VAL A O 1
ATOM 3028 N N . LYS A 1 410 ? 13.873 -8.976 -8.340 1.00 93.06 410 LYS A N 1
ATOM 3029 C CA . LYS A 1 410 ? 13.160 -9.365 -7.123 1.00 93.06 410 LYS A CA 1
ATOM 3030 C C . LYS A 1 410 ? 11.815 -9.967 -7.489 1.00 93.06 410 LYS A C 1
ATOM 3032 O O . LYS A 1 410 ? 11.049 -9.350 -8.221 1.00 93.06 410 LYS A O 1
ATOM 3037 N N . ASN A 1 411 ? 11.491 -11.110 -6.902 1.00 91.31 411 ASN A N 1
ATOM 3038 C CA . ASN A 1 411 ? 10.142 -11.650 -6.943 1.00 91.31 411 ASN A CA 1
ATOM 3039 C C . ASN A 1 411 ? 9.841 -12.362 -5.622 1.00 91.31 411 ASN A C 1
ATOM 3041 O O . ASN A 1 411 ? 10.515 -13.321 -5.261 1.00 91.31 411 ASN A O 1
ATOM 3045 N N . ASN A 1 412 ? 8.854 -11.852 -4.886 1.00 89.75 412 ASN A N 1
ATOM 3046 C CA . ASN A 1 412 ? 8.448 -12.412 -3.595 1.00 89.75 412 ASN A CA 1
ATOM 3047 C C . ASN A 1 412 ? 7.271 -13.395 -3.711 1.00 89.75 412 ASN A C 1
ATOM 3049 O O . ASN A 1 412 ? 6.878 -13.975 -2.704 1.00 89.75 412 ASN A O 1
ATOM 3053 N N . LEU A 1 413 ? 6.648 -13.497 -4.888 1.00 92.12 413 LEU A N 1
ATOM 3054 C CA . LEU A 1 413 ? 5.356 -14.162 -5.088 1.00 92.12 413 LEU A CA 1
ATOM 3055 C C . LEU A 1 413 ? 5.443 -15.366 -6.040 1.00 92.12 413 LEU A C 1
ATOM 3057 O O . LEU A 1 413 ? 4.498 -16.144 -6.120 1.00 92.12 413 LEU A O 1
ATOM 3061 N N . SER A 1 414 ? 6.552 -15.527 -6.762 1.00 92.75 414 SER A N 1
ATOM 3062 C CA . SER A 1 414 ? 6.841 -16.695 -7.595 1.00 92.75 414 SER A CA 1
ATOM 3063 C C . SER A 1 414 ? 8.347 -16.871 -7.800 1.00 92.75 414 SER A C 1
ATOM 3065 O O . SER A 1 414 ? 9.143 -15.994 -7.458 1.00 92.75 414 SER A O 1
ATOM 3067 N N . ALA A 1 415 ? 8.740 -17.978 -8.437 1.00 91.50 415 ALA A N 1
ATOM 3068 C CA . ALA A 1 415 ? 10.064 -18.081 -9.044 1.00 91.50 415 ALA A CA 1
ATOM 3069 C C . ALA A 1 415 ? 10.273 -16.949 -10.077 1.00 91.50 415 ALA A C 1
ATOM 3071 O O . ALA A 1 415 ? 9.301 -16.531 -10.724 1.00 91.50 415 ALA A O 1
ATOM 3072 N N . PRO A 1 416 ? 11.510 -16.442 -10.237 1.00 90.00 416 PRO A N 1
ATOM 3073 C CA . PRO A 1 416 ? 11.807 -15.416 -11.224 1.00 90.00 416 PRO A CA 1
ATOM 3074 C C . PRO A 1 416 ? 11.578 -15.970 -12.641 1.00 90.00 416 PRO A C 1
ATOM 3076 O O . PRO A 1 416 ? 12.047 -17.068 -12.953 1.00 90.00 416 PRO A O 1
ATOM 3079 N N . PRO A 1 417 ? 10.855 -15.244 -13.508 1.00 93.69 417 PRO A N 1
ATOM 3080 C CA . PRO A 1 417 ? 10.601 -15.699 -14.866 1.00 93.69 417 PRO A CA 1
ATOM 3081 C C . PRO A 1 417 ? 11.844 -15.513 -15.756 1.00 93.69 417 PRO A C 1
ATOM 3083 O O . PRO A 1 417 ? 12.714 -14.701 -15.424 1.00 93.69 417 PRO A O 1
ATOM 3086 N N . PRO A 1 418 ? 11.917 -16.191 -16.918 1.00 95.31 418 PRO A N 1
ATOM 3087 C CA . PRO A 1 418 ? 12.995 -15.982 -17.881 1.00 95.31 418 PRO A CA 1
ATOM 3088 C C . PRO A 1 418 ? 13.117 -14.515 -18.309 1.00 95.31 418 PRO A C 1
ATOM 3090 O O . PRO A 1 418 ? 12.109 -13.827 -18.519 1.00 95.31 418 PRO A O 1
ATOM 3093 N N . SER A 1 419 ? 14.347 -14.038 -18.487 1.00 97.75 419 SER A N 1
ATOM 3094 C CA . SER A 1 419 ? 14.591 -12.703 -19.031 1.00 97.75 419 SER A CA 1
ATOM 3095 C C . SER A 1 419 ? 14.115 -12.610 -20.480 1.00 97.75 419 SER A C 1
ATOM 3097 O O . SER A 1 419 ? 14.150 -13.591 -21.225 1.00 97.75 419 SER A O 1
ATOM 3099 N N . LEU A 1 420 ? 13.688 -11.421 -20.899 1.00 98.12 420 LEU A N 1
ATOM 3100 C CA . LEU A 1 420 ? 13.186 -11.166 -22.251 1.00 98.12 420 LEU A CA 1
ATOM 3101 C C . LEU A 1 420 ? 14.064 -10.148 -22.966 1.00 98.12 420 LEU A C 1
ATOM 3103 O O . LEU A 1 420 ? 14.418 -9.122 -22.392 1.00 98.12 420 LEU A O 1
ATOM 3107 N N . ALA A 1 421 ? 14.391 -10.418 -24.224 1.00 98.00 421 ALA A N 1
ATOM 3108 C CA . ALA A 1 421 ? 15.119 -9.500 -25.083 1.00 98.00 421 ALA A CA 1
ATOM 3109 C C . ALA A 1 421 ? 14.151 -8.682 -25.944 1.00 98.00 421 ALA A C 1
ATOM 3111 O O . ALA A 1 421 ? 13.132 -9.190 -26.417 1.00 98.00 421 ALA A O 1
ATOM 3112 N N . PHE A 1 422 ? 14.492 -7.424 -26.202 1.00 97.69 422 PHE A N 1
ATOM 3113 C CA . PHE A 1 422 ? 13.746 -6.569 -27.117 1.00 97.69 422 PHE A CA 1
ATOM 3114 C C . PHE A 1 422 ? 14.624 -5.506 -27.781 1.00 97.69 422 PHE A C 1
ATOM 3116 O O . PHE A 1 422 ? 15.733 -5.229 -27.326 1.00 97.69 422 PHE A O 1
ATOM 3123 N N . ARG A 1 423 ? 14.124 -4.897 -28.858 1.00 96.00 423 ARG A N 1
ATOM 3124 C CA . ARG A 1 423 ? 14.731 -3.745 -29.538 1.00 96.00 423 ARG A CA 1
ATOM 3125 C C . ARG A 1 423 ? 13.779 -2.561 -29.535 1.00 96.00 423 ARG A C 1
ATOM 3127 O O . ARG A 1 423 ? 12.561 -2.728 -29.491 1.00 96.00 423 ARG A O 1
ATOM 3134 N N . LEU A 1 424 ? 14.355 -1.365 -29.578 1.00 92.38 424 LEU A N 1
ATOM 3135 C CA . LEU A 1 424 ? 13.615 -0.136 -29.832 1.00 92.38 424 LEU A CA 1
ATOM 3136 C C . LEU A 1 424 ? 13.659 0.124 -31.334 1.00 92.38 424 LEU A C 1
ATOM 3138 O O . LEU A 1 424 ? 14.742 0.273 -31.894 1.00 92.38 424 LEU A O 1
ATOM 3142 N N . VAL A 1 425 ? 12.493 0.168 -31.969 1.00 92.31 425 VAL A N 1
ATOM 3143 C CA . VAL A 1 425 ? 12.365 0.436 -33.403 1.00 92.31 425 VAL A CA 1
ATOM 3144 C C . VAL A 1 425 ? 11.531 1.694 -33.616 1.00 92.31 425 VAL A C 1
ATOM 3146 O O . VAL A 1 425 ? 10.509 1.891 -32.959 1.00 92.31 425 VAL A O 1
ATOM 3149 N N . ALA A 1 426 ? 11.977 2.546 -34.531 1.00 85.19 426 ALA A N 1
ATOM 3150 C CA . ALA A 1 426 ? 11.261 3.733 -34.981 1.00 85.19 426 ALA A CA 1
ATOM 3151 C C . ALA A 1 426 ? 11.220 3.684 -36.516 1.00 85.19 426 ALA A C 1
ATOM 3153 O O . ALA A 1 426 ? 12.203 4.066 -37.148 1.00 85.19 426 ALA A O 1
ATOM 3154 N N . PRO A 1 427 ? 10.163 3.120 -37.130 1.00 73.62 427 PRO A N 1
ATOM 3155 C CA . PRO A 1 427 ? 10.020 3.161 -38.586 1.00 73.62 427 PRO A CA 1
ATOM 3156 C C . PRO A 1 427 ? 9.937 4.620 -39.058 1.00 73.62 427 PRO A C 1
ATOM 3158 O O . PRO A 1 427 ? 9.465 5.458 -38.297 1.00 73.62 427 PRO A O 1
ATOM 3161 N N . ASP A 1 428 ? 10.410 4.926 -40.271 1.00 62.81 428 ASP A N 1
ATOM 3162 C CA . ASP A 1 428 ? 10.645 6.293 -40.773 1.00 62.81 428 ASP A CA 1
ATOM 3163 C C . ASP A 1 428 ? 9.526 7.296 -40.417 1.00 62.81 428 ASP A C 1
ATOM 3165 O O . ASP A 1 428 ? 8.411 7.227 -40.932 1.00 62.81 428 ASP A O 1
ATOM 3169 N N . GLY A 1 429 ? 9.829 8.234 -39.509 1.00 63.53 429 GLY A N 1
ATOM 3170 C CA . GLY A 1 429 ? 8.903 9.278 -39.038 1.00 63.53 429 GLY A CA 1
ATOM 3171 C C . GLY A 1 429 ? 7.855 8.839 -37.999 1.00 63.53 429 GLY A C 1
ATOM 3172 O O . GLY A 1 429 ? 7.056 9.663 -37.559 1.00 63.53 429 GLY A O 1
ATOM 3173 N N . GLY A 1 430 ? 7.846 7.568 -37.597 1.00 74.12 430 GLY A N 1
ATOM 3174 C CA . GLY A 1 430 ? 6.933 6.981 -36.617 1.00 74.12 430 GLY A CA 1
ATOM 3175 C C . GLY A 1 430 ? 7.464 6.988 -35.179 1.00 74.12 430 GLY A C 1
ATOM 3176 O O . GLY A 1 430 ? 8.658 7.126 -34.916 1.00 74.12 430 GLY A O 1
ATOM 3177 N N . ALA A 1 431 ? 6.553 6.808 -34.222 1.00 87.06 431 ALA A N 1
ATOM 3178 C CA . ALA A 1 431 ? 6.899 6.743 -32.807 1.00 87.06 431 ALA A CA 1
ATOM 3179 C C . ALA A 1 431 ? 7.688 5.470 -32.455 1.00 87.06 431 ALA A C 1
ATOM 3181 O O . ALA A 1 431 ? 7.460 4.396 -33.014 1.00 87.06 431 ALA A O 1
ATOM 3182 N N . VAL A 1 432 ? 8.593 5.591 -31.478 1.00 88.31 432 VAL A N 1
ATOM 3183 C CA . VAL A 1 432 ? 9.380 4.464 -30.955 1.00 88.31 432 VAL A CA 1
ATOM 3184 C C . VAL A 1 432 ? 8.449 3.394 -30.380 1.00 88.31 432 VAL A C 1
ATOM 3186 O O . VAL A 1 432 ? 7.651 3.678 -29.487 1.00 88.31 432 VAL A O 1
ATOM 3189 N N . ARG A 1 433 ? 8.604 2.145 -30.822 1.00 91.94 433 ARG A N 1
ATOM 3190 C CA . ARG A 1 433 ? 7.920 0.975 -30.254 1.00 91.94 433 ARG A CA 1
ATOM 3191 C C . ARG A 1 433 ? 8.905 -0.132 -29.900 1.00 91.94 433 ARG A C 1
ATOM 3193 O O . ARG A 1 433 ? 10.044 -0.153 -30.368 1.00 91.94 433 ARG A O 1
ATOM 3200 N N . ILE A 1 434 ? 8.438 -1.068 -29.082 1.00 95.12 434 ILE A N 1
ATOM 3201 C CA . ILE A 1 434 ? 9.182 -2.279 -28.750 1.00 95.12 434 ILE A CA 1
ATOM 3202 C C . ILE A 1 434 ? 8.955 -3.355 -29.811 1.00 95.12 434 ILE A C 1
ATOM 3204 O O . ILE A 1 434 ? 7.827 -3.609 -30.234 1.00 95.12 434 ILE A O 1
ATOM 3208 N N . GLU A 1 435 ? 10.042 -4.018 -30.192 1.00 95.56 435 GLU A N 1
ATOM 3209 C CA . GLU A 1 435 ? 10.029 -5.282 -30.918 1.00 95.56 435 GLU A CA 1
ATOM 3210 C C . GLU A 1 435 ? 10.653 -6.384 -30.055 1.00 95.56 435 GLU A C 1
ATOM 3212 O O . GLU A 1 435 ? 11.830 -6.328 -29.690 1.00 95.56 435 GLU A O 1
ATOM 3217 N N . TRP A 1 436 ? 9.852 -7.388 -29.704 1.00 96.56 436 TRP A N 1
ATOM 3218 C CA . TRP A 1 436 ? 10.276 -8.491 -28.846 1.00 96.56 436 TRP A CA 1
ATOM 3219 C C . TRP A 1 436 ? 11.149 -9.492 -29.604 1.00 96.56 436 TRP A C 1
ATOM 3221 O O . TRP A 1 436 ? 10.841 -9.884 -30.724 1.00 96.56 436 TRP A O 1
ATOM 3231 N N . CYS A 1 437 ? 12.242 -9.917 -28.973 1.00 96.12 437 CYS A N 1
ATOM 3232 C CA . CYS A 1 437 ? 13.258 -10.806 -29.544 1.00 96.12 437 CYS A CA 1
ATOM 3233 C C . CYS A 1 437 ? 13.310 -12.177 -28.841 1.00 96.12 437 CYS A C 1
ATOM 3235 O O . CYS A 1 437 ? 14.307 -12.885 -28.964 1.00 96.12 437 CYS A O 1
ATOM 3237 N N . GLY A 1 438 ? 12.265 -12.538 -28.089 1.00 95.00 438 GLY A N 1
ATOM 3238 C CA . GLY A 1 438 ? 12.189 -13.787 -27.328 1.00 95.00 438 GLY A CA 1
ATOM 3239 C C . GLY A 1 438 ? 12.931 -13.742 -25.989 1.00 95.00 438 GLY A C 1
ATOM 3240 O O . GLY A 1 438 ? 13.157 -12.676 -25.412 1.00 95.00 438 GLY A O 1
ATOM 3241 N N . THR A 1 439 ? 13.278 -14.916 -25.467 1.00 96.31 439 THR A N 1
ATOM 3242 C CA . THR A 1 439 ? 13.952 -15.074 -24.171 1.00 96.31 439 THR A CA 1
ATOM 3243 C C . THR A 1 439 ? 15.453 -14.807 -24.255 1.00 96.31 439 THR A C 1
ATOM 3245 O O . THR A 1 439 ? 16.078 -15.003 -25.295 1.00 96.31 439 THR A O 1
ATOM 3248 N N . SER A 1 440 ? 16.048 -14.419 -23.130 1.00 95.50 440 SER A N 1
ATOM 3249 C CA . SER A 1 440 ? 17.481 -14.182 -22.969 1.00 95.50 440 SER A CA 1
ATOM 3250 C C . SER A 1 440 ? 18.043 -15.001 -21.801 1.00 95.50 440 SER A C 1
ATOM 3252 O O . SER A 1 440 ? 17.360 -15.125 -20.783 1.00 95.50 440 SER A O 1
ATOM 3254 N N . PRO A 1 441 ? 19.277 -15.531 -21.905 1.00 93.06 441 PRO A N 1
ATOM 3255 C CA . PRO A 1 441 ? 19.929 -16.239 -20.806 1.00 93.06 441 PRO A CA 1
ATOM 3256 C C . PRO A 1 441 ? 20.534 -15.300 -19.747 1.00 93.06 441 PRO A C 1
ATOM 3258 O O . PRO A 1 441 ? 21.012 -15.780 -18.724 1.00 93.06 441 PRO A O 1
ATOM 3261 N N . HIS A 1 442 ? 20.569 -13.982 -19.983 1.00 93.12 442 HIS A N 1
ATOM 3262 C CA . HIS A 1 442 ? 21.190 -13.032 -19.054 1.00 93.12 442 HIS A CA 1
ATOM 326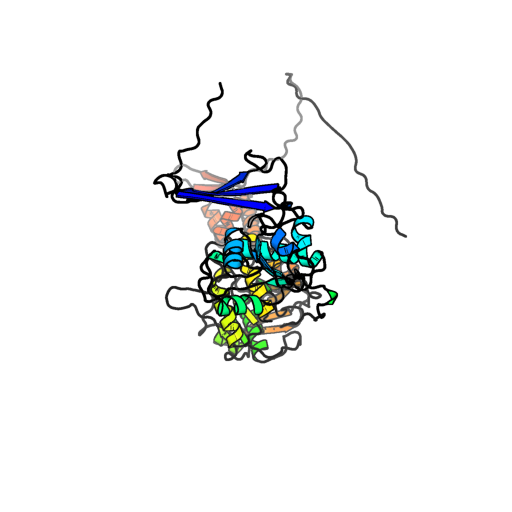3 C C . HIS A 1 442 ? 20.261 -12.684 -17.891 1.00 93.12 442 HIS A C 1
ATOM 3265 O O . HIS A 1 442 ? 19.095 -12.343 -18.099 1.00 93.12 442 HIS A O 1
ATOM 3271 N N . ASP A 1 443 ? 20.798 -12.699 -16.676 1.00 92.75 443 ASP A N 1
ATOM 3272 C CA . ASP A 1 443 ? 20.139 -12.197 -15.471 1.00 92.75 443 ASP A CA 1
ATOM 3273 C C . ASP A 1 443 ? 20.499 -10.730 -15.193 1.00 92.75 443 ASP A C 1
ATOM 3275 O O . ASP A 1 443 ? 21.347 -10.132 -15.855 1.00 92.75 443 ASP A O 1
ATOM 3279 N N . ALA A 1 444 ? 19.840 -10.131 -14.204 1.00 91.00 444 ALA A N 1
ATOM 3280 C CA . ALA A 1 444 ? 20.013 -8.722 -13.892 1.00 91.00 444 ALA A CA 1
ATOM 3281 C C . ALA A 1 444 ? 21.423 -8.355 -13.396 1.00 91.00 444 ALA A C 1
ATOM 3283 O O . ALA A 1 444 ? 21.913 -7.273 -13.723 1.00 91.00 444 ALA A O 1
ATOM 3284 N N . ASP A 1 445 ? 22.085 -9.234 -12.638 1.00 86.56 445 ASP A N 1
ATOM 3285 C CA . ASP A 1 445 ? 23.438 -8.978 -12.136 1.00 86.56 445 ASP A CA 1
ATOM 3286 C C . ASP A 1 445 ? 24.441 -8.918 -13.293 1.00 86.56 445 ASP A C 1
ATOM 3288 O O . ASP A 1 445 ? 25.259 -7.993 -13.362 1.00 86.56 445 ASP A O 1
ATOM 3292 N N . ARG A 1 446 ? 24.317 -9.821 -14.274 1.00 86.94 446 ARG A N 1
ATOM 3293 C CA . ARG A 1 446 ? 25.140 -9.801 -15.487 1.00 86.94 446 ARG A CA 1
ATOM 3294 C C . ARG A 1 446 ? 24.930 -8.534 -16.314 1.00 86.94 446 ARG A C 1
ATOM 3296 O O . ARG A 1 446 ? 25.911 -7.975 -16.804 1.00 86.94 446 ARG A O 1
ATOM 3303 N N . LEU A 1 447 ? 23.693 -8.042 -16.436 1.00 86.69 447 LEU A N 1
ATOM 3304 C CA . LEU A 1 447 ? 23.412 -6.789 -17.156 1.00 86.69 447 LEU A CA 1
ATOM 3305 C C . LEU A 1 447 ? 24.101 -5.577 -16.517 1.00 86.69 447 LEU A C 1
ATOM 3307 O O . LEU A 1 447 ? 24.525 -4.671 -17.229 1.00 86.69 447 LEU A O 1
ATOM 3311 N N . LEU A 1 448 ? 24.210 -5.548 -15.186 1.00 83.50 448 LEU A N 1
ATOM 3312 C CA . LEU A 1 448 ? 24.810 -4.429 -14.451 1.00 83.50 448 LEU A CA 1
ATOM 3313 C C . LEU A 1 448 ? 26.322 -4.540 -14.272 1.00 83.50 448 LEU A C 1
ATOM 3315 O O . LEU A 1 448 ? 26.973 -3.529 -13.993 1.00 83.50 448 LEU A O 1
ATOM 3319 N N . ALA A 1 449 ? 26.866 -5.750 -14.391 1.00 80.56 449 ALA A N 1
ATOM 3320 C CA . ALA A 1 449 ? 28.301 -5.997 -14.434 1.00 80.56 449 ALA A CA 1
ATOM 3321 C C . ALA A 1 449 ? 28.898 -5.686 -15.816 1.00 80.56 449 ALA A C 1
ATOM 3323 O O . ALA A 1 449 ? 30.088 -5.381 -15.916 1.00 80.56 449 ALA A O 1
ATOM 3324 N N . TRP A 1 450 ? 28.086 -5.749 -16.877 1.00 71.38 450 TRP A N 1
ATOM 3325 C CA . TRP A 1 450 ? 28.543 -5.495 -18.237 1.00 71.38 450 TRP A CA 1
ATOM 3326 C C . TRP A 1 450 ? 29.000 -4.045 -18.429 1.00 71.38 450 TRP A C 1
ATOM 3328 O O . TRP A 1 450 ? 28.295 -3.090 -18.092 1.00 71.38 450 TRP A O 1
ATOM 3338 N N . ARG A 1 451 ? 30.187 -3.880 -19.023 1.00 65.81 451 ARG A N 1
ATOM 3339 C CA . ARG A 1 451 ? 30.707 -2.584 -19.463 1.00 65.81 451 ARG A CA 1
ATOM 3340 C C . ARG A 1 451 ? 30.797 -2.567 -20.990 1.00 65.81 451 ARG A C 1
ATOM 3342 O O . ARG A 1 451 ? 31.307 -3.528 -21.562 1.00 65.81 451 ARG A O 1
ATOM 3349 N N . PRO A 1 452 ? 30.336 -1.493 -21.655 1.00 58.78 452 PRO A N 1
ATOM 3350 C CA . PRO A 1 452 ? 30.526 -1.358 -23.089 1.00 58.78 452 PRO A CA 1
ATOM 3351 C C . PRO A 1 452 ? 32.027 -1.262 -23.410 1.00 58.78 452 PRO A C 1
ATOM 3353 O O . PRO A 1 452 ? 32.723 -0.505 -22.722 1.00 58.78 452 PRO A O 1
ATOM 3356 N N . PRO A 1 453 ? 32.504 -1.947 -24.465 1.00 51.97 453 PRO A N 1
ATOM 3357 C CA . PRO A 1 453 ? 33.833 -1.705 -25.021 1.00 51.97 453 PRO A CA 1
ATOM 3358 C C . PRO A 1 453 ? 33.989 -0.219 -25.391 1.00 51.97 453 PRO A C 1
ATOM 3360 O O . PRO A 1 453 ? 33.091 0.369 -26.003 1.00 51.97 453 PRO A O 1
ATOM 3363 N N . GLY A 1 454 ? 35.086 0.415 -24.978 1.00 52.34 454 GLY A N 1
ATOM 3364 C CA . GLY A 1 454 ? 35.348 1.852 -25.125 1.00 52.34 454 GLY A CA 1
ATOM 3365 C C . GLY A 1 454 ? 34.616 2.747 -24.111 1.00 52.34 454 GLY A C 1
ATOM 3366 O O . GLY A 1 454 ? 34.515 3.963 -24.307 1.00 52.34 454 GLY A O 1
ATOM 3367 N N . GLY A 1 455 ? 34.065 2.173 -23.036 1.00 56.38 455 GLY A N 1
ATOM 3368 C CA . GLY A 1 455 ? 33.366 2.904 -21.976 1.00 56.38 455 GLY A CA 1
ATOM 3369 C C . GLY A 1 455 ? 34.270 3.870 -21.196 1.00 56.38 455 GLY A C 1
ATOM 3370 O O . GLY A 1 455 ? 35.492 3.798 -21.248 1.00 56.38 455 GLY A O 1
ATOM 3371 N N . ALA A 1 456 ? 33.679 4.775 -20.408 1.00 57.03 456 ALA A N 1
ATOM 3372 C CA . ALA A 1 456 ? 34.426 5.816 -19.684 1.00 57.03 456 ALA A CA 1
ATOM 3373 C C . ALA A 1 456 ? 35.524 5.285 -18.735 1.00 57.03 456 ALA A C 1
ATOM 3375 O O . ALA A 1 456 ? 36.462 6.021 -18.446 1.00 57.03 456 ALA A O 1
ATOM 3376 N N . GLY A 1 457 ? 35.405 4.043 -18.248 1.00 59.16 457 GLY A N 1
ATOM 3377 C CA . GLY A 1 457 ? 36.440 3.372 -17.452 1.00 59.16 457 GLY A CA 1
ATOM 3378 C C . GLY A 1 457 ? 37.609 2.853 -18.295 1.00 59.16 457 GLY A C 1
ATOM 3379 O O . GLY A 1 457 ? 38.755 3.023 -17.903 1.00 59.16 457 GLY A O 1
ATOM 3380 N N . GLU A 1 458 ? 37.329 2.309 -19.479 1.00 64.25 458 GLU A N 1
ATOM 3381 C CA . GLU A 1 458 ? 38.346 1.829 -20.421 1.00 64.25 458 GLU A CA 1
ATOM 3382 C C . GLU A 1 458 ? 39.071 3.007 -21.079 1.00 64.25 458 GLU A C 1
ATOM 3384 O O . GLU A 1 458 ? 40.286 3.075 -21.011 1.00 64.25 458 GLU A O 1
ATOM 3389 N N . ARG A 1 459 ? 38.341 4.046 -21.514 1.00 74.00 459 ARG A N 1
ATOM 3390 C CA . ARG A 1 459 ? 38.914 5.334 -21.961 1.00 74.00 459 ARG A CA 1
ATOM 3391 C C . ARG A 1 459 ? 39.772 6.018 -20.896 1.00 74.00 459 ARG A C 1
ATOM 3393 O O . ARG A 1 459 ? 40.711 6.730 -21.235 1.00 74.00 459 ARG A O 1
ATOM 3400 N N . LEU A 1 460 ? 39.418 5.875 -19.615 1.00 79.12 460 LEU A N 1
ATOM 3401 C CA . LEU A 1 460 ? 40.232 6.391 -18.512 1.00 79.12 460 LEU A CA 1
ATOM 3402 C C . LEU A 1 460 ? 41.504 5.553 -18.343 1.00 79.12 460 LEU A C 1
ATOM 3404 O O . LEU A 1 460 ? 42.567 6.137 -18.183 1.00 79.12 460 LEU A O 1
ATOM 3408 N N . SER A 1 461 ? 41.401 4.225 -18.427 1.00 76.50 461 SER A N 1
ATOM 3409 C CA . SER A 1 461 ? 42.544 3.306 -18.383 1.00 76.50 461 SER A CA 1
ATOM 3410 C C . SER A 1 461 ? 43.487 3.493 -19.578 1.00 76.50 461 SER A C 1
ATOM 3412 O O . SER A 1 461 ? 44.699 3.513 -19.406 1.00 76.50 461 SER A O 1
ATOM 3414 N N . GLU A 1 462 ? 42.952 3.697 -20.781 1.00 77.69 462 GLU A N 1
ATOM 3415 C CA . GLU A 1 462 ? 43.700 4.034 -21.996 1.00 77.69 462 GLU A CA 1
ATOM 3416 C C . GLU A 1 462 ? 44.384 5.398 -21.861 1.00 77.69 462 GLU A C 1
ATOM 3418 O O . GLU A 1 462 ? 45.559 5.529 -22.189 1.00 77.69 462 GLU A O 1
ATOM 3423 N N . ALA A 1 463 ? 43.689 6.406 -21.319 1.00 85.75 463 ALA A N 1
ATOM 3424 C CA . ALA A 1 463 ? 44.284 7.715 -21.048 1.00 85.75 463 ALA A CA 1
ATOM 3425 C C . ALA A 1 463 ? 45.377 7.644 -19.966 1.00 85.75 463 ALA A C 1
ATOM 3427 O O . ALA A 1 463 ? 46.352 8.389 -20.037 1.00 85.75 463 ALA A O 1
ATOM 3428 N N . GLN A 1 464 ? 45.231 6.763 -18.971 1.00 86.19 464 GLN A N 1
ATOM 3429 C CA . GLN A 1 464 ? 46.269 6.488 -17.976 1.00 86.19 464 GLN A CA 1
ATOM 3430 C C . GLN A 1 464 ? 47.478 5.805 -18.621 1.00 86.19 464 GLN A C 1
ATOM 3432 O O . GLN A 1 464 ? 48.593 6.276 -18.438 1.00 86.19 464 GLN A O 1
ATOM 3437 N N . ALA A 1 465 ? 47.268 4.756 -19.420 1.00 82.75 465 ALA A N 1
ATOM 3438 C CA . ALA A 1 465 ? 48.338 4.074 -20.145 1.00 82.75 465 ALA A CA 1
ATOM 3439 C C . ALA A 1 465 ? 49.089 5.032 -21.084 1.00 82.75 465 ALA A C 1
ATOM 3441 O O . ALA A 1 465 ? 50.316 5.067 -21.065 1.00 82.75 465 ALA A O 1
ATOM 3442 N N . PHE A 1 466 ? 48.354 5.874 -21.818 1.00 90.56 466 PHE A N 1
ATOM 3443 C CA . PHE A 1 466 ? 48.917 6.937 -22.648 1.00 90.56 466 PHE A CA 1
ATOM 3444 C C . PHE A 1 466 ? 49.776 7.910 -21.832 1.00 90.56 466 PHE A C 1
ATOM 3446 O O . PHE A 1 466 ? 50.906 8.182 -22.213 1.00 90.56 466 PHE A O 1
ATOM 3453 N N . LEU A 1 467 ? 49.272 8.435 -20.707 1.00 90.88 467 LEU A N 1
ATOM 3454 C CA . LEU A 1 467 ? 50.031 9.381 -19.881 1.00 90.88 467 LEU A CA 1
ATOM 3455 C C . LEU A 1 467 ? 51.281 8.749 -19.261 1.00 90.88 467 LEU A C 1
ATOM 3457 O O . LEU A 1 467 ? 52.310 9.416 -19.181 1.00 90.88 467 LEU A O 1
ATOM 3461 N N . THR A 1 468 ? 51.196 7.490 -18.831 1.00 87.94 468 THR A N 1
ATOM 3462 C CA . THR A 1 468 ? 52.340 6.746 -18.294 1.00 87.94 468 THR A CA 1
ATOM 3463 C C . THR A 1 468 ? 53.417 6.555 -19.359 1.00 87.94 468 THR A C 1
ATOM 3465 O O . THR A 1 468 ? 54.576 6.851 -19.093 1.00 87.94 468 THR A O 1
ATOM 3468 N N . ASP A 1 469 ? 53.043 6.129 -20.567 1.00 83.62 469 ASP A N 1
ATOM 3469 C CA . ASP A 1 469 ? 53.977 5.931 -21.683 1.00 83.62 469 ASP A CA 1
ATOM 3470 C C . ASP A 1 469 ? 54.592 7.258 -22.159 1.00 83.62 469 ASP A C 1
ATOM 3472 O O . ASP A 1 469 ? 55.811 7.403 -22.260 1.00 83.62 469 ASP A O 1
ATOM 3476 N N . PHE A 1 470 ? 53.760 8.287 -22.341 1.00 88.44 470 PHE A N 1
ATOM 3477 C CA . PHE A 1 470 ? 54.191 9.595 -22.841 1.00 88.44 470 PHE A CA 1
ATOM 3478 C C . PHE A 1 470 ? 55.164 10.313 -21.888 1.00 88.44 470 PHE A C 1
ATOM 3480 O O . PHE A 1 470 ? 56.018 11.085 -22.327 1.00 88.44 470 PHE A O 1
ATOM 3487 N N . LEU A 1 471 ? 55.045 10.069 -20.580 1.00 90.19 471 LEU A N 1
ATOM 3488 C CA . LEU A 1 471 ? 55.904 10.650 -19.543 1.00 90.19 471 LEU A CA 1
ATOM 3489 C C . LEU A 1 471 ? 57.016 9.699 -19.067 1.00 90.19 471 LEU A C 1
ATOM 3491 O O . LEU A 1 471 ? 57.809 10.092 -18.210 1.00 90.19 471 LEU A O 1
ATOM 3495 N N . ALA A 1 472 ? 57.112 8.481 -19.614 1.00 86.06 472 ALA A N 1
ATOM 3496 C CA . ALA A 1 472 ? 58.075 7.466 -19.176 1.00 86.06 472 ALA A CA 1
ATOM 3497 C C . ALA A 1 472 ? 59.535 7.933 -19.307 1.00 86.06 472 ALA A C 1
ATOM 3499 O O . ALA A 1 472 ? 60.378 7.599 -18.479 1.00 86.06 472 ALA A O 1
ATOM 3500 N N . ASN A 1 473 ? 59.825 8.761 -20.317 1.00 77.94 473 ASN A N 1
ATOM 3501 C CA . ASN A 1 473 ? 61.161 9.305 -20.583 1.00 77.94 473 ASN A CA 1
ATOM 3502 C C . ASN A 1 473 ? 61.432 10.649 -19.877 1.00 77.94 473 ASN A C 1
ATOM 3504 O O . ASN A 1 473 ? 62.360 11.371 -20.246 1.00 77.94 473 ASN A O 1
ATOM 3508 N N . GLY A 1 474 ? 60.622 11.001 -18.874 1.00 84.06 474 GLY A N 1
ATOM 3509 C CA . GLY A 1 474 ? 60.808 12.182 -18.039 1.00 84.06 474 GLY A CA 1
ATOM 3510 C C . GLY A 1 474 ? 59.829 13.333 -18.318 1.00 84.06 474 GLY A C 1
ATOM 3511 O O . GLY A 1 474 ? 58.865 13.185 -19.070 1.00 84.06 474 GLY A O 1
ATOM 3512 N N . PRO A 1 475 ? 60.052 14.499 -17.682 1.00 89.75 475 PRO A N 1
ATOM 3513 C CA . PRO A 1 475 ? 59.084 15.595 -17.639 1.00 89.75 475 PRO A CA 1
ATOM 3514 C C . PRO A 1 475 ? 58.786 16.196 -19.017 1.00 89.75 475 PRO A C 1
ATOM 3516 O O . PRO A 1 475 ? 59.705 16.618 -19.717 1.00 89.75 475 PRO A O 1
ATOM 3519 N N . GLN A 1 476 ? 57.504 16.333 -19.371 1.00 91.50 476 GLN A N 1
ATOM 3520 C CA . GLN A 1 476 ? 57.068 16.878 -20.666 1.00 91.50 476 GLN A CA 1
ATOM 3521 C C . GLN A 1 476 ? 56.257 18.175 -20.525 1.00 91.50 476 GLN A C 1
ATOM 3523 O O . GLN A 1 476 ? 55.499 18.327 -19.562 1.00 91.50 476 GLN A O 1
ATOM 3528 N N . PRO A 1 477 ? 56.367 19.135 -21.464 1.00 91.38 477 PRO A N 1
ATOM 3529 C CA . PRO A 1 477 ? 55.519 20.324 -21.478 1.00 91.38 477 PRO A CA 1
ATOM 3530 C C . PRO A 1 477 ? 54.028 19.967 -21.581 1.00 91.38 477 PRO A C 1
ATOM 3532 O O . PRO A 1 477 ? 53.614 19.191 -22.437 1.00 91.38 477 PRO A O 1
ATOM 3535 N N . SER A 1 478 ? 53.212 20.544 -20.702 1.00 90.31 478 SER A N 1
ATOM 3536 C CA . SER A 1 478 ? 51.777 20.242 -20.589 1.00 90.31 478 SER A CA 1
ATOM 3537 C C . SER A 1 478 ? 50.982 20.507 -21.868 1.00 90.31 478 SER A C 1
ATOM 3539 O O . SER A 1 478 ? 50.094 19.734 -22.201 1.00 90.31 478 SER A O 1
ATOM 3541 N N . ASP A 1 479 ? 51.340 21.545 -22.620 1.00 89.38 479 ASP A N 1
ATOM 3542 C CA . ASP A 1 479 ? 50.748 21.886 -23.913 1.00 89.38 479 ASP A CA 1
ATOM 3543 C C . ASP A 1 479 ? 51.008 20.806 -24.973 1.00 89.38 479 ASP A C 1
ATOM 3545 O O . ASP A 1 479 ? 50.122 20.495 -25.770 1.00 89.38 479 ASP A O 1
ATOM 3549 N N . VAL A 1 480 ? 52.192 20.190 -24.943 1.00 88.62 480 VAL A N 1
ATOM 3550 C CA . VAL A 1 480 ? 52.567 19.075 -25.825 1.00 88.62 480 VAL A CA 1
ATOM 3551 C C . VAL A 1 480 ? 51.816 17.799 -25.439 1.00 88.62 480 VAL A C 1
ATOM 3553 O O . VAL A 1 480 ? 51.264 17.131 -26.311 1.00 88.62 480 VAL A O 1
ATOM 3556 N N . VAL A 1 481 ? 51.721 17.495 -24.139 1.00 89.75 481 VAL A N 1
ATOM 3557 C CA . VAL A 1 481 ? 50.957 16.340 -23.629 1.00 89.75 481 VAL A CA 1
ATOM 3558 C C . VAL A 1 481 ? 49.468 16.474 -23.971 1.00 89.75 481 VAL A C 1
ATOM 3560 O O . VAL A 1 481 ? 48.846 15.525 -24.443 1.00 89.75 481 VAL A O 1
ATOM 3563 N N . GLU A 1 482 ? 48.884 17.658 -23.777 1.00 90.50 482 GLU A N 1
ATOM 3564 C CA . GLU A 1 482 ? 47.473 17.935 -24.073 1.00 90.50 482 GLU A CA 1
ATOM 3565 C C . GLU A 1 482 ? 47.164 17.964 -25.577 1.00 90.50 482 GLU A C 1
ATOM 3567 O O . GLU A 1 482 ? 46.042 17.645 -25.980 1.00 90.50 482 GLU A O 1
ATOM 3572 N N . ALA A 1 483 ? 48.121 18.355 -26.424 1.00 87.06 483 ALA A N 1
ATOM 3573 C CA . ALA A 1 483 ? 47.997 18.235 -27.875 1.00 87.06 483 ALA A CA 1
ATOM 3574 C C . ALA A 1 483 ? 48.026 16.762 -28.310 1.00 87.06 483 ALA A C 1
ATOM 3576 O O . ALA A 1 483 ? 47.078 16.302 -28.941 1.00 87.06 483 ALA A O 1
ATOM 3577 N N . ALA A 1 484 ? 49.029 15.999 -27.868 1.00 84.12 484 ALA A N 1
ATOM 3578 C CA . ALA A 1 484 ? 49.151 14.581 -28.196 1.00 84.12 484 ALA A CA 1
ATOM 3579 C C . ALA A 1 484 ? 47.954 13.757 -27.691 1.00 84.12 484 ALA A C 1
ATOM 3581 O O . ALA A 1 484 ? 47.445 12.899 -28.409 1.00 84.12 484 ALA A O 1
ATOM 3582 N N . ALA A 1 485 ? 47.439 14.054 -26.495 1.00 86.56 485 ALA A N 1
ATOM 3583 C CA . ALA A 1 485 ? 46.243 13.407 -25.963 1.00 86.56 485 ALA A CA 1
ATOM 3584 C C . ALA A 1 485 ? 44.987 13.686 -26.803 1.00 86.56 485 ALA A C 1
ATOM 3586 O O . ALA A 1 485 ? 44.143 12.802 -26.967 1.00 86.56 485 ALA A O 1
ATOM 3587 N N . ARG A 1 486 ? 44.850 14.907 -27.340 1.00 87.62 486 ARG A N 1
ATOM 3588 C CA . ARG A 1 486 ? 43.748 15.257 -28.247 1.00 87.62 486 ARG A CA 1
ATOM 3589 C C . ARG A 1 486 ? 43.867 14.528 -29.579 1.00 87.62 486 ARG A C 1
ATOM 3591 O O . ARG A 1 486 ? 42.851 14.033 -30.060 1.00 87.62 486 ARG A O 1
ATOM 3598 N N . ASP A 1 487 ? 45.077 14.401 -30.116 1.00 82.50 487 ASP A N 1
ATOM 3599 C CA . ASP A 1 487 ? 45.336 13.649 -31.350 1.00 82.50 487 ASP A CA 1
ATOM 3600 C C . ASP A 1 487 ? 45.040 12.147 -31.179 1.00 82.50 487 ASP A C 1
ATOM 3602 O O . ASP A 1 487 ? 44.580 11.495 -32.112 1.00 82.50 487 ASP A O 1
ATOM 3606 N N . HIS A 1 488 ? 45.186 11.620 -29.957 1.00 79.12 488 HIS A N 1
ATOM 3607 C CA . HIS A 1 488 ? 44.772 10.261 -29.574 1.00 79.12 488 HIS A CA 1
ATOM 3608 C C . HIS A 1 488 ? 43.280 10.149 -29.194 1.00 79.12 488 HIS A C 1
ATOM 3610 O O . HIS A 1 488 ? 42.823 9.100 -28.743 1.00 79.12 488 HIS A O 1
ATOM 3616 N N . GLY A 1 489 ? 42.489 11.212 -29.375 1.00 79.25 489 GLY A N 1
ATOM 3617 C CA . GLY A 1 489 ? 41.037 11.190 -29.179 1.00 79.25 489 GLY A CA 1
ATOM 3618 C C . GLY A 1 489 ? 40.566 11.298 -27.723 1.00 79.25 489 GLY A C 1
ATOM 3619 O O . GLY A 1 489 ? 39.383 11.072 -27.439 1.00 79.25 489 GLY A O 1
ATOM 3620 N N . PHE A 1 490 ? 41.439 11.665 -26.779 1.00 85.06 490 PHE A N 1
ATOM 3621 C CA . PHE A 1 490 ? 41.049 11.855 -25.382 1.00 85.06 490 PHE A CA 1
ATOM 3622 C C . PHE A 1 490 ? 40.408 13.227 -25.149 1.00 85.06 490 PHE A C 1
ATOM 3624 O O . PHE A 1 490 ? 40.976 14.281 -25.433 1.00 85.06 490 PHE A O 1
ATOM 3631 N N . ALA A 1 491 ? 39.216 13.229 -24.545 1.00 84.50 491 ALA A N 1
ATOM 3632 C CA . ALA A 1 491 ? 38.573 14.460 -24.098 1.00 84.50 491 ALA A CA 1
ATOM 3633 C C . ALA A 1 491 ? 39.357 15.096 -22.925 1.00 84.50 491 ALA A C 1
ATOM 3635 O O . ALA A 1 491 ? 39.790 14.362 -22.028 1.00 84.50 491 ALA A O 1
ATOM 3636 N N . PRO A 1 492 ? 39.441 16.441 -22.821 1.00 83.62 492 PRO A N 1
ATOM 3637 C CA . PRO A 1 492 ? 40.202 17.124 -21.763 1.00 83.62 492 PRO A CA 1
ATOM 3638 C C . PRO A 1 492 ? 39.827 16.687 -20.338 1.00 83.62 492 PRO A C 1
ATOM 3640 O O . PRO A 1 492 ? 40.672 16.563 -19.454 1.00 83.62 492 PRO A O 1
ATOM 3643 N N . LYS A 1 493 ? 38.542 16.384 -20.114 1.00 82.62 493 LYS A N 1
ATOM 3644 C CA . LYS A 1 493 ? 38.033 15.910 -18.821 1.00 82.62 493 LYS A CA 1
ATOM 3645 C C . LYS A 1 493 ? 38.533 14.505 -18.461 1.00 82.62 493 LYS A C 1
ATOM 3647 O O . LYS A 1 493 ? 38.738 14.237 -17.280 1.00 82.62 493 LYS A O 1
ATOM 3652 N N . THR A 1 494 ? 38.721 13.623 -19.444 1.00 83.25 494 THR A N 1
ATOM 3653 C CA . THR A 1 494 ? 39.261 12.267 -19.246 1.00 83.25 494 THR A CA 1
ATOM 3654 C C . THR A 1 494 ? 40.756 12.328 -18.959 1.00 83.25 494 THR A C 1
ATOM 3656 O O . THR A 1 494 ? 41.203 11.727 -17.987 1.00 83.25 494 THR A O 1
ATOM 3659 N N . LEU A 1 495 ? 41.496 13.146 -19.715 1.00 89.56 495 LEU A N 1
ATOM 3660 C CA . LEU A 1 495 ? 42.928 13.370 -19.506 1.00 89.56 495 LEU A CA 1
ATOM 3661 C C . LEU A 1 495 ? 43.226 13.934 -18.110 1.00 89.56 495 LEU A C 1
ATOM 3663 O O . LEU A 1 495 ? 44.110 13.445 -17.414 1.00 89.56 495 LEU A O 1
ATOM 3667 N N . ARG A 1 496 ? 42.434 14.915 -17.655 1.00 88.81 496 ARG A N 1
ATOM 3668 C CA . ARG A 1 496 ? 42.571 15.484 -16.307 1.00 88.81 496 ARG A CA 1
ATOM 3669 C C . ARG A 1 496 ? 42.354 14.438 -15.208 1.00 88.81 496 ARG A C 1
ATOM 3671 O O . ARG A 1 496 ? 43.124 14.395 -14.258 1.00 88.81 496 ARG A O 1
ATOM 3678 N N . ARG A 1 497 ? 41.338 13.579 -15.349 1.00 85.44 497 ARG A N 1
ATOM 3679 C CA . ARG A 1 497 ? 41.067 12.493 -14.387 1.00 85.44 497 ARG A CA 1
ATOM 3680 C C . ARG A 1 497 ? 42.172 11.435 -14.389 1.00 85.44 497 ARG A C 1
ATOM 3682 O O . ARG A 1 497 ? 42.512 10.933 -13.326 1.00 85.44 497 ARG A O 1
ATOM 3689 N N . ALA A 1 498 ? 42.735 11.116 -15.556 1.00 89.06 498 ALA A N 1
ATOM 3690 C CA . ALA A 1 498 ? 43.875 10.208 -15.669 1.00 89.06 498 ALA A CA 1
ATOM 3691 C C . ALA A 1 498 ? 45.117 10.789 -14.974 1.00 89.06 498 ALA A C 1
ATOM 3693 O O . ALA A 1 498 ? 45.749 10.102 -14.178 1.00 89.06 498 ALA A O 1
ATOM 3694 N N . LYS A 1 499 ? 45.397 12.081 -15.191 1.00 91.50 499 LYS A N 1
ATOM 3695 C CA . LYS A 1 499 ? 46.473 12.823 -14.522 1.00 91.50 499 LYS A CA 1
ATOM 3696 C C . LYS A 1 499 ? 46.342 12.802 -12.995 1.00 91.50 499 LYS A C 1
ATOM 3698 O O . LYS A 1 499 ? 47.318 12.521 -12.308 1.00 91.50 499 LYS A O 1
ATOM 3703 N N . GLU A 1 500 ? 45.143 13.086 -12.478 1.00 89.62 500 GLU A N 1
ATOM 3704 C CA . GLU A 1 500 ? 44.834 13.037 -11.039 1.00 89.62 500 GLU A CA 1
ATOM 3705 C C . GLU A 1 500 ? 45.041 11.627 -10.468 1.00 89.62 500 GLU A C 1
ATOM 3707 O O . GLU A 1 500 ? 45.664 11.471 -9.422 1.00 89.62 500 GLU A O 1
ATOM 3712 N N . ALA A 1 501 ? 44.564 10.598 -11.172 1.00 86.38 501 ALA A N 1
ATOM 3713 C CA . ALA A 1 501 ? 44.656 9.211 -10.725 1.00 86.38 501 ALA A CA 1
ATOM 3714 C C . ALA A 1 501 ? 46.092 8.654 -10.719 1.00 86.38 501 ALA A C 1
ATOM 3716 O O . ALA A 1 501 ? 46.404 7.812 -9.885 1.00 86.38 501 ALA A O 1
ATOM 3717 N N . LEU A 1 502 ? 46.958 9.127 -11.622 1.00 87.62 502 LEU A N 1
ATOM 3718 C CA . LEU A 1 502 ? 48.378 8.755 -11.679 1.00 87.62 502 LEU A CA 1
ATOM 3719 C C . LEU A 1 502 ? 49.270 9.595 -10.752 1.00 87.62 502 LEU A C 1
ATOM 3721 O O . LEU A 1 502 ? 50.474 9.368 -10.695 1.00 87.62 502 LEU A O 1
ATOM 3725 N N . GLY A 1 503 ? 48.715 10.596 -10.059 1.00 89.06 503 GLY A N 1
ATOM 3726 C CA . GLY A 1 503 ? 49.499 11.484 -9.198 1.00 89.06 503 GLY A CA 1
ATOM 3727 C C . GLY A 1 503 ? 50.523 12.341 -9.956 1.00 89.06 503 GLY A C 1
ATOM 3728 O O . GLY A 1 503 ? 51.518 12.761 -9.370 1.00 89.06 503 GLY A O 1
ATOM 3729 N N . ILE A 1 504 ? 50.301 12.604 -11.250 1.00 91.25 504 ILE A N 1
ATOM 3730 C CA . ILE A 1 504 ? 51.216 13.391 -12.090 1.00 91.25 504 ILE A CA 1
ATOM 3731 C C . ILE A 1 504 ? 51.293 14.829 -11.571 1.00 91.25 504 ILE A C 1
ATOM 3733 O O . ILE A 1 504 ? 50.293 15.557 -11.514 1.00 91.25 504 ILE A O 1
ATOM 3737 N N . THR A 1 505 ? 52.506 15.265 -11.246 1.00 89.25 505 THR A N 1
ATOM 3738 C CA . THR A 1 505 ? 52.768 16.608 -10.724 1.00 89.25 505 THR A CA 1
ATOM 3739 C C . THR A 1 505 ? 52.941 17.605 -11.866 1.00 89.25 505 THR A C 1
ATOM 3741 O O . THR A 1 505 ? 53.420 17.265 -12.946 1.00 89.25 505 THR A O 1
ATOM 3744 N N . ALA A 1 506 ? 52.510 18.852 -11.655 1.00 88.31 506 ALA A N 1
ATOM 3745 C CA . ALA A 1 506 ? 52.709 19.936 -12.611 1.00 88.31 506 ALA A CA 1
ATOM 3746 C C . ALA A 1 506 ? 53.597 21.016 -11.994 1.00 88.31 506 ALA A C 1
ATOM 3748 O O . ALA A 1 506 ? 53.220 21.643 -11.004 1.00 88.31 506 ALA A O 1
ATOM 3749 N N . ARG A 1 507 ? 54.759 21.254 -12.603 1.00 87.50 507 ARG A N 1
ATOM 3750 C CA . ARG A 1 507 ? 55.738 22.254 -12.166 1.00 87.50 507 ARG A CA 1
ATOM 3751 C C . ARG A 1 507 ? 55.939 23.314 -13.239 1.00 87.50 507 ARG A C 1
ATOM 3753 O O . ARG A 1 507 ? 55.911 23.017 -14.431 1.00 87.50 507 ARG A O 1
ATOM 3760 N N . LYS A 1 508 ? 56.131 24.562 -12.824 1.00 84.50 508 LYS A N 1
ATOM 3761 C CA . LYS A 1 508 ? 56.391 25.678 -13.736 1.00 84.50 508 LYS A CA 1
ATOM 3762 C C . LYS A 1 508 ? 57.902 25.836 -13.906 1.00 84.50 508 LYS A C 1
ATOM 3764 O O . LYS A 1 508 ? 58.595 26.099 -12.929 1.00 84.50 508 LYS A O 1
ATOM 3769 N N . VAL A 1 509 ? 58.408 25.655 -15.124 1.00 80.12 509 VAL A N 1
ATOM 3770 C CA . VAL A 1 509 ? 59.845 25.666 -15.444 1.00 80.12 509 VAL A CA 1
ATOM 3771 C C . VAL A 1 509 ? 60.177 26.861 -16.347 1.00 80.12 509 VAL A C 1
ATOM 3773 O O . VAL A 1 509 ? 59.439 27.162 -17.288 1.00 80.12 509 VAL A O 1
ATOM 3776 N N . GLY A 1 510 ? 61.296 27.535 -16.057 1.00 74.38 510 GLY A N 1
ATOM 3777 C CA . GLY A 1 510 ? 61.841 28.661 -16.830 1.00 74.38 510 GLY A CA 1
ATOM 3778 C C . GLY A 1 510 ? 61.478 30.053 -16.293 1.00 74.38 510 GLY A C 1
ATOM 3779 O O . GLY A 1 510 ? 60.466 30.235 -15.615 1.00 74.38 510 GLY A O 1
ATOM 3780 N N . TYR A 1 511 ? 62.301 31.052 -16.629 1.00 61.09 511 TYR A N 1
ATOM 3781 C CA . TYR A 1 511 ? 62.065 32.468 -16.331 1.00 61.09 511 TYR A CA 1
ATOM 3782 C C . TYR A 1 511 ? 61.923 33.242 -17.649 1.00 61.09 511 TYR A C 1
ATOM 3784 O O . TYR A 1 511 ? 62.907 33.606 -18.276 1.00 61.09 511 TYR A O 1
ATOM 3792 N N . ASN A 1 512 ? 60.669 33.441 -18.059 1.00 61.53 512 ASN A N 1
ATOM 3793 C CA . ASN A 1 512 ? 60.217 34.215 -19.221 1.00 61.53 512 ASN A CA 1
ATOM 3794 C C . ASN A 1 512 ? 60.784 33.803 -20.617 1.00 61.53 512 ASN A C 1
ATOM 3796 O O . ASN A 1 512 ? 61.836 34.297 -21.016 1.00 61.53 512 ASN A O 1
ATOM 3800 N N . PRO A 1 513 ? 60.068 32.975 -21.411 1.00 58.59 513 PRO A N 1
ATOM 3801 C CA . PRO A 1 513 ? 58.749 32.417 -21.129 1.00 58.59 513 PRO A CA 1
ATOM 3802 C C . PRO A 1 513 ? 58.838 31.227 -20.167 1.00 58.59 513 PRO A C 1
ATOM 3804 O O . PRO A 1 513 ? 59.692 30.355 -20.288 1.00 58.59 513 PRO A O 1
ATOM 3807 N N . SER A 1 514 ? 57.917 31.194 -19.208 1.00 78.25 514 SER A N 1
ATOM 3808 C CA . SER A 1 514 ? 57.747 30.055 -18.297 1.00 78.25 514 SER A CA 1
ATOM 3809 C C . SER A 1 514 ? 56.725 29.075 -18.876 1.00 78.25 514 SER A C 1
ATOM 3811 O O . SER A 1 514 ? 55.725 29.513 -19.447 1.00 78.25 514 SER A O 1
ATOM 3813 N N . ARG A 1 515 ? 56.957 27.765 -18.736 1.00 84.62 515 ARG A N 1
ATOM 3814 C CA . ARG A 1 515 ? 56.048 26.710 -19.217 1.00 84.62 515 ARG A CA 1
ATOM 3815 C C . ARG A 1 515 ? 55.674 25.752 -18.093 1.00 84.62 515 ARG A C 1
ATOM 3817 O O . ARG A 1 515 ? 56.457 25.524 -17.175 1.00 84.62 515 ARG A O 1
ATOM 3824 N N . TRP A 1 516 ? 54.465 25.209 -18.162 1.00 90.38 516 TRP A N 1
ATOM 3825 C CA . TRP A 1 516 ? 54.022 24.149 -17.263 1.00 90.38 516 TRP A CA 1
ATOM 3826 C C . TRP A 1 516 ? 54.490 22.801 -17.801 1.00 90.38 516 TRP A C 1
ATOM 3828 O O . TRP A 1 516 ? 54.244 22.481 -18.961 1.00 90.38 516 TRP A O 1
ATOM 3838 N N . THR A 1 517 ? 55.140 22.018 -16.952 1.00 89.88 517 THR A N 1
ATOM 3839 C CA . THR A 1 517 ? 55.689 20.699 -17.264 1.00 89.88 517 THR A CA 1
ATOM 3840 C C . THR A 1 517 ? 55.026 19.669 -16.359 1.00 89.88 517 THR A C 1
ATOM 3842 O O . THR A 1 517 ? 54.860 19.923 -15.165 1.00 89.88 517 THR A O 1
ATOM 3845 N N . TRP A 1 518 ? 54.605 18.542 -16.927 1.00 93.88 518 TRP A N 1
ATOM 3846 C CA . TRP A 1 518 ? 54.036 17.404 -16.208 1.00 93.88 518 TRP A CA 1
ATOM 3847 C C . TRP A 1 518 ? 55.092 16.316 -16.028 1.00 93.88 518 TRP A C 1
ATOM 3849 O O . TRP A 1 518 ? 55.900 16.081 -16.924 1.00 93.88 518 TRP A O 1
ATOM 3859 N N . GLU A 1 519 ? 55.085 15.669 -14.870 1.00 90.94 519 GLU A N 1
ATOM 3860 C CA . GLU A 1 519 ? 56.064 14.653 -14.480 1.00 90.94 519 GLU A CA 1
ATOM 3861 C C . GLU A 1 519 ? 55.373 13.561 -13.655 1.00 90.94 519 GLU A C 1
ATOM 3863 O O . GLU A 1 519 ? 54.554 13.866 -12.777 1.00 90.94 519 GLU A O 1
ATOM 3868 N N . LEU A 1 520 ? 55.686 12.295 -13.951 1.00 88.62 520 LEU A N 1
ATOM 3869 C CA . LEU A 1 520 ? 55.253 11.164 -13.129 1.00 88.62 520 LEU A CA 1
ATOM 3870 C C . LEU A 1 520 ? 55.897 11.262 -11.736 1.00 88.62 520 LEU A C 1
ATOM 3872 O O . LEU A 1 520 ? 57.049 11.683 -11.629 1.00 88.62 520 LEU A O 1
ATOM 3876 N N . PRO A 1 521 ? 55.188 10.890 -10.661 1.00 85.44 521 PRO A N 1
ATOM 3877 C CA . PRO A 1 521 ? 55.793 10.837 -9.337 1.00 85.44 521 PRO A CA 1
ATOM 3878 C C . PRO A 1 521 ? 56.977 9.859 -9.347 1.00 85.44 521 PRO A C 1
ATOM 3880 O O . PRO A 1 521 ? 56.872 8.766 -9.899 1.00 85.44 521 PRO A O 1
ATOM 3883 N N . ALA A 1 522 ? 58.108 10.250 -8.755 1.00 69.44 522 ALA A N 1
ATOM 3884 C CA . ALA A 1 522 ? 59.271 9.374 -8.653 1.00 69.44 522 ALA A CA 1
ATOM 3885 C C . ALA A 1 522 ? 58.887 8.103 -7.878 1.00 69.44 522 ALA A C 1
ATOM 3887 O O . ALA A 1 522 ? 58.392 8.190 -6.751 1.00 69.44 522 ALA A O 1
ATOM 3888 N N . HIS A 1 523 ? 59.098 6.931 -8.477 1.00 50.59 523 HIS A N 1
ATOM 3889 C CA . HIS A 1 523 ? 58.988 5.671 -7.753 1.00 50.59 523 HIS A CA 1
ATOM 3890 C C . HIS A 1 523 ? 60.045 5.666 -6.641 1.00 50.59 523 HIS A C 1
ATOM 3892 O O . HIS A 1 523 ? 61.229 5.853 -6.909 1.00 50.59 523 HIS A O 1
ATOM 3898 N N . ALA A 1 524 ? 59.620 5.491 -5.389 1.00 36.16 524 ALA A N 1
ATOM 3899 C CA . ALA A 1 524 ? 60.537 5.153 -4.311 1.00 36.16 524 ALA A CA 1
ATOM 3900 C C . ALA A 1 524 ? 61.029 3.722 -4.568 1.00 36.16 524 ALA A C 1
ATOM 3902 O O . ALA A 1 524 ? 60.294 2.768 -4.328 1.00 36.16 524 ALA A O 1
ATOM 3903 N N . GLU A 1 525 ? 62.224 3.584 -5.137 1.00 34.25 525 GLU A N 1
ATOM 3904 C CA . GLU A 1 525 ? 62.919 2.302 -5.210 1.00 34.25 525 GLU A CA 1
ATOM 3905 C C . GLU A 1 525 ? 63.409 1.906 -3.810 1.00 34.25 525 GLU A C 1
ATOM 3907 O O . GLU A 1 525 ? 63.996 2.713 -3.084 1.00 34.25 525 GLU A O 1
ATOM 3912 N N . ASP A 1 526 ? 63.136 0.652 -3.447 1.00 37.47 526 ASP A N 1
ATOM 3913 C CA . ASP A 1 526 ? 63.640 -0.034 -2.263 1.00 37.47 526 ASP A CA 1
ATOM 3914 C C . ASP A 1 526 ? 65.172 0.064 -2.179 1.00 37.47 526 ASP A C 1
ATOM 3916 O O . ASP A 1 526 ? 65.909 -0.539 -2.960 1.00 37.47 526 ASP A O 1
ATOM 3920 N N . GLY A 1 527 ? 65.662 0.810 -1.190 1.00 29.48 527 GLY A N 1
ATOM 3921 C CA . GLY A 1 527 ? 67.074 0.869 -0.835 1.00 29.48 527 GLY A CA 1
ATOM 3922 C C . GLY A 1 527 ? 67.439 -0.223 0.165 1.00 29.48 527 GLY A C 1
ATOM 3923 O O . GLY A 1 527 ? 67.401 0.005 1.372 1.00 29.48 527 GLY A O 1
ATOM 3924 N N . HIS A 1 528 ? 67.841 -1.394 -0.330 1.00 31.88 528 HIS A N 1
ATOM 3925 C CA . HIS A 1 528 ? 68.748 -2.274 0.407 1.00 31.88 528 HIS A CA 1
ATOM 3926 C C . HIS A 1 528 ? 70.160 -1.675 0.333 1.00 31.88 528 HIS A C 1
ATOM 3928 O O . HIS A 1 528 ? 70.750 -1.642 -0.746 1.00 31.88 528 HIS A O 1
ATOM 3934 N N . GLN A 1 529 ? 70.715 -1.234 1.464 1.00 30.25 529 GLN A N 1
ATOM 3935 C CA . GLN A 1 529 ? 72.163 -1.137 1.665 1.00 30.25 529 GLN A CA 1
ATOM 3936 C C . GLN A 1 529 ? 72.502 -1.242 3.155 1.00 30.25 529 GLN A C 1
ATOM 3938 O O . GLN A 1 529 ? 72.133 -0.388 3.959 1.00 30.25 529 GLN A O 1
ATOM 3943 N N . ASP A 1 530 ? 73.202 -2.326 3.482 1.00 30.06 530 ASP A N 1
ATOM 3944 C CA . ASP A 1 530 ? 73.956 -2.527 4.712 1.00 30.06 530 ASP A CA 1
ATOM 3945 C C . ASP A 1 530 ? 75.067 -1.471 4.846 1.00 30.06 530 ASP A C 1
ATOM 3947 O O . ASP A 1 530 ? 75.802 -1.224 3.888 1.00 30.06 530 ASP A O 1
ATOM 3951 N N . ALA A 1 531 ? 75.234 -0.907 6.045 1.00 29.58 531 ALA A N 1
ATOM 3952 C CA . ALA A 1 531 ? 76.526 -0.475 6.580 1.00 29.58 531 ALA A CA 1
ATOM 3953 C C . ALA A 1 531 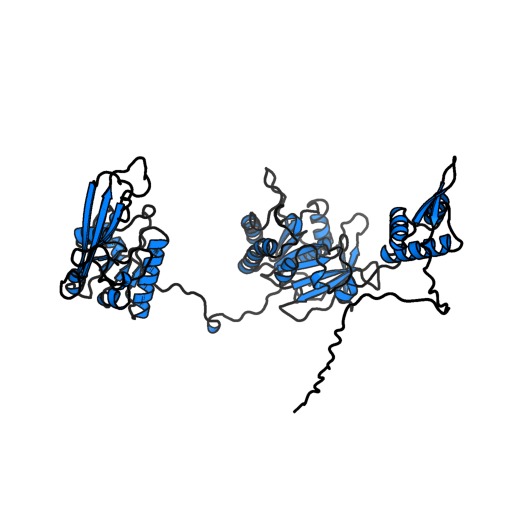? 76.432 -0.270 8.100 1.00 29.58 531 ALA A C 1
ATOM 3955 O O . ALA A 1 531 ? 75.470 0.292 8.622 1.00 29.58 531 ALA A O 1
ATOM 3956 N N . GLU A 1 532 ? 77.458 -0.780 8.768 1.00 29.72 532 GLU A N 1
ATOM 3957 C CA . GLU A 1 532 ? 77.658 -0.920 10.204 1.00 29.72 532 GLU A CA 1
ATOM 3958 C C . GLU A 1 532 ? 77.890 0.400 10.965 1.00 29.72 532 GLU A C 1
ATOM 3960 O O . GLU A 1 532 ? 78.318 1.410 10.410 1.00 29.72 532 GLU A O 1
ATOM 3965 N N . ASP A 1 533 ? 77.697 0.271 12.282 1.00 29.61 533 ASP A N 1
ATOM 3966 C CA . ASP A 1 533 ? 78.325 0.982 13.401 1.00 29.61 533 ASP A CA 1
ATOM 3967 C C . ASP A 1 533 ? 78.001 2.456 13.708 1.00 29.61 533 ASP A C 1
ATOM 3969 O O . ASP A 1 533 ? 78.308 3.386 12.968 1.00 29.61 533 ASP A O 1
ATOM 3973 N N . GLY A 1 534 ? 77.535 2.669 14.953 1.00 26.81 534 GLY A N 1
ATOM 3974 C CA . GLY A 1 534 ? 77.797 3.914 15.682 1.00 26.81 534 GLY A CA 1
ATOM 3975 C C . GLY A 1 534 ? 76.720 4.426 16.646 1.00 26.81 534 GLY A C 1
ATOM 3976 O O . GLY A 1 534 ? 76.090 5.435 16.374 1.00 26.81 534 GLY A O 1
ATOM 3977 N N . HIS A 1 535 ? 76.627 3.807 17.827 1.00 29.31 535 HIS A N 1
ATOM 3978 C CA . HIS A 1 535 ? 76.251 4.412 19.123 1.00 29.31 535 HIS A CA 1
ATOM 3979 C C . HIS A 1 535 ? 74.826 4.953 19.424 1.00 29.31 535 HIS A C 1
ATOM 3981 O O . HIS A 1 535 ? 74.447 6.061 19.072 1.00 29.31 535 HIS A O 1
ATOM 3987 N N . ILE A 1 536 ? 74.135 4.177 20.278 1.00 29.72 536 ILE A N 1
ATOM 3988 C CA . ILE A 1 536 ? 73.560 4.518 21.607 1.00 29.72 536 ILE A CA 1
ATOM 3989 C C . ILE A 1 536 ? 72.826 5.869 21.759 1.00 29.72 536 ILE A C 1
ATOM 3991 O O . ILE A 1 536 ? 73.469 6.904 21.906 1.00 29.72 536 ILE A O 1
ATOM 3995 N N . ALA A 1 537 ? 71.503 5.810 21.981 1.00 29.53 537 ALA A N 1
ATOM 3996 C CA . ALA A 1 537 ? 70.869 6.293 23.222 1.00 29.53 537 ALA A CA 1
ATOM 3997 C C . ALA A 1 537 ? 69.393 5.852 23.353 1.00 29.53 537 ALA A C 1
ATOM 3999 O O . ALA A 1 537 ? 68.604 5.950 22.419 1.00 29.53 537 ALA A O 1
ATOM 4000 N N . ASP A 1 538 ? 69.092 5.369 24.559 1.00 28.36 538 ASP A N 1
ATOM 4001 C CA . ASP A 1 538 ? 67.833 4.967 25.201 1.00 28.36 538 ASP A CA 1
ATOM 4002 C C . ASP A 1 538 ? 66.504 5.621 24.781 1.00 28.36 538 ASP A C 1
ATOM 4004 O O . ASP A 1 538 ? 66.417 6.824 24.545 1.00 28.36 538 ASP A O 1
ATOM 4008 N N . GLY A 1 539 ? 65.416 4.844 24.920 1.00 28.03 539 GLY A N 1
ATOM 4009 C CA . GLY A 1 539 ? 64.078 5.423 25.090 1.00 28.03 539 GLY A CA 1
ATOM 4010 C C . GLY A 1 539 ? 62.877 4.495 24.888 1.00 28.03 539 GLY A C 1
ATOM 4011 O O . GLY A 1 539 ? 62.114 4.690 23.956 1.00 28.03 539 GLY A O 1
ATOM 4012 N N . HIS A 1 540 ? 62.708 3.507 25.772 1.00 29.02 540 HIS A N 1
ATOM 4013 C CA . HIS A 1 540 ? 61.458 2.824 26.157 1.00 29.02 540 HIS A CA 1
ATOM 4014 C C . HIS A 1 540 ? 60.177 2.980 25.299 1.00 29.02 540 HIS A C 1
ATOM 4016 O O . HIS A 1 540 ? 59.547 4.031 25.321 1.00 29.02 540 HIS A O 1
ATOM 4022 N N . LEU A 1 541 ? 59.624 1.852 24.820 1.00 30.23 541 LEU A N 1
ATOM 4023 C CA . LEU A 1 541 ? 58.228 1.468 25.108 1.00 30.23 541 LEU A CA 1
ATOM 4024 C C . LEU A 1 541 ? 57.965 -0.021 24.828 1.00 30.23 541 LEU A C 1
ATOM 4026 O O . LEU A 1 541 ? 58.479 -0.620 23.890 1.00 30.23 541 LEU A O 1
ATOM 4030 N N . ARG A 1 542 ? 57.214 -0.621 25.751 1.00 29.62 542 ARG A N 1
ATOM 4031 C CA . ARG A 1 542 ? 57.050 -2.056 25.989 1.00 29.62 542 ARG A CA 1
ATOM 4032 C C . ARG A 1 542 ? 55.978 -2.698 25.100 1.00 29.62 542 ARG A C 1
ATOM 4034 O O . ARG A 1 542 ? 54.904 -2.139 24.920 1.00 29.62 542 ARG A O 1
ATOM 4041 N N . SER A 1 543 ? 56.306 -3.910 24.653 1.00 28.92 543 SER A N 1
ATOM 4042 C CA . SER A 1 543 ? 55.485 -5.123 24.482 1.00 28.92 543 SER A CA 1
ATOM 4043 C C . SER A 1 543 ? 53.958 -5.040 24.634 1.00 28.92 543 SER A C 1
ATOM 4045 O O . SER A 1 543 ? 53.460 -4.646 25.686 1.00 28.92 543 SER A O 1
ATOM 4047 N N . ASN A 1 544 ? 53.243 -5.664 23.689 1.00 29.31 544 ASN A N 1
ATOM 4048 C CA . ASN A 1 544 ? 52.365 -6.799 24.009 1.00 29.31 544 ASN A CA 1
ATOM 4049 C C . ASN A 1 544 ? 52.003 -7.606 22.750 1.00 29.31 544 ASN A C 1
ATOM 4051 O O . ASN A 1 544 ? 51.255 -7.153 21.889 1.00 29.31 544 ASN A O 1
ATOM 4055 N N . VAL A 1 545 ? 52.531 -8.831 22.688 1.00 29.98 545 VAL A N 1
ATOM 4056 C CA . VAL A 1 545 ? 52.083 -9.917 21.810 1.00 29.98 545 VAL A CA 1
ATOM 4057 C C . VAL A 1 545 ? 51.122 -10.778 22.624 1.00 29.98 545 VAL A C 1
ATOM 4059 O O . VAL A 1 545 ? 51.473 -11.228 23.713 1.00 29.98 545 VAL A O 1
ATOM 4062 N N . GLY A 1 546 ? 49.926 -11.021 22.090 1.00 28.73 546 GLY A N 1
ATOM 4063 C CA . GLY A 1 546 ? 48.964 -11.989 22.610 1.00 28.73 546 GLY A CA 1
ATOM 4064 C C . GLY A 1 546 ? 48.510 -12.920 21.491 1.00 28.73 546 GLY A C 1
ATOM 4065 O O . GLY A 1 546 ? 47.720 -12.528 20.638 1.00 28.73 546 GLY A O 1
ATOM 4066 N N . HIS A 1 547 ? 49.040 -14.143 21.489 1.00 29.48 547 HIS A N 1
ATOM 4067 C CA . HIS A 1 547 ? 48.556 -15.275 20.699 1.00 29.48 547 HIS A CA 1
ATOM 4068 C C . HIS A 1 547 ? 47.157 -15.729 21.160 1.00 29.48 547 HIS A C 1
ATOM 4070 O O . HIS A 1 547 ? 46.898 -15.718 22.359 1.00 29.48 547 HIS A O 1
ATOM 4076 N N . LEU A 1 548 ? 46.331 -16.274 20.252 1.00 30.95 548 LEU A N 1
ATOM 4077 C CA . LEU A 1 548 ? 45.975 -17.713 20.198 1.00 30.95 548 LEU A CA 1
ATOM 4078 C C . LEU A 1 548 ? 44.738 -17.996 19.317 1.00 30.95 548 LEU A C 1
ATOM 4080 O O . LEU A 1 548 ? 43.624 -17.597 19.623 1.00 30.95 548 LEU A O 1
ATOM 4084 N N . ARG A 1 549 ? 45.011 -18.782 18.267 1.00 30.94 549 ARG A N 1
ATOM 4085 C CA . ARG A 1 549 ? 44.310 -19.979 17.757 1.00 30.94 549 ARG A CA 1
ATOM 4086 C C . ARG A 1 549 ? 42.806 -19.958 17.437 1.00 30.94 549 ARG A C 1
ATOM 4088 O O . ARG A 1 549 ? 41.936 -19.890 18.295 1.00 30.94 549 ARG A O 1
ATOM 4095 N N . ALA A 1 550 ? 42.579 -20.234 16.152 1.00 31.42 550 ALA A N 1
ATOM 4096 C CA . ALA A 1 550 ? 41.362 -20.712 15.521 1.00 31.42 550 ALA A CA 1
ATOM 4097 C C . ALA A 1 550 ? 40.907 -22.089 16.040 1.00 31.42 550 ALA A C 1
ATOM 4099 O O . ALA A 1 550 ? 41.731 -22.969 16.298 1.00 31.42 550 ALA A O 1
ATOM 4100 N N . ALA A 1 551 ? 39.589 -22.275 16.093 1.00 31.31 551 ALA A N 1
ATOM 4101 C CA . ALA A 1 551 ? 38.919 -23.566 16.160 1.00 31.31 551 ALA A CA 1
ATOM 4102 C C . ALA A 1 551 ? 38.155 -23.774 14.841 1.00 31.31 551 ALA A C 1
ATOM 4104 O O . ALA A 1 551 ? 37.297 -22.966 14.490 1.00 31.31 551 ALA A O 1
ATOM 4105 N N . GLN A 1 552 ? 38.499 -24.832 14.107 1.00 31.56 552 GLN A N 1
ATOM 4106 C CA . GLN A 1 552 ? 37.700 -25.389 13.016 1.00 31.56 552 GLN A CA 1
ATOM 4107 C C . GLN A 1 552 ? 37.010 -26.645 13.554 1.00 31.56 552 GLN A C 1
ATOM 4109 O O . GLN A 1 552 ? 37.673 -27.495 14.145 1.00 31.56 552 GLN A O 1
ATOM 4114 N N . GLY A 1 553 ? 35.692 -26.731 13.379 1.00 30.41 553 GLY A N 1
ATOM 4115 C CA . GLY A 1 553 ? 34.903 -27.941 13.590 1.00 30.41 553 GLY A CA 1
ATOM 4116 C C . GLY A 1 553 ? 34.342 -28.408 12.250 1.00 30.41 553 GLY A C 1
ATOM 4117 O O . GLY A 1 553 ? 33.731 -27.613 11.534 1.00 30.41 553 GLY A O 1
ATOM 4118 N N . GLU A 1 554 ? 34.600 -29.669 11.914 1.00 37.81 554 GLU A N 1
ATOM 4119 C CA . GLU A 1 554 ? 33.955 -30.416 10.830 1.00 37.81 554 GLU A CA 1
ATOM 4120 C C . GLU A 1 554 ? 32.521 -30.843 11.218 1.00 37.81 554 GLU A C 1
ATOM 4122 O O . GLU A 1 554 ? 32.196 -30.860 12.410 1.00 37.81 554 GLU A O 1
ATOM 4127 N N . PRO A 1 555 ? 31.656 -31.181 10.239 1.00 51.78 555 PRO A N 1
ATOM 4128 C CA . PRO A 1 555 ? 30.281 -31.606 10.477 1.00 51.78 555 PRO A CA 1
ATOM 4129 C C . PRO A 1 555 ? 30.130 -33.136 10.470 1.00 51.78 555 PRO A C 1
ATOM 4131 O O . PRO A 1 555 ? 30.677 -33.809 9.600 1.00 51.78 555 PRO A O 1
ATOM 4134 N N . ASP A 1 556 ? 29.293 -33.659 11.367 1.00 41.19 556 ASP A N 1
ATOM 4135 C CA . ASP A 1 556 ? 28.771 -35.026 11.285 1.00 41.19 556 ASP A CA 1
ATOM 4136 C C . ASP A 1 556 ? 27.361 -35.031 10.682 1.00 41.19 556 ASP A C 1
ATOM 4138 O O . ASP A 1 556 ? 26.488 -34.246 11.061 1.00 41.19 556 ASP A O 1
ATOM 4142 N N . ALA A 1 557 ? 27.160 -35.955 9.745 1.00 46.03 557 ALA A N 1
ATOM 4143 C CA . ALA A 1 557 ? 25.883 -36.346 9.174 1.00 46.03 557 ALA A CA 1
ATOM 4144 C C . ALA A 1 557 ? 25.476 -37.716 9.729 1.00 46.03 557 ALA A C 1
ATOM 4146 O O . ALA A 1 557 ? 26.275 -38.646 9.629 1.00 46.03 557 ALA A O 1
ATOM 4147 N N . VAL A 1 558 ? 24.233 -37.839 10.215 1.00 46.62 558 VAL A N 1
ATOM 4148 C CA . VAL A 1 558 ? 23.337 -39.004 10.050 1.00 46.62 558 VAL A CA 1
ATOM 4149 C C . VAL A 1 558 ? 21.902 -38.495 10.022 1.00 46.62 558 VAL A C 1
ATOM 4151 O O . VAL A 1 558 ? 21.548 -37.713 10.934 1.00 46.62 558 VAL A O 1
#

Foldseek 3Di:
DPDDPDPPDFAAWPDKDKFFQADPVRDGQKIKIKIAHDQDPVPNDDRIDIWIDGPNHTDNVPDDQLATAWGPLNVLVPDDLAAAEEEEQDDLLQVLCVVLVGHYTHSSNHLPDEHDLNRCVSNPSHLYEYWFFQDPSSVVRSLVNLVSCVVVVDQNYFYFDDPPADRRHTNNNDPDDPVVVCVRSVPGHGDDRDDPDDDPVVDDDDAFDAQAPLAWTFLFEEEEEEAPPLCSLLVVLLSQQCQCVQNADPQRHTHHHFAEEEQADPDDVPPANVLSNVVSNHDCVRYHYDDQDPDPRGGAAFPVNVVVVLCVCVVRVGQEYEHPAPVRRYDPPQQLQDLVSVCNRVVSVSNSRNVSRHTYYHYFYFDPDADDQLLNGTPGYNNNSVRGQWYWYWFADLVDNQKIKIATRHHNRDPRDFIWIWGWDAPVPGHTHIDTDGGDPDHSNNRRNHDDVVHLVVLLVVLLVLVCVVCVVHKAFPVVSVVVCVVVVRDPVSNVVSCVVQVWDWDWDDDPVITIITHGPDDPDDDDDDDDDDDDDDDDDDDDDDDDDDDDDDDDDD

Secondary structure (DSSP, 8-state):
-----PPP----EEEEEEEEEE-TTS-EEEEEEEEEE--BTTBSS--EEEEEEETTEES-TT--GGGSPPBTHHHHTTS-TTS-EEEESSHHHHHHHHTTT--EEE-SS-TT-PPPHHHHGGGTTS-EEEE--SSHHHHHHHHHHHHHHHHTT---EEE---TTPPTT--TTT--S-HHHHHHHHHTPPBP-PPPS---GGGSPP-PPPEEETTTEETTSEEEEEE-TTSSHHHHHHHHHHHHHHTPPPTTS------EEEEEESSS-IIIIIHHHHHHTT--GGGEEE---BTTTTBS--TTTTHHHHHHHHHHHTEEEEEEESGGGGS-TT--TT-HHHHHHHHHHHHHHHHHHT-EEEEEEEBPS--SS-GGG-BSS-HHHHHH-SEEEEEEEETTEEEEEEEEEEEESSSPPPPEEEEEEE--TTSPPEEEEEEEES--HHHHHH---TT-HHHHHHHHHHHHHHHTTTS-EEHHHHHHHHHHTT--HHHHHHHHHHTT-EEEEE-SSS-EEEEEPPPP------------------------------PPP--

Sequence (558 aa):
MKSVTRPPSRGRETGRKRYDAVDATGRVVATHVRTEFEPSAADTKRPKQFRWERDGEPGLGGLRVVDLPLYNLPALLKADPRVRVVVTEGEKACDALTGRGILAVGSMTGAGHTPSVASLRPLLGHPAVLWPDADDQGRWHMENLGGRLHEMGDTDVHMLTWADAPPGGDAADFSGANELLAGLIAGAPIWHPTPVGVLLSEVEPVGVEWLWPGRIPLGKITVLDGDPGVGKSALALAVAACLTRGHPFPDGAECKAGCAVLLTAEDGLADTVRPRVEAAGGDPRRVLAIPETGDDHGQPILPDDLPVIESAIRQVSAALVVIDPLVAFLPAGVNTFRDQDVRSALAPLARLAEGCRCAVLVIRHLNKRDGGPAVYRGGGSIGIIAAARSGLLVGRDPDNPERRILASVKNNLSAPPPSLAFRLVAPDGGAVRIEWCGTSPHDADRLLAWRPPGGAGERLSEAQAFLTDFLANGPQPSDVVEAAARDHGFAPKTLRRAKEALGITARKVGYNPSRWTWELPAHAEDGHQDAEDGHIADGHLRSNVGHLRAAQGEPDAV

Nearest PDB structures (foldseek):
  1q57-assembly1_E  TM=4.417E-01  e=1.636E-15  Escherichia phage T7
  1nlf-assembly1_A  TM=7.045E-01  e=1.626E-10  Escherichia coli
  1e0j-assembly1_B  TM=6.783E-01  e=2.310E-08  Escherichia phage T7
  1xu4-assembly1_A  TM=5.083E-01  e=5.560E-09  Methanococcus voltae
  7md2-assembly1_B  TM=5.683E-01  e=7.111E-05  Saccharomyces cerevisiae

Mean predicted aligned error: 17.07 Å

pLDDT: mean 83.64, std 18.28, range [26.81, 98.75]

Radius of gyration: 39.54 Å; Cα contacts (8 Å, |Δi|>4): 1011; chains: 1; bounding box: 118×76×101 Å

Solvent-accessible surface area (backbone atoms only — not comparable to full-atom values): 31740 Å² total; per-residue (Å²): 134,84,82,80,78,74,73,80,84,69,45,60,76,74,46,76,49,78,46,59,24,28,37,98,87,70,47,75,70,35,31,44,34,42,38,32,32,44,76,33,100,90,46,83,85,61,50,62,46,78,46,44,31,30,98,92,38,86,36,59,87,87,58,57,58,34,65,40,38,27,25,53,36,63,57,59,77,70,46,63,50,85,51,59,33,37,39,24,51,44,59,66,29,18,50,45,38,41,76,71,75,40,58,36,29,7,47,66,36,47,60,88,45,61,55,32,71,80,32,52,50,82,50,67,73,28,40,35,34,34,42,40,33,46,44,73,49,26,41,52,32,41,52,52,45,51,46,52,43,41,77,74,69,48,79,57,36,20,44,43,80,69,88,86,53,52,87,63,30,40,68,56,67,64,81,71,56,70,69,56,53,51,48,50,66,70,67,32,48,77,54,71,82,80,76,92,71,78,60,74,90,75,53,82,90,72,80,90,54,52,60,39,82,70,58,34,46,41,23,31,36,22,38,40,29,25,56,88,89,68,47,65,68,51,48,55,37,40,53,44,10,27,27,36,65,29,39,56,45,92,86,67,47,75,25,75,61,38,18,31,34,37,42,60,78,82,61,50,61,80,84,40,50,49,42,23,24,50,60,42,65,23,44,71,93,36,49,48,67,58,68,66,46,84,81,96,62,49,60,66,35,47,53,82,40,44,67,59,54,50,50,54,33,62,76,60,57,23,46,34,36,39,32,37,47,46,76,74,33,42,48,93,84,54,53,54,69,39,43,68,57,45,41,65,27,47,52,58,51,37,49,50,21,44,75,64,52,13,18,34,42,35,28,44,43,44,44,93,71,82,81,78,64,49,72,69,38,42,43,62,24,67,35,59,63,66,70,26,53,21,28,34,33,42,33,59,32,88,89,38,87,75,33,28,30,45,13,55,57,41,53,78,85,48,72,72,51,83,14,34,27,28,31,80,45,57,59,94,96,48,48,57,22,74,46,80,65,47,74,40,93,60,50,36,52,59,37,71,68,54,73,64,89,79,30,79,67,50,50,29,51,50,39,33,52,49,52,52,61,74,30,66,91,43,71,39,49,43,69,58,54,56,48,54,37,45,76,72,70,47,52,72,72,46,47,52,53,21,38,61,74,63,55,46,44,77,47,79,47,69,86,80,82,59,45,53,28,34,31,64,62,79,77,85,72,87,82,87,75,91,81,84,89,83,81,90,83,88,81,89,85,84,87,86,89,81,89,81,84,89,84,86,82,86,86,88,88,134